Protein AF-A0A8H3B5X8-F1 (afdb_monomer_lite)

InterPro domains:
  IPR011527 ABC transporter type 1, transmembrane domain [PF00664] (87-255)
  IPR011527 ABC transporter type 1, transmembrane domain [PS50929] (87-276)
  IPR027417 P-loop containing nucleoside triphosphate hydrolase [G3DSA:3.40.50.300] (336-374)
  IPR027417 P-loop containing nucleoside triphosphate hydrolase [SSF52540] (263-375)
  IPR036640 ABC transporter type 1, transmembrane domain superfamily [G3DSA:1.20.1560.10] (79-292)
  IPR036640 ABC transporter type 1, transmembrane domain superfamily [SSF90123] (86-296)
  IPR038729 Rad50/SbcC-type AAA domain [PF13476] (338-373)
  IPR050173 ATP-binding cassette transporter C-like [PTHR24223] (85-375)

Organism: NCBI:txid456999

Radius of gyration: 38.54 Å; chains: 1; bounding box: 87×80×102 Å

Secondary structure (DSSP, 8-state):
--------------------------------------------------------------------------------S--HHHHHHHHHHHIIIIIHHHHHHTTTHHIIIIIHHHHHHHHHHHHHHHHTHHHHHHHHHHHHHTHHHHHHHHHHHHHHHHHHHHHHHHHHHHHHHHHTHHHHHHTT-HHHHHHHHHHHHHHHHHHHHHHHHHHHHHHHHHHHHHHHHHHHHHHIIIIIS-----HHHHHHHHHHHHHHHHHHHHHHHHHHHHHHHHHHHHHHHHHHHHSPPPTTSS---------SSPPPTT-EEEEEEEEESSPPPTT---TT----EEEEEEEEEEPTTS-------TTSSHHHHHHHHH-

Structure (mmCIF, N/CA/C/O backbone):
data_AF-A0A8H3B5X8-F1
#
_entry.id   AF-A0A8H3B5X8-F1
#
loop_
_atom_site.group_PDB
_atom_site.id
_atom_site.type_symbol
_atom_site.label_atom_id
_atom_site.label_alt_id
_atom_site.label_comp_id
_atom_site.label_asym_id
_atom_site.label_entity_id
_atom_site.label_seq_id
_atom_site.pdbx_PDB_ins_code
_atom_site.Cartn_x
_atom_site.Cartn_y
_atom_site.Cartn_z
_atom_site.occupancy
_atom_site.B_iso_or_equiv
_atom_site.auth_seq_id
_atom_site.auth_comp_id
_atom_site.auth_asym_id
_atom_site.auth_atom_id
_atom_site.pdbx_PDB_model_num
ATOM 1 N N . MET A 1 1 ? 60.950 32.700 30.362 1.00 33.88 1 MET A N 1
ATOM 2 C CA . MET A 1 1 ? 60.372 33.768 31.207 1.00 33.88 1 MET A CA 1
ATOM 3 C C . MET A 1 1 ? 58.969 33.315 31.591 1.00 33.88 1 MET A C 1
ATOM 5 O O . MET A 1 1 ? 58.176 33.134 30.684 1.00 33.88 1 MET A O 1
ATOM 9 N N . ILE A 1 2 ? 58.810 32.717 32.783 1.00 32.53 2 ILE A N 1
ATOM 10 C CA . ILE A 1 2 ? 58.265 33.343 34.022 1.00 32.53 2 ILE A CA 1
ATOM 11 C C . ILE A 1 2 ? 56.733 33.516 33.902 1.00 32.53 2 ILE A C 1
ATOM 13 O O . ILE A 1 2 ? 56.302 34.136 32.945 1.00 32.53 2 ILE A O 1
ATOM 17 N N . ALA A 1 3 ? 55.847 33.072 34.803 1.00 30.52 3 ALA A N 1
ATOM 18 C CA . ALA A 1 3 ? 55.924 32.270 36.030 1.00 30.52 3 ALA A CA 1
ATOM 19 C C . ALA A 1 3 ? 54.487 31.965 36.552 1.00 30.52 3 ALA A C 1
ATOM 21 O O . ALA A 1 3 ? 53.568 32.728 36.281 1.00 30.52 3 ALA A O 1
ATOM 22 N N . GLN A 1 4 ? 54.355 30.825 37.256 1.00 31.80 4 GLN A N 1
ATOM 23 C CA . GLN A 1 4 ? 53.633 30.490 38.519 1.00 31.80 4 GLN A CA 1
ATOM 24 C C . GLN A 1 4 ? 52.384 31.291 38.992 1.00 31.80 4 GLN A C 1
ATOM 26 O O . GLN A 1 4 ? 52.404 32.511 38.959 1.00 31.80 4 GLN A O 1
ATOM 31 N N . VAL A 1 5 ? 51.246 30.660 39.386 1.00 36.22 5 VAL A N 1
ATOM 32 C CA . VAL A 1 5 ? 50.894 29.885 40.640 1.00 36.22 5 VAL A CA 1
ATOM 33 C C . VAL A 1 5 ? 50.723 30.831 41.861 1.00 36.22 5 VAL A C 1
ATOM 35 O O . VAL A 1 5 ? 51.541 31.725 41.999 1.00 36.22 5 VAL A O 1
ATOM 38 N N . ALA A 1 6 ? 49.731 30.804 42.778 1.00 35.03 6 ALA A N 1
ATOM 39 C CA . ALA A 1 6 ? 48.854 29.804 43.445 1.00 35.03 6 ALA A CA 1
ATOM 40 C C . ALA A 1 6 ? 47.540 30.493 43.953 1.00 35.03 6 ALA A C 1
ATOM 42 O O . ALA A 1 6 ? 47.454 31.710 43.860 1.00 35.03 6 ALA A O 1
ATOM 43 N N . GLY A 1 7 ? 46.504 29.884 44.560 1.00 29.70 7 GLY A N 1
ATOM 44 C CA . GLY A 1 7 ? 46.245 28.536 45.090 1.00 29.70 7 GLY A CA 1
ATOM 45 C C . GLY A 1 7 ? 45.001 28.513 46.021 1.00 29.70 7 GLY A C 1
ATOM 46 O O . GLY A 1 7 ? 44.483 29.565 46.386 1.00 29.70 7 GLY A O 1
ATOM 47 N N . GLY A 1 8 ? 44.563 27.303 46.418 1.00 25.36 8 GLY A N 1
ATOM 48 C CA . GLY A 1 8 ? 43.560 27.010 47.470 1.00 25.36 8 GLY A CA 1
ATOM 49 C C . GLY A 1 8 ? 42.595 25.875 47.064 1.00 25.36 8 GLY A C 1
ATOM 50 O O . GLY A 1 8 ? 41.643 26.139 46.348 1.00 25.36 8 GLY A O 1
ATOM 51 N N . SER A 1 9 ? 42.904 24.581 47.244 1.00 29.30 9 SER A N 1
ATOM 52 C CA . SER A 1 9 ? 42.925 23.721 48.459 1.00 29.30 9 SER A CA 1
ATOM 53 C C . SER A 1 9 ? 41.641 22.882 48.617 1.00 29.30 9 SER A C 1
ATOM 55 O O . SER A 1 9 ? 40.551 23.436 48.708 1.00 29.30 9 SER A O 1
ATOM 57 N N . GLY A 1 10 ? 41.785 21.546 48.678 1.00 27.23 10 GLY A N 1
ATOM 58 C CA . GLY A 1 10 ? 40.692 20.606 48.984 1.00 27.23 10 GLY A CA 1
ATOM 59 C C . GLY A 1 10 ? 40.891 19.160 48.495 1.00 27.23 10 GLY A C 1
ATOM 60 O O . GLY A 1 10 ? 40.166 18.698 47.627 1.00 27.23 10 GLY A O 1
ATOM 61 N N . SER A 1 11 ? 41.883 18.452 49.042 1.00 29.16 11 SER A N 1
ATOM 62 C CA . SER A 1 11 ? 42.146 16.994 48.935 1.00 29.16 11 SER A CA 1
ATOM 63 C C . SER A 1 11 ? 40.961 16.124 49.444 1.00 29.16 11 SER A C 1
ATOM 65 O O . SER A 1 11 ? 40.231 16.617 50.294 1.00 29.16 11 SER A O 1
ATOM 67 N N . LYS A 1 12 ? 40.704 14.842 49.114 1.00 31.14 12 LYS A N 1
ATOM 68 C CA . LYS A 1 12 ? 41.554 13.648 48.902 1.00 31.14 12 LYS A CA 1
ATOM 69 C C . LYS A 1 12 ? 40.764 12.541 48.160 1.00 31.14 12 LYS A C 1
ATOM 71 O O . LYS A 1 12 ? 39.623 12.271 48.515 1.00 31.14 12 LYS A O 1
ATOM 76 N N . THR A 1 13 ? 41.438 11.794 47.287 1.00 31.83 13 THR A N 1
ATOM 77 C CA . THR A 1 13 ? 41.130 10.400 46.888 1.00 31.83 13 THR A CA 1
ATOM 78 C C . THR A 1 13 ? 42.459 9.667 46.691 1.00 31.83 13 THR A C 1
ATOM 80 O O . THR A 1 13 ? 43.348 10.263 46.076 1.00 31.83 13 THR A O 1
ATOM 83 N N . PRO A 1 14 ? 42.637 8.410 47.138 1.00 35.84 14 PRO A N 1
ATOM 84 C CA . PRO A 1 14 ? 43.783 7.609 46.727 1.00 35.84 14 PRO A CA 1
ATOM 85 C C . PRO A 1 14 ? 43.440 6.473 45.740 1.00 35.84 14 PRO A C 1
ATOM 87 O O . PRO A 1 14 ? 42.361 5.887 45.768 1.00 35.84 14 PRO A O 1
ATOM 90 N N . LYS A 1 15 ? 44.444 6.225 44.884 1.00 27.47 15 LYS A N 1
ATOM 91 C CA . LYS A 1 15 ? 44.742 5.130 43.929 1.00 27.47 15 LYS A CA 1
ATOM 92 C C . LYS A 1 15 ? 44.399 3.719 44.449 1.00 27.47 15 LYS A C 1
ATOM 94 O O . LYS A 1 15 ? 44.549 3.481 45.638 1.00 27.47 15 LYS A O 1
ATOM 99 N N . ALA A 1 16 ? 43.854 2.787 43.656 1.00 27.88 16 ALA A N 1
ATOM 100 C CA . ALA A 1 16 ? 44.366 2.063 42.468 1.00 27.88 16 ALA A CA 1
ATOM 101 C C . ALA A 1 16 ? 45.404 0.959 42.777 1.00 27.88 16 ALA A C 1
ATOM 103 O O . ALA A 1 16 ? 46.505 1.294 43.201 1.00 27.88 16 ALA A O 1
ATOM 104 N N . ALA A 1 17 ? 45.044 -0.309 42.498 1.00 26.45 17 ALA A N 1
ATOM 105 C CA . ALA A 1 17 ? 45.850 -1.383 41.870 1.00 26.45 17 ALA A CA 1
ATOM 106 C C . ALA A 1 17 ? 45.216 -2.784 42.098 1.00 26.45 17 ALA A C 1
ATOM 108 O O . ALA A 1 17 ? 45.025 -3.200 43.236 1.00 26.45 17 ALA A O 1
ATOM 109 N N . THR A 1 18 ? 44.920 -3.513 41.017 1.00 28.77 18 THR A N 1
ATOM 110 C CA . THR A 1 18 ? 44.826 -4.998 40.940 1.00 28.77 18 THR A CA 1
ATOM 111 C C . THR A 1 18 ? 46.261 -5.585 40.867 1.00 28.77 18 THR A C 1
ATOM 113 O O . THR A 1 18 ? 47.153 -4.780 40.577 1.00 28.77 18 THR A O 1
ATOM 116 N N . PRO A 1 19 ? 46.566 -6.905 41.046 1.00 39.78 19 PRO A N 1
ATOM 117 C CA . PRO A 1 19 ? 45.895 -8.065 40.410 1.00 39.78 19 PRO A CA 1
ATOM 118 C C . PRO A 1 19 ? 45.904 -9.417 41.199 1.00 39.78 19 PRO A C 1
ATOM 120 O O . PRO A 1 19 ? 46.403 -9.488 42.314 1.00 39.78 19 PRO A O 1
ATOM 123 N N . ALA A 1 20 ? 45.412 -10.479 40.528 1.00 24.06 20 ALA A N 1
ATOM 124 C CA . ALA A 1 20 ? 45.743 -11.921 40.661 1.00 24.06 20 ALA A CA 1
ATOM 125 C C . ALA A 1 20 ? 44.743 -12.896 41.353 1.00 24.06 20 ALA A C 1
ATOM 127 O O . ALA A 1 20 ? 44.583 -12.914 42.565 1.00 24.06 20 ALA A O 1
ATOM 128 N N . ILE A 1 21 ? 44.075 -13.683 40.490 1.00 28.69 21 ILE A N 1
ATOM 129 C CA . ILE A 1 21 ? 43.900 -15.159 40.408 1.00 28.69 21 ILE A CA 1
ATOM 130 C C . ILE A 1 21 ? 44.150 -16.024 41.668 1.00 28.69 21 ILE A C 1
ATOM 132 O O . ILE A 1 21 ? 45.277 -16.082 42.139 1.00 28.69 21 ILE A O 1
ATOM 136 N N . ASP A 1 22 ? 43.122 -16.783 42.085 1.00 23.33 22 ASP A N 1
ATOM 137 C CA . ASP A 1 22 ? 43.114 -18.232 42.432 1.00 23.33 22 ASP A CA 1
ATOM 138 C C . ASP A 1 22 ? 41.661 -18.620 42.820 1.00 23.33 22 ASP A C 1
ATOM 140 O O . ASP A 1 22 ? 40.990 -17.883 43.535 1.00 23.33 22 ASP A O 1
ATOM 144 N N . ALA A 1 23 ? 40.989 -19.547 42.131 1.00 23.25 23 ALA A N 1
ATOM 145 C CA . ALA A 1 23 ? 41.045 -21.010 42.238 1.00 23.25 23 ALA A CA 1
ATOM 146 C C . ALA A 1 23 ? 40.237 -21.615 43.418 1.00 23.25 23 ALA A C 1
ATOM 148 O O . ALA A 1 23 ? 40.524 -21.389 44.586 1.00 23.25 23 ALA A O 1
ATOM 149 N N . ALA A 1 24 ? 39.298 -22.490 43.023 1.00 24.59 24 ALA A N 1
ATOM 150 C CA . ALA A 1 24 ? 38.795 -23.695 43.702 1.00 24.59 24 ALA A CA 1
ATOM 151 C C . ALA A 1 24 ? 37.605 -23.651 44.699 1.00 24.59 24 ALA A C 1
ATOM 153 O O . ALA A 1 24 ? 37.735 -23.256 45.852 1.00 24.59 24 ALA A O 1
ATOM 154 N N . SER A 1 25 ? 36.546 -24.374 44.273 1.00 23.77 25 SER A N 1
ATOM 155 C CA . SER A 1 25 ? 35.721 -25.349 45.035 1.00 23.77 25 SER A CA 1
ATOM 156 C C . SER A 1 25 ? 34.653 -24.772 45.996 1.00 23.77 25 SER A C 1
ATOM 158 O O . SER A 1 25 ? 34.888 -23.756 46.624 1.00 23.77 25 SER A O 1
ATOM 160 N N . VAL A 1 26 ? 33.424 -25.293 46.155 1.00 26.08 26 VAL A N 1
ATOM 161 C CA . VAL A 1 26 ? 32.924 -26.680 46.242 1.00 26.08 26 VAL A CA 1
ATOM 162 C C . VAL A 1 26 ? 31.404 -26.739 45.928 1.00 26.08 26 VAL A C 1
ATOM 164 O O . VAL A 1 26 ? 30.630 -25.980 46.497 1.00 26.08 26 VAL A O 1
ATOM 167 N N . VAL A 1 27 ? 31.035 -27.655 45.022 1.00 26.31 27 VAL A N 1
ATOM 168 C CA . VAL A 1 27 ? 29.943 -28.671 45.021 1.00 26.31 27 VAL A CA 1
ATOM 169 C C . VAL A 1 27 ? 28.597 -28.404 45.729 1.00 26.31 27 VAL A C 1
ATOM 171 O O . VAL A 1 27 ? 28.552 -28.333 46.949 1.00 26.31 27 VAL A O 1
ATOM 174 N N . GLU A 1 28 ? 27.490 -28.531 44.978 1.00 25.19 28 GLU A N 1
ATOM 175 C CA . GLU A 1 28 ? 26.398 -29.461 45.331 1.00 25.19 28 GLU A CA 1
ATOM 176 C C . GLU A 1 28 ? 25.722 -30.026 44.067 1.00 25.19 28 GLU A C 1
ATOM 178 O O . GLU A 1 28 ? 25.491 -29.322 43.084 1.00 25.19 28 GLU A O 1
ATOM 183 N N . SER A 1 29 ? 25.499 -31.339 44.089 1.00 24.39 29 SER A N 1
ATOM 184 C CA . SER A 1 29 ? 25.173 -32.211 42.962 1.00 24.39 29 SER A CA 1
ATOM 185 C C . SER A 1 29 ? 23.693 -32.597 42.950 1.00 24.39 29 SER A C 1
ATOM 187 O O . SER A 1 29 ? 23.134 -32.878 44.004 1.00 24.39 29 SER A O 1
ATOM 189 N N . GLN A 1 30 ? 23.118 -32.785 41.760 1.00 24.89 30 GLN A N 1
ATOM 190 C CA . GLN A 1 30 ? 22.127 -33.839 41.499 1.00 24.89 30 GLN A CA 1
ATOM 191 C C . GLN A 1 30 ? 22.291 -34.335 40.048 1.00 24.89 30 GLN A C 1
ATOM 193 O O . GLN A 1 30 ? 21.973 -33.629 39.095 1.00 24.89 30 GLN A O 1
ATOM 198 N N . GLU A 1 31 ? 22.834 -35.548 39.897 1.00 25.17 31 GLU A N 1
ATOM 199 C CA . GLU A 1 31 ? 22.802 -36.372 38.675 1.00 25.17 31 GLU A CA 1
ATOM 200 C C . GLU A 1 31 ? 21.459 -37.133 38.623 1.00 25.17 31 GLU A C 1
ATOM 202 O O . GLU A 1 31 ? 20.890 -37.433 39.670 1.00 25.17 31 GLU A O 1
ATOM 207 N N . THR A 1 32 ? 20.853 -37.518 37.493 1.00 26.03 32 THR A N 1
ATOM 208 C CA . THR A 1 32 ? 21.241 -38.556 36.497 1.00 26.03 32 THR A CA 1
ATOM 209 C C . THR A 1 32 ? 20.003 -38.796 35.570 1.00 26.03 32 THR A C 1
ATOM 211 O O . THR A 1 32 ? 18.915 -38.356 35.944 1.00 26.03 32 THR A O 1
ATOM 214 N N . PRO A 1 33 ? 20.021 -39.614 34.485 1.00 34.81 33 PRO A N 1
ATOM 215 C CA . PRO A 1 33 ? 21.069 -39.867 33.482 1.00 34.81 33 PRO A CA 1
ATOM 216 C C . PRO A 1 33 ? 20.567 -40.034 32.002 1.00 34.81 33 PRO A C 1
ATOM 218 O O . PRO A 1 33 ? 19.444 -40.444 31.735 1.00 34.81 33 PRO A O 1
ATOM 221 N N . VAL A 1 34 ? 21.491 -39.789 31.056 1.00 25.11 34 VAL A N 1
ATOM 222 C CA . VAL A 1 34 ? 21.923 -40.642 29.908 1.00 25.11 34 VAL A CA 1
ATOM 223 C C . VAL A 1 34 ? 20.909 -41.128 28.845 1.00 25.11 34 VAL A C 1
ATOM 225 O O . VAL A 1 34 ? 20.097 -42.007 29.104 1.00 25.11 34 VAL A O 1
ATOM 228 N N . ASN A 1 35 ? 21.148 -40.753 27.572 1.00 24.86 35 ASN A N 1
ATOM 229 C CA . ASN A 1 35 ? 21.557 -41.739 26.552 1.00 24.86 35 ASN A CA 1
ATOM 230 C C . ASN A 1 35 ? 22.348 -41.124 25.379 1.00 24.86 35 ASN A C 1
ATOM 232 O O . ASN A 1 35 ? 22.025 -40.046 24.888 1.00 24.86 35 ASN A O 1
ATOM 236 N N . ALA A 1 36 ? 23.394 -41.832 24.948 1.00 23.05 36 ALA A N 1
ATOM 237 C CA . ALA A 1 36 ? 24.362 -41.443 23.925 1.00 23.05 36 ALA A CA 1
ATOM 238 C C . ALA A 1 36 ? 24.468 -42.526 22.838 1.00 23.05 36 ALA A C 1
ATOM 240 O O . ALA A 1 36 ? 24.389 -43.715 23.139 1.00 23.05 36 ALA A O 1
ATOM 241 N N . SER A 1 37 ? 24.725 -42.136 21.585 1.00 24.70 37 SER A N 1
ATOM 242 C CA . SER A 1 37 ? 25.260 -43.006 20.512 1.00 24.70 37 SER A CA 1
ATOM 243 C C . SER A 1 37 ? 25.895 -42.102 19.437 1.00 24.70 37 SER A C 1
ATOM 245 O O . SER A 1 37 ? 25.180 -41.442 18.697 1.00 24.70 37 SER A O 1
ATOM 247 N N . ARG A 1 38 ? 27.177 -41.727 19.542 1.00 23.62 38 ARG A N 1
ATOM 248 C CA . ARG A 1 38 ? 28.372 -42.311 18.885 1.00 23.62 38 ARG A CA 1
ATOM 249 C C . ARG A 1 38 ? 28.262 -42.639 17.380 1.00 23.62 38 ARG A C 1
ATOM 251 O O . ARG A 1 38 ? 27.651 -43.625 16.989 1.00 23.62 38 ARG A O 1
ATOM 258 N N . GLN A 1 39 ? 28.992 -41.832 16.603 1.00 24.84 39 GLN A N 1
ATOM 259 C CA . GLN A 1 39 ? 29.608 -42.088 15.286 1.00 24.84 39 GLN A CA 1
ATOM 260 C C . GLN A 1 39 ? 30.705 -43.179 15.349 1.00 24.84 39 GLN A C 1
ATOM 262 O O . GLN A 1 39 ? 31.165 -43.517 16.444 1.00 24.84 39 GLN A O 1
ATOM 267 N N . PRO A 1 40 ? 31.149 -43.707 14.190 1.00 29.97 40 PRO A N 1
ATOM 268 C CA . PRO A 1 40 ? 32.463 -43.332 13.611 1.00 29.97 40 PRO A CA 1
ATOM 269 C C . PRO A 1 40 ? 32.376 -43.113 12.075 1.00 29.97 40 PRO A C 1
ATOM 271 O O . PRO A 1 40 ? 31.531 -43.713 11.425 1.00 29.97 40 PRO A O 1
ATOM 274 N N . ALA A 1 41 ? 33.035 -42.140 11.434 1.00 23.55 41 ALA A N 1
ATOM 275 C CA . ALA A 1 41 ? 34.466 -41.820 11.267 1.00 23.55 41 ALA A CA 1
ATOM 276 C C . ALA A 1 41 ? 35.176 -42.613 10.140 1.00 23.55 41 ALA A C 1
ATOM 278 O O . ALA A 1 41 ? 35.178 -43.840 10.134 1.00 23.55 41 ALA A O 1
ATOM 279 N N . GLY A 1 42 ? 35.804 -41.851 9.233 1.00 23.64 42 GLY A N 1
ATOM 280 C CA . GLY A 1 42 ? 36.637 -42.255 8.091 1.00 23.64 42 GLY A CA 1
ATOM 281 C C . GLY A 1 42 ? 36.309 -41.350 6.891 1.00 23.64 42 GLY A C 1
ATOM 282 O O . GLY A 1 42 ? 35.244 -41.501 6.314 1.00 23.64 42 GLY A O 1
ATOM 283 N N . GLY A 1 43 ? 37.071 -40.330 6.496 1.00 22.80 43 GLY A N 1
ATOM 284 C CA . GLY A 1 43 ? 38.486 -40.032 6.701 1.00 22.80 43 GLY A CA 1
ATOM 285 C C . GLY A 1 43 ? 39.164 -40.010 5.329 1.00 22.80 43 GLY A C 1
ATOM 286 O O . GLY A 1 43 ? 39.402 -41.074 4.773 1.00 22.80 43 GLY A O 1
ATOM 287 N N . ASN A 1 44 ? 39.381 -38.817 4.771 1.00 24.98 44 ASN A N 1
ATOM 288 C CA . ASN A 1 44 ? 40.624 -38.433 4.101 1.00 24.98 44 ASN A 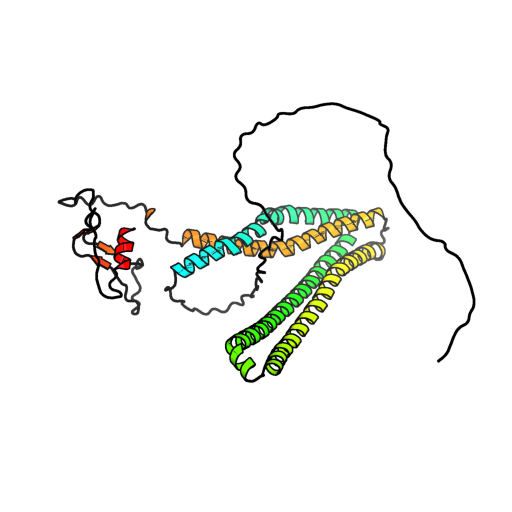CA 1
ATOM 289 C C . ASN A 1 44 ? 40.617 -36.925 3.827 1.00 24.98 44 ASN A C 1
ATOM 291 O O . ASN A 1 44 ? 39.736 -36.388 3.155 1.00 24.98 44 ASN A O 1
ATOM 295 N N . GLU A 1 45 ? 41.608 -36.297 4.443 1.00 25.16 45 GLU A N 1
ATOM 296 C CA . GLU A 1 45 ? 42.059 -34.920 4.318 1.00 25.16 45 GLU A CA 1
ATOM 297 C C . GLU A 1 45 ? 42.766 -34.720 2.970 1.00 25.16 45 GLU A C 1
ATOM 299 O O . GLU A 1 45 ? 43.394 -35.645 2.459 1.00 25.16 45 GLU A O 1
ATOM 304 N N . GLU A 1 46 ? 42.707 -33.504 2.431 1.00 26.69 46 GLU A N 1
ATOM 305 C CA . GLU A 1 46 ? 43.924 -32.785 2.047 1.00 26.69 46 GLU A CA 1
ATOM 306 C C . GLU A 1 46 ? 43.650 -31.274 2.027 1.00 26.69 46 GLU A C 1
ATOM 308 O O . GLU A 1 46 ? 42.574 -30.801 1.652 1.00 26.69 46 GLU A O 1
ATOM 313 N N . ASP A 1 47 ? 44.643 -30.558 2.538 1.00 24.31 47 ASP A N 1
ATOM 314 C CA . ASP A 1 47 ? 44.613 -29.211 3.085 1.00 24.31 47 ASP A CA 1
ATOM 315 C C . ASP A 1 47 ? 44.620 -28.080 2.047 1.00 24.31 47 ASP A C 1
ATOM 317 O O . ASP A 1 47 ? 45.259 -28.157 0.998 1.00 24.31 47 ASP A O 1
ATOM 321 N N . SER A 1 48 ? 44.020 -26.942 2.408 1.00 26.45 48 SER A N 1
ATOM 322 C CA . SER A 1 48 ? 44.747 -25.658 2.457 1.00 26.45 48 SER A CA 1
ATOM 323 C C . SER A 1 48 ? 43.920 -24.552 3.136 1.00 26.45 48 SER A C 1
ATOM 325 O O . SER A 1 48 ? 42.903 -24.078 2.633 1.00 26.45 48 SER A O 1
ATOM 327 N N . GLU A 1 49 ? 44.413 -24.155 4.310 1.00 24.20 49 GLU A N 1
ATOM 328 C CA . GLU A 1 49 ? 44.263 -22.869 5.013 1.00 24.20 49 GLU A CA 1
ATOM 329 C C . GLU A 1 49 ? 44.326 -21.647 4.066 1.00 24.20 49 GLU A C 1
ATOM 331 O O . GLU A 1 49 ? 44.970 -21.706 3.026 1.00 24.20 49 GLU A O 1
ATOM 336 N N . SER A 1 50 ? 43.849 -20.432 4.342 1.00 23.23 50 SER A N 1
ATOM 337 C CA . SER A 1 50 ? 43.072 -19.749 5.389 1.00 23.23 50 SER A CA 1
ATOM 338 C C . SER A 1 50 ? 42.874 -18.306 4.838 1.00 23.23 50 SER A C 1
ATOM 340 O O . SER A 1 50 ? 43.703 -17.824 4.071 1.00 23.23 50 SER A O 1
ATOM 342 N N . ILE A 1 51 ? 41.751 -17.603 5.016 1.00 25.33 51 ILE A N 1
ATOM 343 C CA . ILE A 1 51 ? 41.520 -16.533 6.012 1.00 25.33 51 ILE A CA 1
ATOM 344 C C . ILE A 1 51 ? 40.300 -15.731 5.518 1.00 25.33 51 ILE A C 1
ATOM 346 O O . ILE A 1 51 ? 40.250 -15.343 4.353 1.00 25.33 51 ILE A O 1
ATOM 350 N N . GLY A 1 52 ? 39.403 -15.361 6.439 1.00 24.00 52 GLY A N 1
ATOM 351 C CA . GLY A 1 52 ? 38.833 -14.005 6.433 1.00 24.00 52 GLY A CA 1
ATOM 352 C C . GLY A 1 52 ? 37.348 -13.854 6.108 1.00 24.00 52 GLY A C 1
ATOM 353 O O . GLY A 1 52 ? 36.964 -13.608 4.974 1.00 24.00 52 GLY A O 1
ATOM 354 N N . GLN A 1 53 ? 36.540 -13.895 7.167 1.00 23.41 53 GLN A N 1
ATOM 355 C CA . GLN A 1 53 ? 35.166 -13.395 7.296 1.00 23.41 53 GLN A CA 1
ATOM 356 C C . GLN A 1 53 ? 34.891 -12.078 6.541 1.00 23.41 53 GLN A C 1
ATOM 358 O O . GLN A 1 53 ? 35.665 -11.137 6.691 1.00 23.41 53 GLN A O 1
ATOM 363 N N . THR A 1 54 ? 33.731 -11.936 5.883 1.00 23.91 54 THR A N 1
ATOM 364 C CA . THR A 1 54 ? 32.638 -11.021 6.308 1.00 23.91 54 THR A CA 1
ATOM 365 C C . THR A 1 54 ? 31.458 -10.962 5.322 1.00 23.91 54 THR A C 1
ATOM 367 O O . THR A 1 54 ? 31.637 -10.819 4.120 1.00 23.91 54 THR A O 1
ATOM 370 N N . ALA A 1 55 ? 30.262 -10.956 5.922 1.00 25.70 55 ALA A N 1
ATOM 371 C CA . ALA A 1 55 ? 29.038 -10.250 5.530 1.00 25.70 55 ALA A CA 1
ATOM 372 C C . ALA A 1 55 ? 28.263 -10.686 4.268 1.00 25.70 55 ALA A C 1
ATOM 374 O O . ALA A 1 55 ? 28.569 -10.321 3.137 1.00 25.70 55 ALA A O 1
ATOM 375 N N . GLU A 1 56 ? 27.136 -11.352 4.539 1.00 24.59 56 GLU A N 1
ATOM 376 C CA . GLU A 1 56 ? 25.937 -11.401 3.703 1.00 24.59 56 GLU A CA 1
ATOM 377 C C . GLU A 1 56 ? 25.520 -9.991 3.250 1.00 24.59 56 GLU A C 1
ATOM 379 O O . GLU A 1 56 ? 25.256 -9.107 4.068 1.00 24.59 56 GLU A O 1
ATOM 384 N N . ALA A 1 57 ? 25.421 -9.784 1.938 1.00 24.83 57 ALA A N 1
ATOM 385 C CA . ALA A 1 57 ? 24.779 -8.615 1.355 1.00 24.83 57 ALA A CA 1
ATOM 386 C C . ALA A 1 57 ? 23.420 -9.035 0.783 1.00 24.83 57 ALA A C 1
ATOM 388 O O . ALA A 1 57 ? 23.319 -9.531 -0.338 1.00 24.83 57 ALA A O 1
ATOM 389 N N . SER A 1 58 ? 22.372 -8.831 1.582 1.00 24.22 58 SER A N 1
ATOM 390 C CA . SER A 1 58 ? 20.978 -8.886 1.145 1.00 24.22 58 SER A CA 1
ATOM 391 C C . SER A 1 58 ? 20.722 -7.870 0.033 1.00 24.22 58 SER A C 1
ATOM 393 O O . SER A 1 58 ? 20.783 -6.657 0.246 1.00 24.22 58 SER A O 1
ATOM 395 N N . ASN A 1 59 ? 20.356 -8.376 -1.143 1.00 27.27 59 ASN A N 1
ATOM 396 C CA . ASN A 1 59 ? 19.677 -7.612 -2.180 1.00 27.27 59 ASN A CA 1
ATOM 397 C C . ASN A 1 59 ? 18.296 -7.190 -1.664 1.00 27.27 59 ASN A C 1
ATOM 399 O O . ASN A 1 59 ? 17.410 -8.022 -1.502 1.00 27.27 59 ASN A O 1
ATOM 403 N N . SER A 1 60 ? 18.092 -5.894 -1.448 1.00 27.34 60 SER A N 1
ATOM 404 C CA . SER A 1 60 ? 16.756 -5.306 -1.328 1.00 27.34 60 SER A CA 1
ATOM 405 C C . SER A 1 60 ? 16.595 -4.206 -2.377 1.00 27.34 60 SER A C 1
ATOM 407 O O . SER A 1 60 ? 16.812 -3.019 -2.135 1.00 27.34 60 SER A O 1
ATOM 409 N N . GLN A 1 61 ? 16.216 -4.619 -3.589 1.00 28.11 61 GLN A N 1
ATOM 410 C CA . GLN A 1 61 ? 15.591 -3.721 -4.555 1.00 28.11 61 GLN A CA 1
ATOM 411 C C . GLN A 1 61 ? 14.217 -3.333 -4.001 1.00 28.11 61 GLN A C 1
ATOM 413 O O . GLN A 1 61 ? 13.317 -4.154 -3.874 1.00 28.11 61 GLN A O 1
ATOM 418 N N . THR A 1 62 ? 14.083 -2.069 -3.609 1.00 25.59 62 THR A N 1
ATOM 419 C CA . THR A 1 62 ? 12.818 -1.486 -3.158 1.00 25.59 62 THR A CA 1
ATOM 420 C C . THR A 1 62 ? 11.916 -1.276 -4.376 1.00 25.59 62 THR A C 1
ATOM 422 O O . THR A 1 62 ? 12.101 -0.316 -5.124 1.00 25.59 62 THR A O 1
ATOM 425 N N . LEU A 1 63 ? 10.952 -2.175 -4.583 1.00 27.39 63 LEU A N 1
ATOM 426 C CA . LEU A 1 63 ? 9.854 -1.992 -5.530 1.00 27.39 63 LEU A CA 1
ATOM 427 C C . LEU A 1 63 ? 8.907 -0.915 -4.987 1.00 27.39 63 LEU A C 1
ATOM 429 O O . LEU A 1 63 ? 8.234 -1.088 -3.974 1.00 27.39 63 LEU A O 1
ATOM 433 N N . VAL A 1 64 ? 8.883 0.236 -5.655 1.00 28.39 64 VAL A N 1
ATOM 434 C CA . VAL A 1 64 ? 7.909 1.299 -5.399 1.00 28.39 64 VAL A CA 1
ATOM 435 C C . VAL A 1 64 ? 6.717 1.040 -6.315 1.00 28.39 64 VAL A C 1
ATOM 437 O O . VAL A 1 64 ? 6.712 1.457 -7.472 1.00 28.39 64 VAL A O 1
ATOM 440 N N . ALA A 1 65 ? 5.706 0.334 -5.806 1.00 26.86 65 ALA A N 1
ATOM 441 C CA . ALA A 1 65 ? 4.419 0.207 -6.476 1.00 26.86 65 ALA A CA 1
ATOM 442 C C . ALA A 1 65 ? 3.770 1.597 -6.578 1.00 26.86 65 ALA A C 1
ATOM 444 O O . ALA A 1 65 ? 3.241 2.150 -5.614 1.00 26.86 65 ALA A O 1
ATOM 445 N N . SER A 1 66 ? 3.852 2.195 -7.764 1.00 26.86 66 SER A N 1
ATOM 446 C CA . SER A 1 66 ? 3.112 3.405 -8.098 1.00 26.86 66 SER A CA 1
ATOM 447 C C . SER A 1 66 ? 1.668 3.008 -8.384 1.00 26.86 66 SER A C 1
ATOM 449 O O . SER A 1 66 ? 1.343 2.571 -9.486 1.00 26.86 66 SER A O 1
ATOM 451 N N . THR A 1 67 ? 0.781 3.159 -7.401 1.00 26.39 67 THR A N 1
ATOM 452 C CA . THR A 1 67 ? -0.667 3.134 -7.633 1.00 26.39 67 THR A CA 1
ATOM 453 C C . THR A 1 67 ? -1.043 4.348 -8.480 1.00 26.39 67 THR A C 1
ATOM 455 O O . THR A 1 67 ? -1.315 5.429 -7.954 1.00 26.39 67 THR A O 1
ATOM 458 N N . SER A 1 68 ? -1.021 4.189 -9.802 1.00 26.98 68 SER A N 1
ATOM 459 C CA . SER A 1 68 ? -1.658 5.137 -10.709 1.00 26.98 68 SER A CA 1
ATOM 460 C C . SER A 1 68 ? -3.159 4.859 -10.721 1.00 26.98 68 SER A C 1
ATOM 462 O O . SER A 1 68 ? -3.640 3.773 -11.034 1.00 26.98 68 SER A O 1
ATOM 46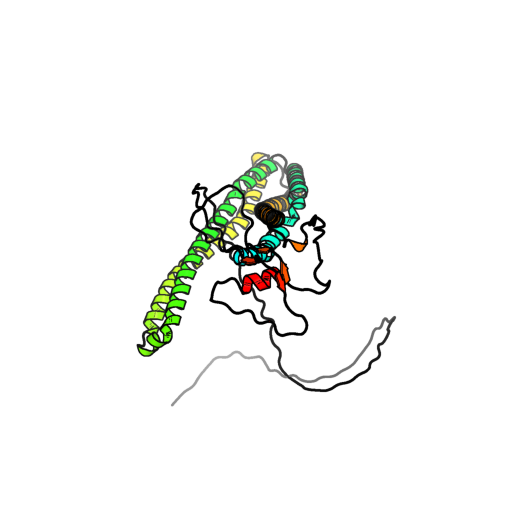4 N N . SER A 1 69 ? -3.907 5.863 -10.290 1.00 25.70 69 SER A N 1
ATOM 465 C CA . SER A 1 69 ? -5.352 5.943 -10.383 1.00 25.70 69 SER A CA 1
ATOM 466 C C . SER A 1 69 ? -5.760 5.993 -11.857 1.00 25.70 69 SER A C 1
ATOM 468 O O . SER A 1 69 ? -5.554 6.994 -12.543 1.00 25.70 69 SER A O 1
ATOM 470 N N . VAL A 1 70 ? -6.355 4.908 -12.357 1.00 29.56 70 VAL A N 1
ATOM 471 C CA . VAL A 1 70 ? -6.955 4.871 -13.694 1.00 29.56 70 VAL A CA 1
ATOM 472 C C . VAL A 1 70 ? -8.231 5.710 -13.671 1.00 29.56 70 VAL A C 1
ATOM 474 O O . VAL A 1 70 ? -9.271 5.301 -13.158 1.00 29.56 70 VAL A O 1
ATOM 477 N N . LYS A 1 71 ? -8.141 6.918 -14.229 1.00 25.50 71 LYS A N 1
ATOM 478 C CA . LYS A 1 71 ? -9.300 7.695 -14.663 1.00 25.50 71 LYS A CA 1
ATOM 479 C C . LYS A 1 71 ? -9.635 7.236 -16.079 1.00 25.50 71 LYS A C 1
ATOM 481 O O . LYS A 1 71 ? -8.833 7.436 -16.987 1.00 25.50 71 LYS A O 1
ATOM 486 N N . GLY A 1 72 ? -10.798 6.607 -16.231 1.00 31.69 72 GLY A N 1
ATOM 487 C CA . GLY A 1 72 ? -11.306 6.128 -17.512 1.00 31.69 72 GLY A CA 1
ATOM 488 C C . GLY A 1 72 ? -11.300 7.225 -18.571 1.00 31.69 72 GLY A C 1
ATOM 489 O O . GLY A 1 72 ? -11.823 8.325 -18.359 1.00 31.69 72 GLY A O 1
ATOM 490 N N . LYS A 1 73 ? -10.686 6.911 -19.708 1.00 24.72 73 LYS A N 1
ATOM 491 C CA . LYS A 1 73 ? -10.912 7.606 -20.964 1.00 24.72 73 LYS A CA 1
ATOM 492 C C . LYS A 1 73 ? -10.774 6.582 -22.081 1.00 24.72 73 LYS A C 1
ATOM 494 O O . LYS A 1 73 ? -9.674 6.111 -22.353 1.00 24.72 73 LYS A O 1
ATOM 499 N N . ASP A 1 74 ? -11.920 6.227 -22.650 1.00 30.42 74 ASP A N 1
ATOM 500 C CA . ASP A 1 74 ? -12.037 5.407 -23.846 1.00 30.42 74 ASP A CA 1
ATOM 501 C C . ASP A 1 74 ? -11.194 6.025 -24.964 1.00 30.42 74 ASP A C 1
ATOM 503 O O . ASP A 1 74 ? -11.348 7.196 -25.323 1.00 30.42 74 ASP A O 1
ATOM 507 N N . GLY A 1 75 ? -10.255 5.231 -25.456 1.00 24.05 75 GLY A N 1
ATOM 508 C CA . GLY A 1 75 ? -9.293 5.595 -26.480 1.00 24.05 75 GLY A CA 1
ATOM 509 C C . GLY A 1 75 ? -8.769 4.316 -27.101 1.00 24.05 75 GLY A C 1
ATOM 510 O O . GLY A 1 75 ? -7.697 3.839 -26.738 1.00 24.05 75 GLY A O 1
ATOM 511 N N . ASP A 1 76 ? -9.586 3.752 -27.985 1.00 30.66 76 ASP A N 1
ATOM 512 C CA . ASP A 1 76 ? -9.262 2.627 -28.853 1.00 30.66 76 ASP A CA 1
ATOM 513 C C . ASP A 1 76 ? -7.907 2.876 -29.532 1.00 30.66 76 ASP A C 1
ATOM 515 O O . ASP A 1 76 ? -7.763 3.754 -30.384 1.00 30.66 76 ASP A O 1
ATOM 519 N N . THR A 1 77 ? -6.878 2.174 -29.060 1.00 26.77 77 THR A N 1
ATOM 520 C CA . THR A 1 77 ? -5.537 2.218 -29.639 1.00 26.77 77 THR A CA 1
ATOM 521 C C . THR A 1 77 ? -5.096 0.780 -29.845 1.00 26.77 77 THR A C 1
ATOM 523 O O . THR A 1 77 ? -4.606 0.119 -28.930 1.00 26.77 77 THR A O 1
ATOM 526 N N . SER A 1 78 ? -5.319 0.284 -31.059 1.00 30.81 78 SER A N 1
ATOM 527 C CA . SER A 1 78 ? -4.861 -1.019 -31.525 1.00 30.81 78 SER A CA 1
ATOM 528 C C . SER A 1 78 ? -3.328 -1.088 -31.477 1.00 30.81 78 SER A C 1
ATOM 530 O O . SER A 1 78 ? -2.643 -0.534 -32.341 1.00 30.81 78 SER A O 1
ATOM 532 N N . MET A 1 79 ? -2.787 -1.747 -30.453 1.00 29.62 79 MET A N 1
ATOM 533 C CA . MET A 1 79 ? -1.365 -2.079 -30.344 1.00 29.62 79 MET A CA 1
ATOM 534 C C . MET A 1 79 ? -1.070 -3.312 -31.209 1.00 29.62 79 MET A C 1
ATOM 536 O O . MET A 1 79 ? -1.717 -4.346 -31.065 1.00 29.62 79 MET A O 1
ATOM 540 N N . GLY A 1 80 ? -0.118 -3.178 -32.136 1.00 28.30 80 GLY A N 1
ATOM 541 C CA . GLY A 1 80 ? 0.268 -4.218 -33.090 1.00 28.30 80 GLY A CA 1
ATOM 542 C C . GLY A 1 80 ? 0.939 -5.434 -32.439 1.00 28.30 80 GLY A C 1
ATOM 543 O O . GLY A 1 80 ? 1.831 -5.305 -31.604 1.00 28.30 80 GLY A O 1
ATOM 544 N N . GLU A 1 81 ? 0.518 -6.624 -32.865 1.00 39.59 81 GLU A N 1
ATOM 545 C CA . GLU A 1 81 ? 0.920 -7.945 -32.363 1.00 39.59 81 GLU A CA 1
ATOM 546 C C . GLU A 1 81 ? 2.291 -8.431 -32.895 1.00 39.59 81 GLU A C 1
ATOM 548 O O . GLU A 1 81 ? 2.335 -9.443 -33.589 1.00 39.59 81 GLU A O 1
ATOM 553 N N . ASP A 1 82 ? 3.412 -7.725 -32.701 1.00 34.34 82 ASP A N 1
ATOM 554 C CA . ASP A 1 82 ? 4.740 -8.184 -33.211 1.00 34.34 82 ASP A CA 1
ATOM 555 C C . ASP A 1 82 ? 5.803 -8.457 -32.128 1.00 34.34 82 ASP A C 1
ATOM 557 O O . ASP A 1 82 ? 6.981 -8.601 -32.435 1.00 34.34 82 ASP A O 1
ATOM 561 N N . ASP A 1 83 ? 5.409 -8.598 -30.861 1.00 38.84 83 ASP A N 1
ATOM 562 C CA . ASP A 1 83 ? 6.359 -8.728 -29.741 1.00 38.84 83 ASP A CA 1
ATOM 563 C C . ASP A 1 83 ? 5.990 -9.897 -28.794 1.00 38.84 83 ASP A C 1
ATOM 565 O O . ASP A 1 83 ? 6.258 -9.870 -27.599 1.00 38.84 83 ASP A O 1
ATOM 569 N N . ASN A 1 84 ? 5.304 -10.934 -29.296 1.00 49.47 84 ASN A N 1
ATOM 570 C CA . ASN A 1 84 ? 4.571 -11.884 -28.444 1.00 49.47 84 ASN A CA 1
ATOM 571 C C . ASN A 1 84 ? 5.462 -12.797 -27.568 1.00 49.47 84 ASN A C 1
ATOM 573 O O . ASN A 1 84 ? 5.055 -13.128 -26.462 1.00 49.47 84 ASN A O 1
ATOM 577 N N . SER A 1 85 ? 6.678 -13.175 -27.986 1.00 48.78 85 SER A N 1
ATOM 578 C CA . SER A 1 85 ? 7.546 -14.097 -27.217 1.00 48.78 85 SER A CA 1
ATOM 579 C C . SER A 1 85 ? 8.390 -13.405 -26.136 1.00 48.78 85 SER A C 1
ATOM 581 O O . SER A 1 85 ? 8.476 -13.893 -25.009 1.00 48.78 85 SER A O 1
ATOM 583 N N . SER A 1 86 ? 8.953 -12.235 -26.436 1.00 51.41 86 SER A N 1
ATOM 584 C CA . SER A 1 86 ? 9.572 -11.304 -25.475 1.00 51.41 86 SER A CA 1
ATOM 585 C C . SER A 1 86 ? 8.544 -10.799 -24.463 1.00 51.41 86 SER A C 1
ATOM 587 O O . SER A 1 86 ? 8.822 -10.794 -23.261 1.00 51.41 86 SER A O 1
ATOM 589 N N . ASN A 1 87 ? 7.328 -10.466 -24.917 1.00 68.94 87 ASN A N 1
ATOM 590 C CA . ASN A 1 87 ? 6.224 -10.168 -24.006 1.00 68.94 87 ASN A CA 1
ATOM 591 C C . ASN A 1 87 ? 5.796 -11.390 -23.197 1.00 68.94 87 ASN A C 1
ATOM 593 O O . ASN A 1 87 ? 5.392 -11.204 -22.058 1.00 68.94 87 ASN A O 1
ATOM 597 N N . LEU A 1 88 ? 5.887 -12.620 -23.713 1.00 79.81 88 LEU A N 1
ATOM 598 C CA . LEU A 1 88 ? 5.526 -13.812 -22.940 1.00 79.81 88 LEU A CA 1
ATOM 599 C C . LEU A 1 88 ? 6.493 -14.039 -21.776 1.00 79.81 88 LEU A C 1
ATOM 601 O O . LEU A 1 88 ? 6.039 -14.214 -20.652 1.00 79.81 88 LEU A O 1
ATOM 605 N N . VAL A 1 89 ? 7.809 -13.971 -22.008 1.00 82.69 89 VAL A N 1
ATOM 606 C CA . VAL A 1 89 ? 8.811 -14.101 -20.931 1.00 82.69 89 VAL A CA 1
ATOM 607 C C . VAL A 1 89 ? 8.654 -12.975 -19.906 1.00 82.69 89 VAL A C 1
ATOM 609 O O . VAL A 1 89 ? 8.677 -13.230 -18.703 1.00 82.69 89 VAL A O 1
ATOM 612 N N . GLY A 1 90 ? 8.423 -11.741 -20.368 1.00 83.75 90 GLY A N 1
ATOM 613 C CA . GLY A 1 90 ? 8.132 -10.604 -19.494 1.00 83.75 90 GLY A CA 1
ATOM 614 C C . GLY A 1 90 ? 6.845 -10.788 -18.683 1.00 83.75 90 GLY A C 1
ATOM 615 O O . GLY A 1 90 ? 6.847 -10.558 -17.475 1.00 83.75 90 GLY A O 1
ATOM 616 N N . LYS A 1 91 ? 5.768 -11.267 -19.319 1.00 84.31 91 LYS A N 1
ATOM 617 C CA . LYS A 1 91 ? 4.494 -11.601 -18.667 1.00 84.31 91 LYS A CA 1
ATOM 618 C C . LYS A 1 91 ? 4.688 -12.699 -17.631 1.00 84.31 91 LYS A C 1
ATOM 620 O O . LYS A 1 91 ? 4.279 -12.500 -16.499 1.00 84.31 91 LYS A O 1
ATOM 625 N N . ILE A 1 92 ? 5.360 -13.800 -17.967 1.00 89.56 92 ILE A N 1
ATOM 626 C CA . ILE A 1 92 ? 5.655 -14.895 -17.029 1.00 89.56 92 ILE A CA 1
ATOM 627 C C . ILE A 1 92 ? 6.447 -14.370 -15.832 1.00 89.56 92 ILE A C 1
ATOM 629 O O . ILE A 1 92 ? 6.114 -14.687 -14.695 1.00 89.56 92 ILE A O 1
ATOM 633 N N . ASN A 1 93 ? 7.461 -13.534 -16.062 1.00 90.69 93 ASN A N 1
ATOM 634 C CA . ASN A 1 93 ? 8.241 -12.959 -14.973 1.00 90.69 93 ASN A CA 1
ATOM 635 C C . ASN A 1 93 ? 7.390 -12.047 -14.075 1.00 90.69 93 ASN A C 1
ATOM 637 O O . ASN A 1 93 ? 7.515 -12.113 -12.856 1.00 90.69 93 ASN A O 1
ATOM 641 N N . ASN A 1 94 ? 6.496 -11.233 -14.647 1.00 90.81 94 ASN A N 1
ATOM 642 C CA . ASN A 1 94 ? 5.558 -10.419 -13.869 1.00 90.81 94 ASN A CA 1
ATOM 643 C C . ASN A 1 94 ? 4.574 -11.287 -13.070 1.00 90.81 94 ASN A C 1
ATOM 645 O O . ASN A 1 94 ? 4.370 -11.031 -11.885 1.00 90.81 94 ASN A O 1
ATOM 649 N N . LEU A 1 95 ? 4.045 -12.345 -13.700 1.00 91.88 95 LEU A N 1
ATOM 650 C CA . LEU A 1 95 ? 3.141 -13.307 -13.073 1.00 91.88 95 LEU A CA 1
ATOM 651 C C . LEU A 1 95 ? 3.816 -14.030 -11.890 1.00 91.88 95 LEU A C 1
ATOM 653 O O . LEU A 1 95 ? 3.220 -14.214 -10.834 1.00 91.88 95 LEU A O 1
ATOM 657 N N . MET A 1 96 ? 5.084 -14.415 -12.046 1.00 92.81 96 MET A N 1
ATOM 658 C CA . MET A 1 96 ? 5.845 -15.124 -11.013 1.00 92.81 96 MET A CA 1
ATOM 659 C C . MET A 1 96 ? 6.357 -14.219 -9.891 1.00 92.81 96 MET A C 1
ATOM 661 O O . MET A 1 96 ? 6.527 -14.689 -8.771 1.00 92.81 96 MET A O 1
ATOM 665 N N . SER A 1 97 ? 6.634 -12.946 -10.180 1.00 92.56 97 SER A N 1
ATOM 666 C CA . SER A 1 97 ? 7.148 -12.002 -9.183 1.00 92.56 97 SER A CA 1
ATOM 667 C C . SER A 1 97 ? 6.016 -11.238 -8.501 1.00 92.56 97 SER A C 1
ATOM 669 O O . SER A 1 97 ? 5.709 -11.492 -7.345 1.00 92.56 97 SER A O 1
ATOM 671 N N . THR A 1 98 ? 5.368 -10.326 -9.223 1.00 93.38 98 THR A N 1
ATOM 672 C CA . THR A 1 98 ? 4.420 -9.363 -8.649 1.00 93.38 98 THR A CA 1
ATOM 673 C C . THR A 1 98 ? 3.039 -9.971 -8.426 1.00 93.38 98 THR A C 1
ATOM 675 O O . THR A 1 98 ? 2.426 -9.752 -7.387 1.00 93.38 98 THR A O 1
ATOM 678 N N . ASP A 1 99 ? 2.515 -10.728 -9.392 1.00 94.62 99 ASP A N 1
ATOM 679 C CA . ASP A 1 99 ? 1.170 -11.300 -9.264 1.00 94.62 99 ASP A CA 1
ATOM 680 C C . ASP A 1 99 ? 1.094 -12.365 -8.173 1.00 94.62 99 ASP A C 1
ATOM 682 O O . ASP A 1 99 ? 0.149 -12.365 -7.385 1.00 94.62 99 ASP A O 1
ATOM 686 N N . LEU A 1 100 ? 2.091 -13.250 -8.102 1.00 93.69 100 LEU A N 1
ATOM 687 C CA . LEU A 1 100 ? 2.144 -14.281 -7.073 1.00 93.69 100 LEU A CA 1
ATOM 688 C C . LEU A 1 100 ? 2.286 -13.673 -5.670 1.00 93.69 100 LEU A C 1
ATOM 690 O O . LEU A 1 100 ? 1.595 -14.114 -4.754 1.00 93.69 100 LEU A O 1
ATOM 694 N N . GLU A 1 101 ? 3.111 -12.634 -5.511 1.00 94.38 101 GLU A N 1
ATOM 695 C CA . GLU A 1 101 ? 3.235 -11.890 -4.251 1.00 94.38 101 GLU A CA 1
ATOM 696 C C . GLU A 1 101 ? 1.888 -11.285 -3.832 1.00 94.38 101 GLU A C 1
ATOM 698 O O . GLU A 1 101 ? 1.419 -11.548 -2.724 1.00 94.38 101 GLU A O 1
ATOM 703 N N . ASN A 1 102 ? 1.190 -10.599 -4.745 1.00 93.44 102 ASN A N 1
ATOM 704 C CA . ASN A 1 102 ? -0.141 -10.050 -4.469 1.00 93.44 102 ASN A CA 1
ATOM 705 C C . ASN A 1 102 ? -1.145 -11.133 -4.034 1.00 93.44 102 ASN A C 1
ATOM 707 O O . ASN A 1 102 ? -1.989 -10.884 -3.174 1.00 93.44 102 ASN A O 1
ATOM 711 N N . ILE A 1 103 ? -1.086 -12.329 -4.630 1.00 93.50 103 ILE A N 1
ATOM 712 C CA . ILE A 1 103 ? -1.968 -13.452 -4.278 1.00 93.50 103 ILE A CA 1
ATOM 713 C C . ILE A 1 103 ? -1.662 -13.972 -2.878 1.00 93.50 103 ILE A C 1
ATOM 715 O O . ILE A 1 103 ? -2.594 -14.215 -2.113 1.00 93.50 103 ILE A O 1
ATOM 719 N N . VAL A 1 104 ? -0.382 -14.123 -2.535 1.00 93.00 104 VAL A N 1
ATOM 720 C CA . VAL A 1 104 ? 0.042 -14.560 -1.199 1.00 93.00 104 VAL A CA 1
ATOM 721 C C . VAL A 1 104 ? -0.400 -13.547 -0.145 1.00 93.00 104 VAL A C 1
ATOM 723 O O . VAL A 1 104 ? -1.001 -13.937 0.853 1.00 93.00 104 VAL A O 1
ATOM 726 N N . GLU A 1 105 ? -0.192 -12.252 -0.381 1.00 89.88 105 GLU A N 1
ATOM 727 C CA . GLU A 1 105 ? -0.623 -11.205 0.552 1.00 89.88 105 GLU A CA 1
ATOM 728 C C . GLU A 1 105 ? -2.155 -11.118 0.688 1.00 89.88 105 GLU A C 1
ATOM 730 O O . GLU A 1 105 ? -2.682 -10.781 1.752 1.00 89.88 105 GLU A O 1
ATOM 735 N N . GLY A 1 106 ? -2.895 -11.430 -0.380 1.00 88.00 106 GLY A N 1
ATOM 736 C CA . GLY A 1 106 ? -4.359 -11.448 -0.387 1.00 88.00 106 GLY A CA 1
ATOM 737 C C . GLY A 1 106 ? -5.000 -12.777 0.015 1.00 88.00 106 GLY A C 1
ATOM 738 O O . GLY A 1 106 ? -6.231 -12.858 0.029 1.00 88.00 106 GLY A O 1
ATOM 739 N N . ALA A 1 107 ? -4.213 -13.807 0.344 1.00 86.38 107 ALA A N 1
ATOM 740 C CA . ALA A 1 107 ? -4.710 -15.159 0.611 1.00 86.38 107 ALA A CA 1
ATOM 741 C C . ALA A 1 107 ? -5.635 -15.233 1.841 1.00 86.38 107 ALA A C 1
ATOM 743 O O . ALA A 1 107 ? -6.549 -16.060 1.889 1.00 86.38 107 ALA A O 1
ATOM 744 N N . ASP A 1 108 ? -5.480 -14.312 2.796 1.00 84.88 108 ASP A N 1
ATOM 745 C CA . ASP A 1 108 ? -6.258 -14.243 4.041 1.00 84.88 108 ASP A CA 1
ATOM 746 C C . ASP A 1 108 ? -7.689 -13.689 3.858 1.00 84.88 108 ASP A C 1
ATOM 748 O O . ASP A 1 108 ? -8.287 -13.093 4.759 1.00 84.88 108 ASP A O 1
ATOM 752 N N . ILE A 1 109 ? -8.308 -13.897 2.696 1.00 81.94 109 ILE A N 1
ATOM 753 C CA . ILE A 1 109 ? -9.639 -13.358 2.391 1.00 81.94 109 ILE A CA 1
ATOM 754 C C . ILE A 1 109 ? -10.732 -13.949 3.299 1.00 81.94 109 ILE A C 1
ATOM 756 O O . ILE A 1 109 ? -11.679 -13.257 3.678 1.00 81.94 109 ILE A O 1
ATOM 760 N N . LEU A 1 110 ? -10.582 -15.214 3.717 1.00 81.62 110 LEU A N 1
ATOM 761 C CA . LEU A 1 110 ? -11.501 -15.873 4.654 1.00 81.62 110 LEU A CA 1
ATOM 762 C C . LEU A 1 110 ? -11.485 -15.205 6.034 1.00 81.62 110 LEU A C 1
ATOM 764 O O . LEU A 1 110 ? -12.532 -15.077 6.674 1.00 81.62 110 LEU A O 1
ATOM 768 N N . PHE A 1 111 ? -10.321 -14.723 6.473 1.00 83.62 111 PHE A N 1
ATOM 769 C CA . PHE A 1 111 ? -10.191 -13.965 7.714 1.00 83.62 111 PHE A CA 1
ATOM 770 C C . PHE A 1 111 ? -10.989 -12.653 7.642 1.00 83.62 111 PHE A C 1
ATOM 772 O O . PHE A 1 111 ? -11.710 -12.300 8.577 1.00 83.62 111 PHE A O 1
ATOM 779 N N . ILE A 1 112 ? -10.945 -11.958 6.505 1.00 84.62 112 ILE A N 1
ATOM 780 C CA . ILE A 1 112 ? -11.718 -10.726 6.291 1.00 84.62 112 ILE A CA 1
ATOM 781 C C . ILE A 1 112 ? -13.216 -11.001 6.260 1.00 84.62 112 ILE A C 1
ATOM 783 O O . ILE A 1 112 ? -13.977 -10.237 6.839 1.00 84.62 112 ILE A O 1
ATOM 787 N N . LEU A 1 113 ? -13.650 -12.045 5.553 1.00 85.81 113 LEU A N 1
ATOM 788 C CA . LEU A 1 113 ? -15.074 -12.279 5.308 1.00 85.81 113 LEU A CA 1
ATOM 789 C C . LEU A 1 113 ? -15.801 -12.849 6.525 1.00 85.81 113 LEU A C 1
ATOM 791 O O . LEU A 1 113 ? -16.985 -12.573 6.705 1.00 85.81 113 LEU A O 1
ATOM 795 N N . VAL A 1 114 ? -15.109 -13.627 7.360 1.00 89.81 114 VAL A N 1
ATOM 796 C CA . VAL A 1 114 ? -15.727 -14.318 8.498 1.00 89.81 114 VAL A CA 1
ATOM 797 C C . VAL A 1 114 ? -15.253 -13.733 9.823 1.00 89.81 114 VAL A C 1
ATOM 799 O O . VAL A 1 114 ? -16.061 -13.244 10.612 1.00 89.81 114 VAL A O 1
ATOM 802 N N . PHE A 1 115 ? -13.945 -13.754 10.077 1.00 90.00 115 PHE A N 1
ATOM 803 C CA . PHE A 1 115 ? -13.403 -13.434 11.397 1.00 90.00 115 PHE A CA 1
ATOM 804 C C . PHE A 1 115 ? -13.562 -11.951 11.756 1.00 90.00 115 PHE A C 1
ATOM 806 O O . PHE A 1 115 ? -14.029 -11.625 12.850 1.00 90.00 115 PHE A O 1
ATOM 813 N N . SER A 1 116 ? -13.240 -11.045 10.829 1.00 91.06 116 SER A N 1
ATOM 814 C CA . SER A 1 116 ? -13.308 -9.603 11.092 1.00 91.06 116 SER A CA 1
ATOM 815 C C . SER A 1 116 ? -14.738 -9.102 11.404 1.00 91.06 116 SER A C 1
ATOM 817 O O . SER A 1 116 ? -14.919 -8.471 12.451 1.00 91.06 116 SER A O 1
ATOM 819 N N . PRO A 1 117 ? -15.790 -9.434 10.620 1.00 92.25 117 PRO A N 1
ATOM 820 C CA . PRO A 1 117 ? -17.169 -9.061 10.931 1.00 92.25 117 PRO A CA 1
ATOM 821 C C . PRO A 1 117 ? -17.644 -9.613 12.269 1.00 92.25 117 PRO A C 1
ATOM 823 O O . PRO A 1 117 ? -18.224 -8.873 13.062 1.00 92.25 117 PRO A O 1
ATOM 826 N N . VAL A 1 118 ? -17.357 -10.887 12.555 1.00 93.75 118 VAL A N 1
ATOM 827 C CA . VAL A 1 118 ? -17.721 -11.515 13.829 1.00 93.75 118 VAL A CA 1
ATOM 828 C C . VAL A 1 118 ? -17.074 -10.762 14.994 1.00 93.75 118 VAL A C 1
ATOM 830 O O . VAL A 1 118 ? -17.760 -10.393 15.949 1.00 93.75 118 VAL A O 1
ATOM 833 N N . GLN A 1 119 ? -15.782 -10.448 14.904 1.00 93.50 119 GLN A N 1
ATOM 834 C CA . GLN A 1 119 ? -15.081 -9.727 15.963 1.00 93.50 119 GLN A CA 1
ATOM 835 C C . GLN A 1 119 ? -15.565 -8.285 16.136 1.00 93.50 119 GLN A C 1
ATOM 837 O O . GLN A 1 119 ? -15.662 -7.812 17.270 1.00 93.50 119 GLN A O 1
ATOM 842 N N . ILE A 1 120 ? -15.913 -7.592 15.050 1.00 93.75 120 ILE A N 1
ATOM 843 C CA . ILE A 1 120 ? -16.533 -6.264 15.115 1.00 93.75 120 ILE A CA 1
ATOM 844 C C . ILE A 1 120 ? -17.885 -6.351 15.827 1.00 93.75 120 ILE A C 1
ATOM 846 O O . ILE A 1 120 ? -18.124 -5.580 16.755 1.00 93.75 120 ILE A O 1
ATOM 850 N N . ILE A 1 121 ? -18.737 -7.315 15.464 1.00 95.06 121 ILE A N 1
ATOM 851 C CA . ILE A 1 121 ? -20.059 -7.506 16.080 1.00 95.06 121 ILE A CA 1
ATOM 852 C C . ILE A 1 121 ? -19.924 -7.763 17.584 1.00 95.06 121 ILE A C 1
ATOM 854 O O . ILE A 1 121 ? -20.575 -7.084 18.380 1.00 95.06 121 ILE A O 1
ATOM 858 N N . PHE A 1 122 ? -19.046 -8.683 17.994 1.00 95.94 122 PHE A N 1
ATOM 859 C CA . PHE A 1 122 ? -18.801 -8.950 19.414 1.00 95.94 122 PHE A CA 1
ATOM 860 C C . PHE A 1 122 ? -18.217 -7.740 20.144 1.00 95.94 122 PHE A C 1
ATOM 862 O O . PHE A 1 122 ? -18.635 -7.450 21.263 1.00 95.94 122 PHE A O 1
ATOM 869 N N . SER A 1 123 ? -17.298 -7.000 19.520 1.00 94.94 123 SER A N 1
ATOM 870 C CA . SER A 1 123 ? -16.724 -5.795 20.128 1.00 94.94 123 SER A CA 1
ATOM 871 C C . SER A 1 123 ? -17.791 -4.725 20.354 1.00 94.94 123 SER A C 1
ATOM 873 O O . SER A 1 123 ? -17.873 -4.160 21.441 1.00 94.94 123 SER A O 1
ATOM 875 N N . ILE A 1 124 ? -18.658 -4.488 19.366 1.00 94.62 124 ILE A N 1
ATOM 876 C CA . ILE A 1 124 ? -19.793 -3.562 19.477 1.00 94.62 124 ILE A CA 1
ATOM 877 C C . ILE A 1 124 ? -20.757 -4.023 20.576 1.00 94.62 124 ILE A C 1
ATOM 879 O O . ILE A 1 124 ? -21.157 -3.223 21.422 1.00 94.62 124 ILE A O 1
ATOM 883 N N . PHE A 1 125 ? -21.092 -5.315 20.604 1.00 96.38 125 PHE A N 1
ATOM 884 C CA . PHE A 1 125 ? -21.971 -5.897 21.614 1.00 96.38 125 PHE A CA 1
ATOM 885 C C . PHE A 1 125 ? -21.413 -5.730 23.034 1.00 96.38 125 PHE A C 1
ATOM 887 O O . PHE A 1 125 ? -22.115 -5.233 23.916 1.00 96.38 125 PHE A O 1
ATOM 894 N N . PHE A 1 126 ? -20.146 -6.088 23.264 1.00 95.75 126 PHE A N 1
ATOM 895 C CA . PHE A 1 126 ? -19.504 -5.925 24.569 1.00 95.75 126 PHE A CA 1
ATOM 896 C C . PHE A 1 126 ? -19.393 -4.458 24.968 1.00 95.75 126 PHE A C 1
ATOM 898 O O . PHE A 1 126 ? -19.679 -4.115 26.116 1.00 95.75 126 PHE A O 1
ATOM 905 N N . LEU A 1 127 ? -19.045 -3.577 24.030 1.00 94.56 127 LEU A N 1
ATOM 906 C CA . LEU A 1 127 ? -18.956 -2.150 24.307 1.00 94.56 127 LEU A CA 1
ATOM 907 C C . LEU A 1 127 ? -20.319 -1.579 24.718 1.00 94.56 127 LEU A C 1
ATOM 909 O O . LEU A 1 127 ? -20.402 -0.842 25.701 1.00 94.56 127 LEU A O 1
ATOM 913 N N . TYR A 1 128 ? -21.394 -1.975 24.032 1.00 95.38 128 TYR A N 1
ATOM 914 C CA . TYR A 1 128 ? -22.759 -1.608 24.403 1.00 95.38 128 TYR A CA 1
ATOM 915 C C . TYR A 1 128 ? -23.176 -2.208 25.748 1.00 95.38 128 TYR A C 1
ATOM 917 O O . TYR A 1 128 ? -23.826 -1.542 26.548 1.00 95.38 128 TYR A O 1
ATOM 925 N N . ARG A 1 129 ? -22.758 -3.438 26.064 1.00 95.31 129 ARG A N 1
ATOM 926 C CA . ARG A 1 129 ? -23.054 -4.062 27.360 1.00 95.31 129 ARG A CA 1
ATOM 927 C C . ARG A 1 129 ? -22.386 -3.340 28.533 1.00 95.31 129 ARG A C 1
ATOM 929 O O . ARG A 1 129 ? -22.974 -3.312 29.613 1.00 95.31 129 ARG A O 1
ATOM 936 N N . ILE A 1 130 ? -21.189 -2.786 28.320 1.00 93.44 130 ILE A N 1
ATOM 937 C CA . ILE A 1 130 ? -20.378 -2.106 29.343 1.00 93.44 130 ILE A CA 1
ATOM 938 C C . ILE A 1 130 ? -20.788 -0.634 29.515 1.00 93.44 130 ILE A C 1
ATOM 940 O O . ILE A 1 130 ? -20.905 -0.171 30.645 1.00 93.44 130 ILE A O 1
ATOM 944 N N . LEU A 1 131 ? -20.994 0.101 28.415 1.00 92.94 131 LEU A N 1
ATOM 945 C CA . LEU A 1 131 ? -21.213 1.561 28.403 1.00 92.94 131 LEU A CA 1
ATOM 946 C C . LEU A 1 131 ? -22.646 1.976 28.019 1.00 92.94 131 LEU A C 1
ATOM 948 O O . LEU A 1 131 ? -22.957 3.167 27.984 1.00 92.94 131 LEU A O 1
ATOM 952 N N . GLY A 1 132 ? -23.517 1.031 27.660 1.00 92.44 132 GLY A N 1
ATOM 953 C CA . GLY A 1 132 ? -24.876 1.316 27.197 1.00 92.44 132 GLY A CA 1
ATOM 954 C C . GLY A 1 132 ? -24.899 2.252 25.986 1.00 92.44 132 GLY A C 1
ATOM 955 O O . GLY A 1 132 ? -24.070 2.156 25.079 1.00 92.44 132 GLY A O 1
ATOM 956 N N . TRP A 1 133 ? -25.821 3.215 25.997 1.00 92.88 133 TRP A N 1
ATOM 957 C CA . TRP A 1 133 ? -26.000 4.208 24.930 1.00 92.88 133 TRP A CA 1
ATOM 958 C C . TRP A 1 133 ? -24.781 5.106 24.682 1.00 92.88 133 TRP A C 1
ATOM 960 O O . TRP A 1 133 ? -24.609 5.616 23.576 1.00 92.88 133 TRP A O 1
ATOM 970 N N . SER A 1 134 ? -23.888 5.259 25.663 1.00 92.75 134 SER A N 1
ATOM 971 C CA . SER A 1 134 ? -22.649 6.031 25.499 1.00 92.75 134 SER A CA 1
ATOM 972 C C . SER A 1 134 ? -21.690 5.387 24.499 1.00 92.75 134 SER A C 1
ATOM 974 O O . SER A 1 134 ? -20.965 6.089 23.796 1.00 92.75 134 SER A O 1
ATOM 976 N N . SER A 1 135 ? -21.725 4.055 24.371 1.00 92.94 135 SER A N 1
ATOM 977 C CA . SER A 1 135 ? -20.940 3.337 23.358 1.00 92.94 135 SER A CA 1
ATOM 978 C C . SER A 1 135 ? -21.310 3.759 21.935 1.00 92.94 135 SER A C 1
ATOM 980 O O . SER A 1 135 ? -20.429 3.880 21.089 1.00 92.94 135 SER A O 1
ATOM 982 N N . VAL A 1 136 ? -22.592 4.041 21.676 1.00 93.50 136 VAL A N 1
ATOM 983 C CA . VAL A 1 136 ? -23.091 4.427 20.350 1.00 93.50 136 VAL A CA 1
ATOM 984 C C . VAL A 1 136 ? -22.516 5.772 19.935 1.00 93.50 136 VAL A C 1
ATOM 986 O O . VAL A 1 136 ? -22.037 5.912 18.813 1.00 93.50 136 VAL A O 1
ATOM 989 N N . VAL A 1 137 ? -22.468 6.733 20.860 1.00 94.00 137 VAL A N 1
ATOM 990 C CA . VAL A 1 137 ? -21.801 8.022 20.637 1.00 94.00 137 VAL A CA 1
ATOM 991 C C . VAL A 1 137 ? -20.331 7.803 20.273 1.00 94.00 137 VAL A C 1
ATOM 993 O O . VAL A 1 137 ? -19.858 8.333 19.268 1.00 94.00 137 VAL A O 1
ATOM 996 N N . GLY A 1 138 ? -19.623 6.978 21.048 1.00 92.50 138 GLY A N 1
ATOM 997 C CA . GLY A 1 138 ? -18.228 6.629 20.784 1.00 92.50 138 GLY A CA 1
ATOM 998 C C . GLY A 1 138 ? -18.013 5.998 19.409 1.00 92.50 138 GLY A C 1
ATOM 999 O O . GLY A 1 138 ? -17.107 6.402 18.684 1.00 92.50 138 GLY A O 1
ATOM 1000 N N . MET A 1 139 ? -18.875 5.057 19.017 1.00 91.62 139 MET A N 1
ATOM 1001 C CA . MET A 1 139 ? -18.828 4.397 17.709 1.00 91.62 139 MET A CA 1
ATOM 1002 C C . MET A 1 139 ? -19.076 5.370 16.558 1.00 91.62 139 MET A C 1
ATOM 1004 O O . MET A 1 139 ? -18.345 5.339 15.572 1.00 91.62 139 MET A O 1
ATOM 1008 N N . VAL A 1 140 ? -20.052 6.271 16.688 1.00 92.81 140 VAL A N 1
ATOM 1009 C CA . VAL A 1 140 ? -20.313 7.305 15.676 1.00 92.81 140 VAL A CA 1
ATOM 1010 C C . VAL A 1 140 ? -19.086 8.199 15.502 1.00 92.81 140 VAL A C 1
ATOM 1012 O O . VAL A 1 140 ? -18.626 8.400 14.380 1.00 92.81 140 VAL A O 1
ATOM 1015 N N . PHE A 1 141 ? -18.492 8.677 16.599 1.00 92.62 141 PHE A N 1
ATOM 1016 C CA . PHE A 1 141 ? -17.266 9.476 16.532 1.00 92.62 141 PHE A CA 1
ATOM 1017 C C . PHE A 1 141 ? -16.074 8.697 15.978 1.00 92.62 141 PHE A C 1
ATOM 1019 O O . PHE A 1 141 ? -15.254 9.273 15.263 1.00 92.62 141 PHE A O 1
ATOM 1026 N N . LEU A 1 142 ? -15.977 7.400 16.269 1.00 90.44 142 LEU A N 1
ATOM 1027 C CA . LEU A 1 142 ? -14.950 6.528 15.712 1.00 90.44 142 LEU A CA 1
ATOM 1028 C C . LEU A 1 142 ? -15.069 6.473 14.186 1.00 90.44 142 LEU A C 1
ATOM 1030 O O . LEU A 1 142 ? -14.092 6.753 13.494 1.00 90.44 142 LEU A O 1
ATOM 1034 N N . VAL A 1 143 ? -16.265 6.182 13.667 1.00 88.81 143 VAL A N 1
ATOM 1035 C CA . VAL A 1 143 ? -16.530 6.111 12.222 1.00 88.81 143 VAL A CA 1
ATOM 1036 C C . VAL A 1 143 ? -16.286 7.466 11.549 1.00 88.81 143 VAL A C 1
ATOM 1038 O O . VAL A 1 143 ? -15.650 7.523 10.500 1.00 88.81 143 VAL A O 1
ATOM 1041 N N . LEU A 1 144 ? -16.710 8.570 12.172 1.00 90.25 144 LEU A N 1
ATOM 1042 C CA . LEU A 1 144 ? -16.482 9.924 11.649 1.00 90.25 144 LEU A CA 1
ATOM 1043 C C . LEU A 1 144 ? -15.005 10.342 11.655 1.00 90.25 144 LEU A C 1
ATOM 1045 O O . LEU A 1 144 ? -14.582 11.104 10.787 1.00 90.25 144 LEU A O 1
ATOM 1049 N N . SER A 1 145 ? -14.216 9.853 12.614 1.00 88.38 145 SER A N 1
ATOM 1050 C CA . SER A 1 145 ? -12.780 10.158 12.710 1.00 88.38 145 SER A CA 1
ATOM 1051 C C . SER A 1 145 ? -11.937 9.299 11.764 1.00 88.38 145 SER A C 1
ATOM 1053 O O . SER A 1 145 ? -10.838 9.699 11.383 1.00 88.38 145 SER A O 1
ATOM 1055 N N . PHE A 1 146 ? -12.460 8.142 11.352 1.00 84.94 146 PHE A N 1
ATOM 1056 C CA . PHE A 1 146 ? -11.796 7.180 10.477 1.00 84.94 146 PHE A CA 1
ATOM 1057 C C . PHE A 1 146 ? -11.210 7.753 9.162 1.00 84.94 146 PHE A C 1
ATOM 1059 O O . PHE A 1 146 ? -10.060 7.443 8.845 1.00 84.94 146 PHE A O 1
ATOM 1066 N N . PRO A 1 147 ? -11.906 8.614 8.388 1.00 87.56 147 PRO A N 1
ATOM 1067 C CA . PRO A 1 147 ? -11.364 9.147 7.134 1.00 87.56 147 PRO A CA 1
ATOM 1068 C C . PRO A 1 147 ? -10.185 10.117 7.311 1.00 87.56 147 PRO A C 1
ATOM 1070 O O . PRO A 1 147 ? -9.466 10.376 6.344 1.00 87.56 147 PRO A O 1
ATOM 1073 N N . ILE A 1 148 ? -9.975 10.686 8.504 1.00 89.94 148 ILE A N 1
ATOM 1074 C CA . ILE A 1 148 ? -8.985 11.755 8.698 1.00 89.94 148 ILE A CA 1
ATOM 1075 C C . ILE A 1 148 ? -7.545 11.219 8.596 1.00 89.94 148 ILE A C 1
ATOM 1077 O O . ILE A 1 148 ? -6.789 11.752 7.776 1.00 89.94 148 ILE A O 1
ATOM 1081 N N . PRO A 1 149 ? -7.147 10.148 9.321 1.00 87.69 149 PRO A N 1
ATOM 1082 C CA . PRO A 1 149 ? -5.841 9.521 9.118 1.00 87.69 149 PRO A CA 1
ATOM 1083 C C . PRO A 1 149 ? -5.623 9.031 7.684 1.00 87.69 149 PRO A C 1
ATOM 1085 O O . PRO A 1 149 ? -4.523 9.174 7.153 1.00 87.69 149 PRO A O 1
ATOM 1088 N N . GLY A 1 150 ? -6.674 8.524 7.027 1.00 86.81 150 GLY A N 1
ATOM 1089 C CA . GLY A 1 150 ? -6.611 8.082 5.631 1.00 86.81 150 GLY A CA 1
ATOM 1090 C C . GLY A 1 150 ? -6.233 9.211 4.667 1.00 86.81 150 GLY A C 1
ATOM 1091 O O . GLY A 1 150 ? -5.324 9.054 3.854 1.00 86.81 150 GLY A O 1
ATOM 1092 N N . LYS A 1 151 ? -6.855 10.389 4.799 1.00 91.06 151 LYS A N 1
ATOM 1093 C CA . LYS A 1 151 ? -6.505 11.570 3.987 1.00 91.06 151 LYS A CA 1
ATOM 1094 C C . LYS A 1 151 ? -5.089 12.080 4.261 1.00 91.06 151 LYS A C 1
ATOM 1096 O O . LYS A 1 151 ? -4.399 12.493 3.333 1.00 91.06 151 LYS A O 1
ATOM 1101 N N . LEU A 1 152 ? -4.632 12.038 5.516 1.00 92.25 152 LEU A N 1
ATOM 1102 C CA . LEU A 1 152 ? -3.248 12.393 5.852 1.00 92.25 152 LEU A CA 1
ATOM 1103 C C . LEU A 1 152 ? -2.254 11.416 5.219 1.00 92.25 152 LEU A C 1
ATOM 1105 O O . LEU A 1 152 ? -1.246 11.852 4.668 1.00 92.25 152 LEU A O 1
ATOM 1109 N N . ALA A 1 153 ? -2.549 10.115 5.240 1.00 90.12 153 ALA A N 1
ATOM 1110 C CA . ALA A 1 153 ? -1.741 9.107 4.562 1.00 90.12 153 ALA A CA 1
ATOM 1111 C C . ALA A 1 153 ? -1.696 9.333 3.041 1.00 90.12 153 ALA A C 1
ATOM 1113 O O . ALA A 1 153 ? -0.621 9.262 2.449 1.00 90.12 153 ALA A O 1
ATOM 1114 N N . GLN A 1 154 ? -2.824 9.683 2.411 1.00 91.81 154 GLN A N 1
ATOM 1115 C CA . GLN A 1 154 ? -2.853 10.061 0.992 1.00 91.81 154 GLN A CA 1
ATOM 1116 C C . GLN A 1 154 ? -1.942 11.259 0.705 1.00 91.81 154 GLN A C 1
ATOM 1118 O O . GLN A 1 154 ? -1.101 11.181 -0.182 1.00 91.81 154 GLN A O 1
ATOM 1123 N N . LEU A 1 155 ? -2.003 12.312 1.523 1.00 94.94 155 LEU A N 1
ATOM 1124 C CA . LEU A 1 155 ? -1.140 13.481 1.349 1.00 94.94 155 LEU A CA 1
ATOM 1125 C C . LEU A 1 155 ? 0.358 13.144 1.492 1.00 94.94 155 LEU A C 1
ATOM 1127 O O . LEU A 1 155 ? 1.193 13.707 0.781 1.00 94.94 155 LEU A O 1
ATOM 1131 N N . VAL A 1 156 ? 0.718 12.223 2.396 1.00 95.25 156 VAL A N 1
ATOM 1132 C CA . VAL A 1 156 ? 2.098 11.710 2.505 1.00 95.25 156 VAL A CA 1
ATOM 1133 C C . VAL A 1 156 ? 2.522 11.017 1.209 1.00 95.25 156 VAL A C 1
ATOM 1135 O O . VAL A 1 156 ? 3.644 11.243 0.747 1.00 95.25 156 VAL A O 1
ATOM 1138 N N . ASN A 1 157 ? 1.642 10.200 0.624 1.00 94.00 157 ASN A N 1
ATOM 1139 C CA . ASN A 1 157 ? 1.902 9.503 -0.635 1.00 94.00 157 ASN A CA 1
ATOM 1140 C C . ASN A 1 157 ? 2.028 10.476 -1.813 1.00 94.00 157 ASN A C 1
ATOM 1142 O O . ASN A 1 157 ? 2.990 10.375 -2.568 1.00 94.00 157 ASN A O 1
ATOM 1146 N N . ASP A 1 158 ? 1.160 11.481 -1.917 1.00 96.19 158 ASP A N 1
ATOM 1147 C CA . ASP A 1 158 ? 1.236 12.498 -2.974 1.00 96.19 158 ASP A CA 1
ATOM 1148 C C . ASP A 1 158 ? 2.578 13.246 -2.942 1.00 96.19 158 ASP A C 1
ATOM 1150 O O . ASP A 1 158 ? 3.251 13.414 -3.962 1.00 96.19 158 ASP A O 1
ATOM 1154 N N . VAL A 1 159 ? 3.028 13.650 -1.748 1.00 97.00 159 VAL A N 1
ATOM 1155 C CA . VAL A 1 159 ? 4.331 14.312 -1.579 1.00 97.00 159 VAL A CA 1
ATOM 1156 C C . VAL A 1 159 ? 5.493 13.354 -1.849 1.00 97.00 159 VAL A C 1
ATOM 1158 O O . VAL A 1 159 ? 6.528 13.785 -2.359 1.00 97.00 159 VAL A O 1
ATOM 1161 N N . GLN A 1 160 ? 5.346 12.064 -1.536 1.00 96.62 160 GLN A N 1
ATOM 1162 C CA . GLN A 1 160 ? 6.337 11.050 -1.892 1.00 96.62 160 GLN A CA 1
ATOM 1163 C C . GLN A 1 160 ? 6.449 10.894 -3.414 1.00 96.62 160 GLN A C 1
ATOM 1165 O O . GLN A 1 160 ? 7.570 10.834 -3.911 1.00 96.62 160 GLN A O 1
ATOM 1170 N N . THR A 1 161 ? 5.339 10.897 -4.151 1.00 97.12 161 THR A N 1
ATOM 1171 C CA . THR A 1 161 ? 5.347 10.848 -5.620 1.00 97.12 161 THR A CA 1
ATOM 1172 C C . THR A 1 161 ? 6.065 12.057 -6.212 1.00 97.12 161 THR A C 1
ATOM 1174 O O . THR A 1 161 ? 6.946 11.905 -7.056 1.00 97.12 161 THR A O 1
ATOM 1177 N N . GLU A 1 162 ? 5.773 13.264 -5.722 1.00 97.44 162 GLU A N 1
ATOM 1178 C CA . GLU A 1 162 ? 6.485 14.473 -6.154 1.00 97.44 162 GLU A CA 1
ATOM 1179 C C . GLU A 1 162 ? 7.980 14.426 -5.815 1.00 97.44 162 GLU A C 1
ATOM 1181 O O . GLU A 1 162 ? 8.818 14.807 -6.632 1.00 97.44 162 GLU A O 1
ATOM 1186 N N . ARG A 1 163 ? 8.345 13.895 -4.640 1.00 97.38 163 ARG A N 1
ATOM 1187 C CA . ARG A 1 163 ? 9.750 13.666 -4.288 1.00 97.38 163 ARG A CA 1
ATOM 1188 C C . ARG A 1 163 ? 10.428 12.734 -5.294 1.00 97.38 163 ARG A C 1
ATOM 1190 O O . ARG A 1 163 ? 11.541 13.046 -5.699 1.00 97.38 163 ARG A O 1
ATOM 1197 N N . MET A 1 164 ? 9.786 11.632 -5.692 1.00 97.19 164 MET A N 1
ATOM 1198 C CA . MET A 1 164 ? 10.364 10.685 -6.657 1.00 97.19 164 MET A CA 1
ATOM 1199 C C . MET A 1 164 ? 10.641 11.348 -8.006 1.00 97.19 164 MET A C 1
ATOM 1201 O O . MET A 1 164 ? 11.759 11.232 -8.493 1.00 97.19 164 MET A O 1
A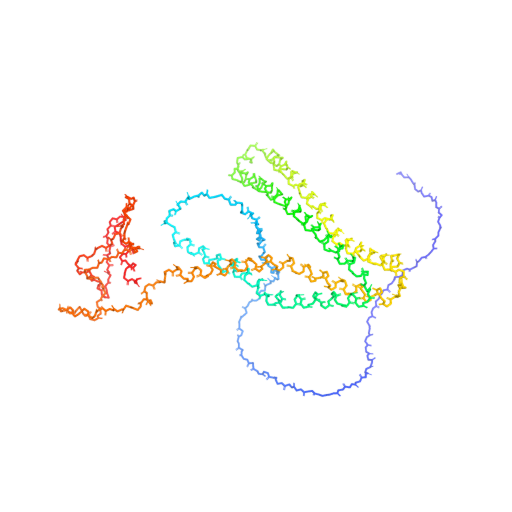TOM 1205 N N . LYS A 1 165 ? 9.727 12.186 -8.515 1.00 97.81 165 LYS A N 1
ATOM 1206 C CA . LYS A 1 165 ? 9.979 12.981 -9.734 1.00 97.81 165 LYS A CA 1
ATOM 1207 C C . LYS A 1 165 ? 11.247 13.840 -9.622 1.00 97.81 165 LYS A C 1
ATOM 1209 O O . LYS A 1 165 ? 12.039 13.921 -10.556 1.00 97.81 165 LYS A O 1
ATOM 1214 N N . LYS A 1 166 ? 11.471 14.476 -8.466 1.00 97.88 166 LYS A N 1
ATOM 1215 C CA . LYS A 1 166 ? 12.677 15.292 -8.218 1.00 97.88 166 LYS A CA 1
ATOM 1216 C C . LYS A 1 166 ? 13.938 14.457 -8.028 1.00 97.88 166 LYS A C 1
ATOM 1218 O O . LYS A 1 166 ? 15.018 14.879 -8.441 1.00 97.88 166 LYS A O 1
ATOM 1223 N N . THR A 1 167 ? 13.810 13.270 -7.446 1.00 97.75 167 THR A N 1
ATOM 1224 C CA . THR A 1 167 ? 14.896 12.292 -7.388 1.00 97.75 167 THR A CA 1
ATOM 1225 C C . THR A 1 167 ? 15.293 11.839 -8.799 1.00 97.75 167 THR A C 1
ATOM 1227 O O . THR A 1 167 ? 16.490 11.818 -9.089 1.00 97.75 167 THR A O 1
ATOM 1230 N N . ASP A 1 168 ? 14.336 11.584 -9.694 1.00 98.06 168 ASP A N 1
ATOM 1231 C CA . ASP A 1 168 ? 14.601 11.194 -11.086 1.00 98.06 168 ASP A CA 1
ATOM 1232 C C . ASP A 1 168 ? 15.324 12.304 -11.857 1.00 98.06 168 ASP A C 1
ATOM 1234 O O . ASP A 1 168 ? 16.371 12.059 -12.456 1.00 98.06 168 ASP A O 1
ATOM 1238 N N . GLU A 1 169 ? 14.861 13.556 -11.750 1.00 97.31 169 GLU A N 1
ATOM 1239 C CA . GLU A 1 169 ? 15.534 14.720 -12.350 1.00 97.31 169 GLU A CA 1
ATOM 1240 C C . GLU A 1 169 ? 17.003 14.842 -11.897 1.00 97.31 169 GLU A C 1
ATOM 1242 O O . GLU A 1 169 ? 17.877 15.237 -12.685 1.00 97.31 169 GLU A O 1
ATOM 1247 N N . ARG A 1 170 ? 17.293 14.536 -10.622 1.00 97.94 170 ARG A N 1
ATOM 1248 C CA . ARG A 1 170 ? 18.654 14.537 -10.064 1.00 97.94 170 ARG A CA 1
ATOM 1249 C C . ARG A 1 170 ? 19.479 13.376 -10.613 1.00 97.94 170 ARG A C 1
ATOM 1251 O O . ARG A 1 170 ? 20.618 13.595 -11.021 1.00 97.94 170 ARG A O 1
ATOM 1258 N N . ILE A 1 171 ? 18.934 12.160 -10.606 1.00 97.75 171 ILE A N 1
ATOM 1259 C CA . ILE A 1 171 ? 19.617 10.960 -11.110 1.00 97.75 171 ILE A CA 1
ATOM 1260 C C . ILE A 1 171 ? 19.951 11.128 -12.593 1.00 97.75 171 ILE A C 1
ATOM 1262 O O . ILE A 1 171 ? 21.079 10.847 -12.994 1.00 97.75 171 ILE A O 1
ATOM 1266 N N . GLN A 1 172 ? 19.027 11.676 -13.381 1.00 97.69 172 GLN A N 1
ATOM 1267 C CA . GLN A 1 172 ? 19.258 11.982 -14.786 1.00 97.69 172 GLN A CA 1
ATOM 1268 C C . GLN A 1 172 ? 20.436 12.950 -14.974 1.00 97.69 172 GLN A C 1
ATOM 1270 O O . GLN A 1 172 ? 21.347 12.647 -15.739 1.00 97.69 172 GLN A O 1
ATOM 1275 N N . ALA A 1 173 ? 20.488 14.063 -14.228 1.00 96.88 173 ALA A N 1
ATOM 1276 C CA . ALA A 1 173 ? 21.620 15.000 -14.309 1.00 96.88 173 ALA A CA 1
ATOM 1277 C C . ALA A 1 173 ? 22.964 14.353 -13.947 1.00 96.88 173 ALA A C 1
ATOM 1279 O O . ALA A 1 173 ? 23.990 14.666 -14.555 1.00 96.88 173 ALA A O 1
ATOM 1280 N N . ILE A 1 174 ? 22.974 13.463 -12.952 1.00 97.44 174 ILE A N 1
ATOM 1281 C CA . ILE A 1 174 ? 24.180 12.717 -12.580 1.00 97.44 174 ILE A CA 1
ATOM 1282 C C . ILE A 1 174 ? 24.600 11.799 -13.733 1.00 97.44 174 ILE A C 1
ATOM 1284 O O . ILE A 1 174 ? 25.772 11.794 -14.101 1.00 97.44 174 ILE A O 1
ATOM 1288 N N . SER A 1 175 ? 23.655 11.071 -14.329 1.00 97.62 175 SER A N 1
ATOM 1289 C CA . SER A 1 175 ? 23.923 10.156 -15.443 1.00 97.62 175 SER A CA 1
ATOM 1290 C C . SER A 1 175 ? 24.477 10.892 -16.671 1.00 97.62 175 SER A C 1
ATOM 1292 O O . SER A 1 175 ? 25.528 10.521 -17.197 1.00 97.62 175 SER A O 1
ATOM 1294 N N . GLU A 1 176 ? 23.855 12.010 -17.056 1.00 96.19 176 GLU A N 1
ATOM 1295 C CA . GLU A 1 176 ? 24.331 12.882 -18.139 1.00 96.19 176 GLU A CA 1
ATOM 1296 C C . GLU A 1 176 ? 25.755 13.392 -17.867 1.00 96.19 176 GLU A C 1
ATOM 1298 O O . GLU A 1 176 ? 26.617 13.335 -18.743 1.00 96.19 176 GLU A O 1
ATOM 1303 N N . SER A 1 177 ? 26.038 13.812 -16.630 1.00 96.44 177 SER A N 1
ATOM 1304 C CA . SER A 1 177 ? 27.370 14.277 -16.224 1.00 96.44 177 SER A CA 1
ATOM 1305 C C . SER A 1 177 ? 28.426 13.171 -16.303 1.00 96.44 177 SER A C 1
ATOM 1307 O O . SER A 1 177 ? 29.549 13.413 -16.750 1.00 96.44 177 SER A O 1
ATOM 1309 N N . LEU A 1 178 ? 28.082 11.946 -15.893 1.00 96.44 178 LEU A N 1
ATOM 1310 C CA . LEU A 1 178 ? 28.984 10.795 -15.964 1.00 96.44 178 LEU A CA 1
ATOM 1311 C C . LEU A 1 178 ? 29.291 10.403 -17.413 1.00 96.44 178 LEU A C 1
ATOM 1313 O O . LEU A 1 178 ? 30.441 10.091 -17.723 1.00 96.44 178 LEU A O 1
ATOM 1317 N N . SER A 1 179 ? 28.308 10.505 -18.313 1.00 97.00 179 SER A N 1
ATOM 1318 C CA . SER A 1 179 ? 28.499 10.218 -19.739 1.00 97.00 179 SER A CA 1
ATOM 1319 C C . SER A 1 179 ? 29.558 11.114 -20.399 1.00 97.00 179 SER A C 1
ATOM 1321 O O . SER A 1 179 ? 30.201 10.686 -21.357 1.00 97.00 179 SER A O 1
ATOM 1323 N N . ILE A 1 180 ? 29.771 12.339 -19.900 1.00 96.69 180 ILE A N 1
ATOM 1324 C CA . ILE A 1 180 ? 30.744 13.307 -20.442 1.00 96.69 180 ILE A CA 1
ATOM 1325 C C . ILE A 1 180 ? 31.900 13.619 -19.475 1.00 96.69 180 ILE A C 1
ATOM 1327 O O . ILE A 1 180 ? 32.573 14.646 -19.602 1.00 96.69 180 ILE A O 1
ATOM 1331 N N . ILE A 1 181 ? 32.182 12.727 -18.518 1.00 97.25 181 ILE A N 1
ATOM 1332 C CA . ILE A 1 181 ? 33.113 12.994 -17.407 1.00 97.25 181 ILE A CA 1
ATOM 1333 C C . ILE A 1 181 ? 34.525 13.402 -17.854 1.00 97.25 181 ILE A C 1
ATOM 1335 O O . ILE A 1 181 ? 35.139 14.275 -17.240 1.00 97.25 181 ILE A O 1
ATOM 1339 N N . ARG A 1 182 ? 35.039 12.834 -18.956 1.00 97.50 182 ARG A N 1
ATOM 1340 C CA . ARG A 1 182 ? 36.369 13.182 -19.492 1.00 97.50 182 ARG A CA 1
ATOM 1341 C C . ARG A 1 182 ? 36.451 14.654 -19.900 1.00 97.50 182 ARG A C 1
ATOM 1343 O O . ARG A 1 182 ? 37.430 15.315 -19.573 1.00 97.50 182 ARG A O 1
ATOM 1350 N N . MET A 1 183 ? 35.411 15.177 -20.552 1.00 97.19 183 MET A N 1
ATOM 1351 C CA . MET A 1 183 ? 35.335 16.588 -20.950 1.00 97.19 183 MET A CA 1
ATOM 1352 C C . MET A 1 183 ? 35.267 17.495 -19.718 1.00 97.19 183 MET A C 1
ATOM 1354 O O . MET A 1 183 ? 36.013 18.465 -19.626 1.00 97.19 183 MET A O 1
ATOM 1358 N N . ILE A 1 184 ? 34.436 17.143 -18.731 1.00 97.25 184 ILE A N 1
ATOM 1359 C CA . ILE A 1 184 ? 34.311 17.906 -17.478 1.00 97.25 184 ILE A CA 1
ATOM 1360 C C . ILE A 1 184 ? 35.672 18.044 -16.780 1.00 97.25 184 ILE A C 1
ATOM 1362 O O . ILE A 1 184 ? 36.005 19.132 -16.308 1.00 97.25 184 ILE A O 1
ATOM 1366 N N . LYS A 1 185 ? 36.467 16.964 -16.745 1.00 97.88 185 LYS A N 1
ATOM 1367 C CA . LYS A 1 185 ? 37.823 16.956 -16.176 1.00 97.88 185 LYS A CA 1
ATOM 1368 C C . LYS A 1 185 ? 38.802 17.809 -16.986 1.00 97.88 185 LYS A C 1
ATOM 1370 O O . LYS A 1 185 ? 39.495 18.633 -16.401 1.00 97.88 185 LYS A O 1
ATOM 1375 N N . LEU A 1 186 ? 38.828 17.649 -18.312 1.00 97.56 186 LEU A N 1
ATOM 1376 C CA . LEU A 1 186 ? 39.735 18.388 -19.203 1.00 97.56 186 LEU A CA 1
ATOM 1377 C C . LEU A 1 186 ? 39.538 19.909 -19.128 1.00 97.56 186 LEU A C 1
ATOM 1379 O O . LEU A 1 186 ? 40.513 20.652 -19.176 1.00 97.56 186 LEU A O 1
ATOM 1383 N N . PHE A 1 187 ? 38.294 20.370 -18.972 1.00 96.25 187 PHE A N 1
ATOM 1384 C CA . PHE A 1 187 ? 37.963 21.797 -18.884 1.00 96.25 187 PHE A CA 1
ATOM 1385 C C . PHE A 1 187 ? 37.840 22.333 -17.447 1.00 96.25 187 PHE A C 1
ATOM 1387 O O . PHE A 1 187 ? 37.548 23.514 -17.259 1.00 96.25 187 PHE A O 1
ATOM 1394 N N . GLY A 1 188 ? 38.025 21.493 -16.421 1.00 96.56 188 GLY A N 1
ATOM 1395 C CA . GLY A 1 188 ? 37.903 21.902 -15.016 1.00 96.56 188 GLY A CA 1
ATOM 1396 C C . GLY A 1 188 ? 36.490 22.346 -14.599 1.00 96.56 188 GLY A C 1
ATOM 1397 O O . GLY A 1 188 ? 36.338 23.162 -13.690 1.00 96.56 188 GLY A O 1
ATOM 1398 N N . TRP A 1 189 ? 35.433 21.829 -15.238 1.00 97.38 189 TRP A N 1
ATOM 1399 C CA . TRP A 1 189 ? 34.032 22.224 -14.987 1.00 97.38 189 TRP A CA 1
ATOM 1400 C C . TRP A 1 189 ? 33.378 21.554 -13.771 1.00 97.38 189 TRP A C 1
ATOM 1402 O O . TRP A 1 189 ? 32.199 21.781 -13.499 1.00 97.38 189 TRP A O 1
ATOM 1412 N N . GLU A 1 190 ? 34.129 20.758 -13.014 1.00 96.50 190 GLU A N 1
ATOM 1413 C CA . GLU A 1 190 ? 33.639 19.946 -11.893 1.00 96.50 190 GLU A CA 1
ATOM 1414 C C . GLU A 1 190 ? 32.763 20.740 -10.919 1.00 96.50 190 GLU A C 1
ATOM 1416 O O . GLU A 1 190 ? 31.634 20.350 -10.632 1.00 96.50 190 GLU A O 1
ATOM 1421 N N . LYS A 1 191 ? 33.248 21.900 -10.459 1.00 97.06 191 LYS A N 1
ATOM 1422 C CA . LYS A 1 191 ? 32.526 22.741 -9.493 1.00 97.06 191 LYS A CA 1
ATOM 1423 C C . LYS A 1 191 ? 31.177 23.213 -10.035 1.00 97.06 191 LYS A C 1
ATOM 1425 O O . LYS A 1 191 ? 30.207 23.273 -9.285 1.00 97.06 191 LYS A O 1
ATOM 1430 N N . LYS A 1 192 ? 31.108 23.529 -11.332 1.00 95.31 192 LYS A N 1
ATOM 1431 C CA . LYS A 1 192 ? 29.878 23.995 -11.984 1.00 95.31 192 LYS A CA 1
ATOM 1432 C C . LYS A 1 192 ? 28.854 22.866 -12.089 1.00 95.31 192 LYS A C 1
ATOM 1434 O O . LYS A 1 192 ? 27.691 23.078 -11.767 1.00 95.31 192 LYS A O 1
ATOM 1439 N N . VAL A 1 193 ? 29.292 21.670 -12.480 1.00 96.88 193 VAL A N 1
ATOM 1440 C CA . VAL A 1 193 ? 28.429 20.482 -12.579 1.00 96.88 193 VAL A CA 1
ATOM 1441 C C . VAL A 1 193 ? 27.926 20.050 -11.199 1.00 96.88 193 VAL A C 1
ATOM 1443 O O . VAL A 1 193 ? 26.734 19.805 -11.025 1.00 96.88 193 VAL A O 1
ATOM 1446 N N . ILE A 1 194 ? 28.799 20.045 -10.186 1.00 96.88 194 ILE A N 1
ATOM 1447 C CA . ILE A 1 194 ? 28.412 19.760 -8.796 1.00 96.88 194 ILE A CA 1
ATOM 1448 C C . ILE A 1 194 ? 27.358 20.762 -8.314 1.00 96.88 194 ILE A C 1
ATOM 1450 O O . ILE A 1 194 ? 26.361 20.355 -7.724 1.00 96.88 194 ILE A O 1
ATOM 1454 N N . ALA A 1 195 ? 27.533 22.057 -8.596 1.00 97.56 195 ALA A N 1
ATOM 1455 C CA . ALA A 1 195 ? 26.561 23.077 -8.209 1.00 97.56 195 ALA A CA 1
ATOM 1456 C C . ALA A 1 195 ? 25.178 22.853 -8.853 1.00 97.56 195 ALA A C 1
ATOM 1458 O O . ALA A 1 195 ? 24.167 23.008 -8.171 1.00 97.56 195 ALA A O 1
ATOM 1459 N N . GLN A 1 196 ? 25.126 22.434 -10.124 1.00 96.38 196 GLN A N 1
ATOM 1460 C CA . GLN A 1 196 ? 23.869 22.099 -10.810 1.00 96.38 196 GLN A CA 1
ATOM 1461 C C . GLN A 1 196 ? 23.159 20.893 -10.175 1.00 96.38 196 GLN A C 1
ATOM 1463 O O . GLN A 1 196 ? 21.946 20.919 -9.966 1.00 96.38 196 GLN A O 1
ATOM 1468 N N . VAL A 1 197 ? 23.902 19.837 -9.827 1.00 97.75 197 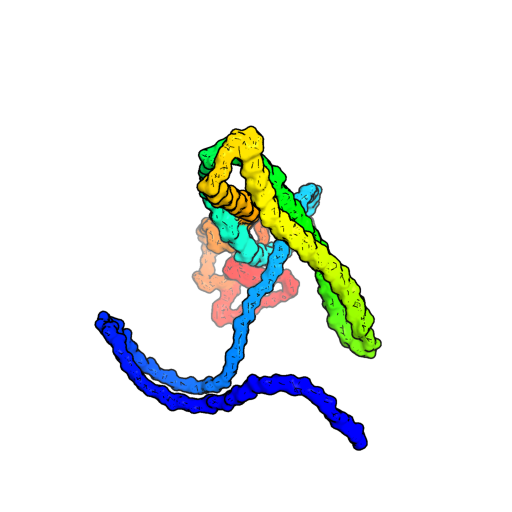VAL A N 1
ATOM 1469 C CA . VAL A 1 197 ? 23.335 18.667 -9.132 1.00 97.75 197 VAL A CA 1
ATOM 1470 C C . VAL A 1 197 ? 22.861 19.039 -7.724 1.00 97.75 197 VAL A C 1
ATOM 1472 O O . VAL A 1 197 ? 21.801 18.589 -7.286 1.00 97.75 197 VAL A O 1
ATOM 1475 N N . GLU A 1 198 ? 23.605 19.893 -7.020 1.00 97.94 198 GLU A N 1
ATOM 1476 C CA . GLU A 1 198 ? 23.255 20.351 -5.674 1.00 97.94 198 GLU A CA 1
ATOM 1477 C C . GLU A 1 198 ? 21.981 21.213 -5.667 1.00 97.94 198 GLU A C 1
ATOM 1479 O O . GLU A 1 198 ? 21.177 21.121 -4.741 1.00 97.94 198 GLU A O 1
ATOM 1484 N N . GLU A 1 199 ? 21.732 22.007 -6.711 1.00 97.75 199 GLU A N 1
ATOM 1485 C CA . GLU A 1 199 ? 20.467 22.734 -6.874 1.00 97.75 199 GLU A CA 1
ATOM 1486 C C . GLU A 1 199 ? 19.271 21.774 -6.961 1.00 97.75 199 GLU A C 1
ATOM 1488 O O . GLU A 1 199 ? 18.307 21.913 -6.201 1.00 97.75 199 GLU A O 1
ATOM 1493 N N . LYS A 1 200 ? 19.371 20.730 -7.794 1.00 97.62 200 LYS A N 1
ATOM 1494 C CA . LYS A 1 200 ? 18.346 19.676 -7.879 1.00 97.62 200 LYS A CA 1
ATOM 1495 C C . LYS A 1 200 ? 18.163 18.956 -6.540 1.00 97.62 200 LYS A C 1
ATOM 1497 O O . LYS A 1 200 ? 17.034 18.723 -6.105 1.00 97.62 200 LYS A O 1
ATOM 1502 N N . ARG A 1 201 ? 19.262 18.673 -5.831 1.00 98.06 201 ARG A N 1
ATOM 1503 C CA . ARG A 1 201 ? 19.232 18.069 -4.491 1.00 98.06 201 ARG A CA 1
ATOM 1504 C C . ARG A 1 201 ? 18.501 18.945 -3.473 1.00 98.06 201 ARG A C 1
ATOM 1506 O O . ARG A 1 201 ? 17.769 18.416 -2.641 1.00 98.06 201 ARG A O 1
ATOM 1513 N N . LYS A 1 202 ? 18.658 20.271 -3.515 1.00 98.31 202 LYS A N 1
ATOM 1514 C CA . LYS A 1 202 ? 17.930 21.186 -2.615 1.00 98.31 202 LYS A CA 1
ATOM 1515 C C . LYS A 1 202 ? 16.421 21.116 -2.834 1.00 98.31 202 LYS A C 1
ATOM 1517 O O . LYS A 1 202 ? 15.675 21.090 -1.853 1.00 98.31 202 LYS A O 1
ATOM 1522 N N . VAL A 1 203 ? 15.980 21.042 -4.091 1.00 97.88 203 VAL A N 1
ATOM 1523 C CA . VAL A 1 203 ? 14.559 20.867 -4.428 1.00 97.88 203 VAL A CA 1
ATOM 1524 C C . VAL A 1 203 ? 14.055 19.516 -3.916 1.00 97.88 203 VAL A C 1
ATOM 1526 O O . VAL A 1 203 ? 13.060 19.473 -3.199 1.00 97.88 203 VAL A O 1
ATOM 1529 N N . GLU A 1 204 ? 14.771 18.421 -4.176 1.00 97.94 204 GLU A N 1
ATOM 1530 C CA . GLU A 1 204 ? 14.437 17.095 -3.631 1.00 97.94 204 GLU A CA 1
ATOM 1531 C C . GLU A 1 204 ? 14.343 17.109 -2.091 1.00 97.94 204 GLU A C 1
ATOM 1533 O O . GLU A 1 204 ? 13.381 16.598 -1.511 1.00 97.94 204 GLU A O 1
ATOM 1538 N N . LEU A 1 205 ? 15.311 17.738 -1.414 1.00 98.12 205 LEU A N 1
ATOM 1539 C CA . LEU A 1 205 ? 15.349 17.856 0.045 1.00 98.12 205 LEU A CA 1
ATOM 1540 C C . LEU A 1 205 ? 14.171 18.660 0.604 1.00 98.12 205 LEU A C 1
ATOM 1542 O O . LEU A 1 205 ? 13.719 18.375 1.715 1.00 98.12 205 LEU A O 1
ATOM 1546 N N . HIS A 1 206 ? 13.650 19.639 -0.138 1.00 98.06 206 HIS A N 1
ATOM 1547 C CA . HIS A 1 206 ? 12.440 20.357 0.253 1.00 98.06 206 HIS A CA 1
ATOM 1548 C C . HIS A 1 206 ? 11.237 19.406 0.335 1.00 98.06 206 HIS A C 1
ATOM 1550 O O . HIS A 1 206 ? 10.560 19.359 1.365 1.00 98.06 206 HIS A O 1
ATOM 1556 N N . TYR A 1 207 ? 11.020 18.582 -0.695 1.00 97.69 207 TYR A N 1
ATOM 1557 C CA . TYR A 1 207 ? 9.948 17.579 -0.693 1.00 97.69 207 TYR A CA 1
ATOM 1558 C C . TYR A 1 207 ? 10.189 16.471 0.334 1.00 97.69 207 TYR A C 1
ATOM 1560 O O . TYR A 1 207 ? 9.247 16.033 0.993 1.00 97.69 207 TYR A O 1
ATOM 1568 N N . TYR A 1 208 ? 11.444 16.070 0.553 1.00 97.50 208 TYR A N 1
ATOM 1569 C CA . TYR A 1 208 ? 11.801 15.147 1.630 1.00 97.50 208 TYR A CA 1
ATOM 1570 C C . TYR A 1 208 ? 11.398 15.695 3.006 1.00 97.50 208 TYR A C 1
ATOM 1572 O O . TYR A 1 208 ? 10.708 15.013 3.763 1.00 97.50 208 TYR A O 1
ATOM 1580 N N . LYS A 1 209 ? 11.760 16.947 3.320 1.00 98.00 209 LYS A N 1
ATOM 1581 C CA . LYS A 1 209 ? 11.371 17.598 4.581 1.00 98.00 209 LYS A CA 1
ATOM 1582 C C . LYS A 1 209 ? 9.856 17.729 4.702 1.00 98.00 209 LYS A C 1
ATOM 1584 O O . LYS A 1 209 ? 9.309 17.442 5.762 1.00 98.00 209 LYS A O 1
ATOM 1589 N N . LYS A 1 210 ? 9.174 18.120 3.621 1.00 97.12 210 LYS A N 1
ATOM 1590 C CA . LYS A 1 210 ? 7.710 18.215 3.579 1.00 97.12 210 LYS A CA 1
ATOM 1591 C C . LYS A 1 210 ? 7.053 16.864 3.884 1.00 97.12 210 LYS A C 1
ATOM 1593 O O . LYS A 1 210 ? 6.158 16.812 4.723 1.00 97.12 210 LYS A O 1
ATOM 1598 N N . LYS A 1 211 ? 7.536 15.774 3.274 1.00 97.00 211 LYS A N 1
ATOM 1599 C CA . LYS A 1 211 ? 7.072 14.408 3.563 1.00 97.00 211 LYS A CA 1
ATOM 1600 C C . LYS A 1 211 ? 7.265 14.061 5.034 1.00 97.00 211 LYS A C 1
ATOM 1602 O O . LYS A 1 211 ? 6.333 13.560 5.648 1.00 97.00 211 LYS A O 1
ATOM 1607 N N . GLN A 1 212 ? 8.447 14.328 5.593 1.00 96.81 212 GLN A N 1
ATOM 1608 C CA . GLN A 1 212 ? 8.733 14.015 6.994 1.00 96.81 212 GLN A CA 1
ATOM 1609 C C . GLN A 1 212 ? 7.786 14.762 7.939 1.00 96.81 212 GLN A C 1
ATOM 1611 O O . GLN A 1 212 ? 7.193 14.144 8.816 1.00 96.81 212 GLN A O 1
ATOM 1616 N N . TRP A 1 213 ? 7.558 16.058 7.717 1.00 97.19 213 TRP A N 1
ATOM 1617 C CA . TRP A 1 213 ? 6.619 16.836 8.529 1.00 97.19 213 TRP A CA 1
ATOM 1618 C C . TRP A 1 213 ? 5.187 16.305 8.461 1.00 97.19 213 TRP A C 1
ATOM 1620 O O . TRP A 1 213 ? 4.570 16.071 9.498 1.00 97.19 213 TRP A O 1
ATOM 1630 N N . ILE A 1 214 ? 4.663 16.068 7.257 1.00 94.94 214 ILE A N 1
ATOM 1631 C CA . ILE A 1 214 ? 3.298 15.547 7.085 1.00 94.94 214 ILE A CA 1
ATOM 1632 C C . ILE A 1 214 ? 3.196 14.120 7.638 1.00 94.94 214 ILE A C 1
ATOM 1634 O O . ILE A 1 214 ? 2.201 13.777 8.271 1.00 94.94 214 ILE A O 1
ATOM 1638 N N . GLY A 1 215 ? 4.237 13.305 7.463 1.00 95.00 215 GLY A N 1
ATOM 1639 C CA . GLY A 1 215 ? 4.332 11.959 8.023 1.00 95.00 215 GLY A CA 1
ATOM 1640 C C . GLY A 1 215 ? 4.257 11.965 9.547 1.00 95.00 215 GLY A C 1
ATOM 1641 O O . GLY A 1 215 ? 3.482 11.202 10.118 1.00 95.00 215 GLY A O 1
ATOM 1642 N N . GLN A 1 216 ? 4.974 12.878 10.206 1.00 96.12 216 GLN A N 1
ATOM 1643 C CA . GLN A 1 216 ? 4.891 13.048 11.657 1.00 96.12 216 GLN A CA 1
ATOM 1644 C C . GLN A 1 216 ? 3.500 13.508 12.102 1.00 96.12 216 GLN A C 1
ATOM 1646 O O . GLN A 1 216 ? 2.964 12.972 13.069 1.00 96.12 216 GLN A O 1
ATOM 1651 N N . VAL A 1 217 ? 2.871 14.449 11.390 1.00 95.44 217 VAL A N 1
ATOM 1652 C CA . VAL A 1 217 ? 1.485 14.863 11.677 1.00 95.44 217 VAL A CA 1
ATOM 1653 C C . VAL A 1 217 ? 0.520 13.683 11.530 1.00 95.44 217 VAL A C 1
ATOM 1655 O O . VAL A 1 217 ? -0.321 13.475 12.399 1.00 95.44 217 VAL A O 1
ATOM 1658 N N . SER A 1 218 ? 0.672 12.876 10.480 1.00 93.38 218 SER A N 1
ATOM 1659 C CA . SER A 1 218 ? -0.126 11.667 10.251 1.00 93.38 218 SER A CA 1
ATOM 1660 C C . SER A 1 218 ? 0.057 10.632 11.367 1.00 93.38 218 SER A C 1
ATOM 1662 O O . SER A 1 218 ? -0.922 10.096 11.889 1.00 93.38 218 SER A O 1
ATOM 1664 N N . ALA A 1 219 ? 1.296 10.387 11.800 1.00 91.81 219 ALA A N 1
ATOM 1665 C CA . ALA A 1 219 ? 1.587 9.481 12.907 1.00 91.81 219 ALA A CA 1
ATOM 1666 C C . ALA A 1 219 ? 0.963 9.976 14.223 1.00 91.81 219 ALA A C 1
ATOM 1668 O O . ALA A 1 219 ? 0.260 9.226 14.894 1.00 91.81 219 ALA A O 1
ATOM 1669 N N . ASN A 1 220 ? 1.139 11.258 14.558 1.00 93.25 220 ASN A N 1
ATOM 1670 C CA . ASN A 1 220 ? 0.541 11.855 15.755 1.00 93.25 220 ASN A CA 1
ATOM 1671 C C . ASN A 1 220 ? -0.990 11.817 15.712 1.00 93.25 220 ASN A C 1
ATOM 1673 O O . ASN A 1 220 ? -1.621 11.475 16.708 1.00 93.25 220 ASN A O 1
ATOM 1677 N N . ALA A 1 221 ? -1.597 12.106 14.560 1.00 91.69 221 ALA A N 1
ATOM 1678 C CA . ALA A 1 221 ? -3.037 11.991 14.369 1.00 91.69 221 ALA A CA 1
ATOM 1679 C C . ALA A 1 221 ? -3.532 10.566 14.671 1.00 91.69 221 ALA A C 1
ATOM 1681 O O . ALA A 1 221 ? -4.499 10.404 15.416 1.00 91.69 221 ALA A O 1
ATOM 1682 N N . ASN A 1 222 ? -2.834 9.539 14.174 1.00 88.69 222 ASN A N 1
ATOM 1683 C CA . ASN A 1 222 ? -3.162 8.140 14.458 1.00 88.69 222 ASN A CA 1
ATOM 1684 C C . ASN A 1 222 ? -3.122 7.797 15.958 1.00 88.69 222 ASN A C 1
ATOM 1686 O O . ASN A 1 222 ? -3.911 6.961 16.388 1.00 88.69 222 ASN A O 1
ATOM 1690 N N . TYR A 1 223 ? -2.274 8.450 16.759 1.00 88.12 223 TYR A N 1
ATOM 1691 C CA . TYR A 1 223 ? -2.247 8.270 18.218 1.00 88.12 223 TYR A CA 1
ATOM 1692 C C . TYR A 1 223 ? -3.307 9.102 18.955 1.00 88.12 223 TYR A C 1
ATOM 1694 O O . TYR A 1 223 ? -3.928 8.622 19.904 1.00 88.12 223 TYR A O 1
ATOM 1702 N N . ILE A 1 224 ? -3.546 10.343 18.524 1.00 91.69 224 ILE A N 1
ATOM 1703 C CA . ILE A 1 224 ? -4.417 11.297 19.226 1.00 91.69 224 ILE A CA 1
ATOM 1704 C C . ILE A 1 224 ? -5.905 11.003 18.990 1.00 91.69 224 ILE A C 1
ATOM 1706 O O . ILE A 1 224 ? -6.693 11.070 19.934 1.00 91.69 224 ILE A O 1
ATOM 1710 N N . PHE A 1 225 ? -6.320 10.646 17.769 1.00 90.69 225 PHE A N 1
ATOM 1711 C CA . PHE A 1 225 ? -7.734 10.366 17.472 1.00 90.69 225 PHE A CA 1
ATOM 1712 C C . PHE A 1 225 ? -8.341 9.267 18.364 1.00 90.69 225 PHE A C 1
ATOM 1714 O O . PHE A 1 225 ? -9.424 9.481 18.916 1.00 90.69 225 PHE A O 1
ATOM 1721 N N . PRO A 1 226 ? -7.660 8.126 18.591 1.00 89.19 226 PRO A N 1
ATOM 1722 C CA . PRO A 1 226 ? -8.075 7.128 19.571 1.00 89.19 226 PRO A CA 1
ATOM 1723 C C . PRO A 1 226 ? -8.333 7.700 20.973 1.00 89.19 226 PRO A C 1
ATOM 1725 O O . PRO A 1 226 ? -9.341 7.372 21.608 1.00 89.19 226 PRO A O 1
ATOM 1728 N N . LEU A 1 227 ? -7.455 8.579 21.457 1.00 91.69 227 LEU A N 1
ATOM 1729 C CA . LEU A 1 227 ? -7.605 9.215 22.767 1.00 91.69 227 LEU A CA 1
ATOM 1730 C C . LEU A 1 227 ? -8.827 10.138 22.799 1.00 91.69 227 LEU A C 1
ATOM 1732 O O . LEU A 1 227 ? -9.618 10.064 23.736 1.00 91.69 227 LEU A O 1
ATOM 1736 N N . ILE A 1 228 ? -9.034 10.937 21.748 1.00 93.75 228 ILE A N 1
ATOM 1737 C CA . ILE A 1 228 ? -10.196 11.829 21.620 1.00 93.75 228 ILE A CA 1
ATOM 1738 C C . ILE A 1 228 ? -11.500 11.029 21.635 1.00 93.75 228 ILE A C 1
ATOM 1740 O O . ILE A 1 228 ? -12.414 11.355 22.388 1.00 93.75 228 ILE A O 1
ATOM 1744 N N . VAL A 1 229 ? -11.588 9.950 20.853 1.00 92.81 229 VAL A N 1
ATOM 1745 C CA . VAL A 1 229 ? -12.786 9.097 20.810 1.00 92.81 229 VAL A CA 1
ATOM 1746 C C . VAL A 1 229 ? -13.073 8.484 22.186 1.00 92.81 229 VAL A C 1
ATOM 1748 O O . VAL A 1 229 ? -14.228 8.457 22.609 1.00 92.81 229 VAL A O 1
ATOM 1751 N N . MET A 1 230 ? -12.046 8.041 22.923 1.00 92.69 230 MET A N 1
ATOM 1752 C CA . MET A 1 230 ? -12.229 7.536 24.293 1.00 92.69 230 MET A CA 1
ATOM 1753 C C . MET A 1 230 ? -12.714 8.635 25.241 1.00 92.69 230 MET A C 1
ATOM 1755 O O . MET A 1 230 ? -13.685 8.427 25.966 1.00 92.69 230 MET A O 1
ATOM 1759 N N . ALA A 1 231 ? -12.097 9.817 25.190 1.00 94.38 231 ALA A N 1
ATOM 1760 C CA . ALA A 1 231 ? -12.487 10.957 26.012 1.00 94.38 231 ALA A CA 1
ATOM 1761 C C . ALA A 1 231 ? -13.946 11.367 25.761 1.00 94.38 231 ALA A C 1
ATOM 1763 O O . ALA A 1 231 ? -14.696 11.541 26.716 1.00 94.38 231 ALA A O 1
ATOM 1764 N N . ILE A 1 232 ? -14.376 11.444 24.497 1.00 94.62 232 ILE A N 1
ATOM 1765 C CA . ILE A 1 232 ? -15.768 11.747 24.127 1.00 94.62 232 ILE A CA 1
ATOM 1766 C C . ILE A 1 232 ? -16.717 10.655 24.629 1.00 94.62 232 ILE A C 1
ATOM 1768 O O . ILE A 1 232 ? -17.776 10.964 25.171 1.00 94.62 232 ILE A O 1
ATOM 1772 N N . THR A 1 233 ? -16.335 9.382 24.505 1.00 94.25 233 THR A N 1
ATOM 1773 C CA . THR A 1 233 ? -17.155 8.254 24.972 1.00 94.25 233 THR A CA 1
ATOM 1774 C C . THR A 1 233 ? -17.372 8.324 26.486 1.00 94.25 233 THR A C 1
ATOM 1776 O O . THR A 1 233 ? -18.510 8.267 26.950 1.00 94.25 233 THR A O 1
ATOM 1779 N N . PHE A 1 234 ? -16.318 8.535 27.275 1.00 94.56 234 PHE A N 1
ATOM 1780 C CA . PHE A 1 234 ? -16.439 8.642 28.734 1.00 94.56 234 PHE A CA 1
ATOM 1781 C C . PHE A 1 234 ? -17.104 9.942 29.186 1.00 94.56 234 PHE A C 1
ATOM 1783 O O . PHE A 1 234 ? -17.916 9.920 30.111 1.00 94.56 234 PHE A O 1
ATOM 1790 N N . ALA A 1 235 ? -16.838 11.057 28.503 1.00 94.44 235 ALA A N 1
ATOM 1791 C CA . ALA A 1 235 ? -17.537 12.313 28.746 1.00 94.44 235 ALA A CA 1
ATOM 1792 C C . ALA A 1 235 ? -19.043 12.154 28.501 1.00 94.44 235 ALA A C 1
ATOM 1794 O O . ALA A 1 235 ? -19.837 12.583 29.332 1.00 94.44 235 ALA A O 1
ATOM 1795 N N . SER A 1 236 ? -19.444 11.472 27.422 1.00 93.94 236 SER A N 1
ATOM 1796 C CA . SER A 1 236 ? -20.854 11.188 27.138 1.00 93.94 236 SER A CA 1
ATOM 1797 C C . SER A 1 236 ? -21.506 10.351 28.245 1.00 93.94 236 SER A C 1
ATOM 1799 O O . SER A 1 236 ? -22.602 10.680 28.699 1.00 93.94 236 SER A O 1
ATOM 1801 N N . HIS A 1 237 ? -20.804 9.329 28.742 1.00 93.25 237 HIS A N 1
ATOM 1802 C CA . HIS A 1 237 ? -21.282 8.432 29.794 1.00 93.25 237 HIS A CA 1
ATOM 1803 C C . HIS A 1 237 ? -21.576 9.158 31.108 1.00 93.25 237 HIS A C 1
ATOM 1805 O O . HIS A 1 237 ? -22.643 8.980 31.700 1.00 93.25 237 HIS A O 1
ATOM 1811 N N . THR A 1 238 ? -20.667 10.035 31.529 1.00 93.06 238 THR A N 1
ATOM 1812 C CA . THR A 1 238 ? -20.807 10.764 32.793 1.00 93.06 238 THR A CA 1
ATOM 1813 C C . THR A 1 238 ? -21.695 12.004 32.658 1.00 93.06 238 THR A C 1
ATOM 1815 O O . THR A 1 238 ? -22.533 12.249 33.521 1.00 93.06 238 THR A O 1
ATOM 1818 N N . LEU A 1 239 ? -21.543 12.798 31.590 1.00 92.56 239 LEU A N 1
ATOM 1819 C CA . LEU A 1 239 ? -22.223 14.094 31.458 1.00 92.56 239 LEU A CA 1
ATOM 1820 C C . LEU A 1 239 ? -23.649 13.972 30.913 1.00 92.56 239 LEU A C 1
ATOM 1822 O O . LEU A 1 239 ? -24.560 14.587 31.466 1.00 92.56 239 LEU A O 1
ATOM 1826 N N . TRP A 1 240 ? -23.861 13.195 29.845 1.00 91.56 240 TRP A N 1
ATOM 1827 C CA . TRP A 1 240 ? -25.188 13.070 29.227 1.00 91.56 240 TRP A CA 1
ATOM 1828 C C . TRP A 1 240 ? -26.029 11.987 29.886 1.00 91.56 240 TRP A C 1
ATOM 1830 O O . TRP A 1 240 ? -27.184 12.232 30.223 1.00 91.56 240 TRP A O 1
ATOM 1840 N N . PHE A 1 241 ? -25.451 10.806 30.101 1.00 90.38 241 PHE A N 1
ATOM 1841 C CA . PHE A 1 241 ? -26.196 9.665 30.637 1.00 90.38 241 PHE A CA 1
ATOM 1842 C C . PHE A 1 241 ? -26.163 9.573 32.167 1.00 90.38 241 PHE A C 1
ATOM 1844 O O . PHE A 1 241 ? -26.861 8.732 32.730 1.00 90.38 241 PHE A O 1
ATOM 1851 N N . LYS A 1 242 ? -25.401 10.453 32.839 1.00 89.62 242 LYS A N 1
ATOM 1852 C CA . LYS A 1 242 ? -25.288 10.547 34.308 1.00 89.62 242 LYS A CA 1
ATOM 1853 C C . LYS A 1 242 ? -24.982 9.206 34.986 1.00 89.62 242 LYS A C 1
ATOM 1855 O O . LYS A 1 242 ? -25.422 8.949 36.105 1.00 89.62 242 LYS A O 1
ATOM 1860 N N . GLN A 1 243 ? -24.234 8.348 34.300 1.00 89.25 243 GLN A N 1
ATOM 1861 C CA . GLN A 1 243 ? -23.829 7.039 34.800 1.00 89.25 243 GLN A CA 1
ATOM 1862 C C . GLN A 1 243 ? -22.519 7.154 35.586 1.00 89.25 243 GLN A C 1
ATOM 1864 O O . GLN A 1 243 ? -21.688 8.029 35.324 1.00 89.25 243 GLN A O 1
ATOM 1869 N N . THR A 1 244 ? -22.308 6.260 36.552 1.00 89.31 244 THR A N 1
ATOM 1870 C CA . THR A 1 244 ? -21.073 6.240 37.339 1.00 89.31 244 THR A CA 1
ATOM 1871 C C . THR A 1 244 ? -19.954 5.569 36.552 1.00 89.31 244 THR A C 1
ATOM 1873 O O . THR A 1 244 ? -20.077 4.445 36.066 1.00 89.31 244 THR A O 1
ATOM 1876 N N . LEU A 1 245 ? -18.832 6.271 36.410 1.00 91.06 245 LEU A N 1
ATOM 1877 C CA . LEU A 1 245 ? -17.672 5.763 35.691 1.00 91.06 245 LEU A CA 1
ATOM 1878 C C . LEU A 1 245 ? -16.735 5.047 36.675 1.00 91.06 245 LEU A C 1
ATOM 1880 O O . LEU A 1 245 ? -15.892 5.672 37.315 1.00 91.06 245 LEU A O 1
ATOM 1884 N N . SER A 1 246 ? -16.915 3.734 36.836 1.00 93.44 246 SER A N 1
ATOM 1885 C CA . SER A 1 246 ? -16.029 2.914 37.673 1.00 93.44 246 SER A CA 1
ATOM 1886 C C . SER A 1 246 ? -14.756 2.513 36.919 1.00 93.44 246 SER A C 1
ATOM 1888 O O . SER A 1 246 ? -14.763 2.373 35.694 1.00 93.44 246 SER A O 1
ATOM 1890 N N . ALA A 1 247 ? -13.664 2.261 37.648 1.00 93.31 247 ALA A N 1
ATOM 1891 C CA . ALA A 1 247 ? -12.404 1.805 37.052 1.00 93.31 247 ALA A CA 1
ATOM 1892 C C . ALA A 1 247 ? -12.590 0.531 36.203 1.00 93.31 247 ALA A C 1
ATOM 1894 O O . ALA A 1 247 ? -12.052 0.438 35.103 1.00 93.31 247 ALA A O 1
ATOM 1895 N N . SER A 1 248 ? -13.424 -0.410 36.663 1.00 94.38 248 SER A N 1
ATOM 1896 C CA . SER A 1 248 ? -13.742 -1.637 35.921 1.00 94.38 248 SER A CA 1
ATOM 1897 C C . SER A 1 248 ? -14.370 -1.351 34.554 1.00 94.38 248 SER A C 1
ATOM 1899 O O . SER A 1 248 ? -14.031 -2.023 33.581 1.00 94.38 248 SER A O 1
ATOM 1901 N N . ILE A 1 249 ? -15.263 -0.359 34.460 1.00 92.88 249 ILE A N 1
ATOM 1902 C CA . ILE A 1 249 ? -15.914 0.042 33.201 1.00 92.88 249 ILE A CA 1
ATOM 1903 C C . ILE A 1 249 ? -14.886 0.680 32.262 1.00 92.88 249 ILE A C 1
ATOM 1905 O O . ILE A 1 249 ? -14.825 0.328 31.083 1.00 92.88 249 ILE A O 1
ATOM 1909 N N . VAL A 1 250 ? -14.042 1.575 32.783 1.00 94.00 250 VAL A N 1
ATOM 1910 C CA . VAL A 1 250 ? -13.013 2.275 31.996 1.00 94.00 250 VAL A CA 1
ATOM 1911 C C . VAL A 1 250 ? -12.001 1.293 31.416 1.00 94.00 250 VAL A C 1
ATOM 1913 O O . VAL A 1 250 ? -11.824 1.250 30.203 1.00 94.00 250 VAL A O 1
ATOM 1916 N N . PHE A 1 251 ? -11.373 0.458 32.245 1.00 93.69 251 PHE A N 1
ATOM 1917 C CA . PHE A 1 251 ? -10.338 -0.460 31.763 1.00 93.69 251 PHE A CA 1
ATOM 1918 C C . PHE A 1 251 ? -10.892 -1.504 30.787 1.00 93.69 251 PHE A C 1
ATOM 1920 O O . PHE A 1 251 ? -10.273 -1.759 29.754 1.00 93.69 251 PHE A O 1
ATOM 1927 N N . SER A 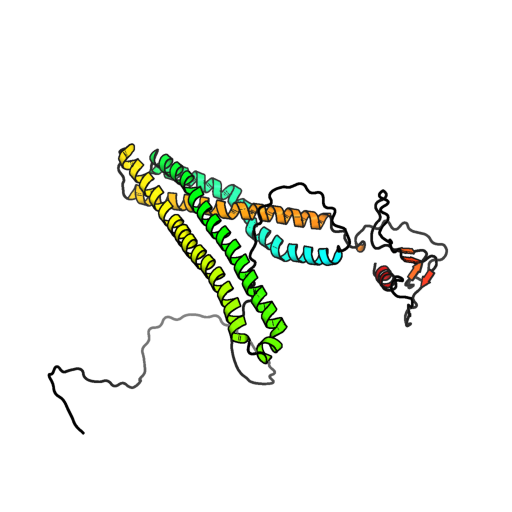1 252 ? -12.087 -2.044 31.052 1.00 94.38 252 SER A N 1
ATOM 1928 C CA . SER A 1 252 ? -12.711 -3.022 30.151 1.00 94.38 252 SER A CA 1
ATOM 1929 C C . SER A 1 252 ? -13.068 -2.401 28.797 1.00 94.38 252 SER A C 1
ATOM 1931 O O . SER A 1 252 ? -12.825 -2.998 27.751 1.00 94.38 252 SER A O 1
ATOM 1933 N N . SER A 1 253 ? -13.614 -1.182 28.792 1.00 93.50 253 SER A N 1
ATOM 1934 C CA . SER A 1 253 ? -13.997 -0.502 27.550 1.00 93.50 253 SER A CA 1
ATOM 1935 C C . SER A 1 253 ? -12.807 -0.022 26.719 1.00 93.50 253 SER A C 1
ATOM 1937 O O . SER A 1 253 ? -12.892 -0.077 25.494 1.00 93.50 253 SER A O 1
ATOM 1939 N N . ILE A 1 254 ? -11.692 0.384 27.344 1.00 93.75 254 ILE A N 1
ATOM 1940 C CA . ILE A 1 254 ? -10.440 0.694 26.630 1.00 93.75 254 ILE A CA 1
ATOM 1941 C C . ILE A 1 254 ? -9.976 -0.526 25.831 1.00 93.75 254 ILE A C 1
ATOM 1943 O O . ILE A 1 254 ? -9.704 -0.394 24.639 1.00 93.75 254 ILE A O 1
ATOM 1947 N N . GLY A 1 255 ? -9.945 -1.709 26.457 1.00 93.81 255 GLY A N 1
ATOM 1948 C CA . GLY A 1 255 ? -9.541 -2.945 25.784 1.00 93.81 255 GLY A CA 1
ATOM 1949 C C . GLY A 1 255 ? -10.437 -3.281 24.590 1.00 93.81 255 GLY A C 1
ATOM 1950 O O . GLY A 1 255 ? -9.945 -3.527 23.492 1.00 93.81 255 GLY A O 1
ATOM 1951 N N . VAL A 1 256 ? -11.761 -3.213 24.766 1.00 94.25 256 VAL A N 1
ATOM 1952 C CA . VAL A 1 256 ? -12.717 -3.490 23.678 1.00 94.25 256 VAL A CA 1
ATOM 1953 C C . VAL A 1 256 ? -12.616 -2.457 22.546 1.00 94.25 256 VAL A C 1
ATOM 1955 O O . VAL A 1 256 ? -12.672 -2.825 21.372 1.00 94.25 256 VAL A O 1
ATOM 1958 N N . LEU A 1 257 ? -12.433 -1.170 22.864 1.00 91.19 257 LEU A N 1
ATOM 1959 C CA . LEU A 1 257 ? -12.233 -0.119 21.860 1.00 91.19 257 LEU A CA 1
ATOM 1960 C C . LEU A 1 257 ? -10.938 -0.309 21.069 1.00 91.19 257 LEU A C 1
ATOM 1962 O O . LEU A 1 257 ? -10.931 -0.056 19.865 1.00 91.19 257 LEU A O 1
ATOM 1966 N N . ASP A 1 258 ? -9.855 -0.733 21.717 1.00 91.31 258 ASP A N 1
ATOM 1967 C CA . ASP A 1 258 ? -8.583 -0.992 21.041 1.00 91.31 258 ASP A CA 1
ATOM 1968 C C . ASP A 1 258 ? -8.685 -2.187 20.084 1.00 91.31 258 ASP A C 1
ATOM 1970 O O . ASP A 1 258 ? -8.286 -2.091 18.921 1.00 91.31 258 ASP A O 1
ATOM 1974 N N . VAL A 1 259 ? -9.350 -3.264 20.517 1.00 92.81 259 VAL A N 1
ATOM 1975 C CA . VAL A 1 259 ? -9.662 -4.415 19.659 1.00 92.81 259 VAL A CA 1
ATOM 1976 C C . VAL A 1 259 ? -10.485 -3.989 18.440 1.00 92.81 259 VAL A C 1
ATOM 1978 O O . VAL A 1 259 ? -10.111 -4.300 17.308 1.00 92.81 259 VAL A O 1
ATOM 1981 N N . LEU A 1 260 ? -11.565 -3.225 18.642 1.00 91.56 260 LEU A N 1
ATOM 1982 C CA . LEU A 1 260 ? -12.412 -2.734 17.550 1.00 91.56 260 LEU A CA 1
ATOM 1983 C C . LEU A 1 260 ? -11.618 -1.874 16.552 1.00 91.56 260 LEU A C 1
ATOM 1985 O O . LEU A 1 260 ? -11.764 -2.022 15.339 1.00 91.56 260 LEU A O 1
ATOM 1989 N N . ARG A 1 261 ? -10.747 -0.990 17.051 1.00 87.25 261 ARG A N 1
ATOM 1990 C CA . ARG A 1 261 ? -9.875 -0.150 16.213 1.00 87.25 261 ARG A CA 1
ATOM 1991 C C . ARG A 1 261 ? -8.874 -0.966 15.418 1.00 87.25 261 ARG A C 1
ATOM 1993 O O . ARG A 1 261 ? -8.671 -0.677 14.240 1.00 87.25 261 ARG A O 1
ATOM 2000 N N . SER A 1 262 ? -8.256 -1.961 16.050 1.00 88.56 262 SER A N 1
ATOM 2001 C CA . SER A 1 262 ? -7.310 -2.849 15.381 1.00 88.56 262 SER A CA 1
ATOM 2002 C C . SER A 1 262 ? -7.967 -3.537 14.185 1.00 88.56 262 SER A C 1
ATOM 2004 O O . SER A 1 262 ? -7.402 -3.514 13.093 1.00 88.56 262 SER A O 1
ATOM 2006 N N . GLN A 1 263 ? -9.207 -4.017 14.342 1.00 90.56 263 GLN A N 1
ATOM 2007 C CA . GLN A 1 263 ? -9.942 -4.649 13.242 1.00 90.56 263 GLN A CA 1
ATOM 2008 C C . GLN A 1 263 ? -10.282 -3.688 12.106 1.00 90.56 263 GLN A C 1
ATOM 2010 O O . GLN A 1 263 ? -10.095 -4.031 10.941 1.00 90.56 263 GLN A O 1
ATOM 2015 N N . LEU A 1 264 ? -10.691 -2.454 12.406 1.00 87.50 264 LEU A N 1
ATOM 2016 C CA . LEU A 1 264 ? -10.939 -1.451 11.363 1.00 87.50 264 LEU A CA 1
ATOM 2017 C C . LEU A 1 264 ? -9.663 -1.070 10.596 1.00 87.50 264 LEU A C 1
ATOM 2019 O O . LEU A 1 264 ? -9.701 -0.858 9.380 1.00 87.50 264 LEU A O 1
ATOM 2023 N N . ARG A 1 265 ? -8.518 -1.020 11.289 1.00 85.56 265 ARG A N 1
ATOM 2024 C CA . ARG A 1 265 ? -7.208 -0.798 10.665 1.00 85.56 265 ARG A CA 1
ATOM 2025 C C . ARG A 1 265 ? -6.821 -1.960 9.752 1.00 85.56 265 ARG A C 1
ATOM 2027 O O . ARG A 1 265 ? -6.437 -1.709 8.615 1.00 85.56 265 ARG A O 1
ATOM 2034 N N . ILE A 1 266 ? -6.956 -3.200 10.227 1.00 87.44 266 ILE A N 1
ATOM 2035 C CA . ILE A 1 266 ? -6.658 -4.404 9.438 1.00 87.44 266 ILE A CA 1
ATOM 2036 C C . ILE A 1 266 ? -7.531 -4.445 8.184 1.00 87.44 266 ILE A C 1
ATOM 2038 O O . ILE A 1 266 ? -7.002 -4.608 7.091 1.00 87.44 266 ILE A O 1
ATOM 2042 N N . LEU A 1 267 ? -8.839 -4.187 8.305 1.00 87.75 267 LEU A N 1
ATOM 2043 C CA . LEU A 1 267 ? -9.739 -4.118 7.148 1.00 87.75 267 LEU A CA 1
ATOM 2044 C C . LEU A 1 267 ? -9.270 -3.109 6.096 1.00 87.75 267 LEU A C 1
ATOM 2046 O O . LEU A 1 267 ? -9.337 -3.377 4.902 1.00 87.75 267 LEU A O 1
ATOM 2050 N N . SER A 1 268 ? -8.765 -1.959 6.529 1.00 84.94 268 SER A N 1
ATOM 2051 C CA . SER A 1 268 ? -8.356 -0.895 5.606 1.00 84.94 268 SER A CA 1
ATOM 2052 C C . SER A 1 268 ? -7.080 -1.207 4.839 1.00 84.94 268 SER A C 1
ATOM 2054 O O . SER A 1 268 ? -6.896 -0.685 3.743 1.00 84.94 268 SER A O 1
ATOM 2056 N N . TRP A 1 269 ? -6.217 -2.053 5.401 1.00 84.12 269 TRP A N 1
ATOM 2057 C CA . TRP A 1 269 ? -5.041 -2.568 4.708 1.00 84.12 269 TRP A CA 1
ATOM 2058 C C . TRP A 1 269 ? -5.387 -3.783 3.839 1.00 84.12 269 TRP A C 1
ATOM 2060 O O . TRP A 1 269 ? -4.998 -3.836 2.678 1.00 84.12 269 TRP A O 1
ATOM 2070 N N . GLN A 1 270 ? -6.203 -4.704 4.353 1.00 88.62 270 GLN A N 1
ATOM 2071 C CA . GLN A 1 270 ? -6.470 -5.980 3.697 1.00 88.62 270 GLN A CA 1
ATOM 2072 C C . GLN A 1 270 ? -7.455 -5.878 2.517 1.00 88.62 270 GLN A C 1
ATOM 2074 O O . GLN A 1 270 ? -7.353 -6.657 1.568 1.00 88.62 270 GLN A O 1
ATOM 2079 N N . ILE A 1 271 ? -8.409 -4.934 2.537 1.00 88.25 271 ILE A N 1
ATOM 2080 C CA . ILE A 1 271 ? -9.361 -4.745 1.426 1.00 88.25 271 ILE A CA 1
ATOM 2081 C C . ILE A 1 271 ? -8.620 -4.418 0.112 1.00 88.25 271 ILE A C 1
ATOM 2083 O O . ILE A 1 271 ? -8.833 -5.142 -0.862 1.00 88.25 271 ILE A O 1
ATOM 2087 N N . PRO A 1 272 ? -7.737 -3.396 0.046 1.00 88.56 272 PRO A N 1
ATOM 2088 C CA . PRO A 1 272 ? -6.937 -3.132 -1.151 1.00 88.56 272 PRO A CA 1
ATOM 2089 C C . PRO A 1 272 ? -6.114 -4.335 -1.620 1.00 88.56 272 PRO A C 1
ATOM 2091 O O . PRO A 1 272 ? -6.139 -4.648 -2.809 1.00 88.56 272 PRO A O 1
ATOM 2094 N N . THR A 1 273 ? -5.439 -5.032 -0.703 1.00 90.06 273 THR A N 1
ATOM 2095 C CA . THR A 1 273 ? -4.619 -6.211 -1.018 1.00 90.06 273 THR A CA 1
ATOM 2096 C C . THR A 1 273 ? -5.459 -7.336 -1.618 1.00 90.06 273 THR A C 1
ATOM 2098 O O . THR A 1 273 ? -5.090 -7.921 -2.629 1.00 90.06 273 THR A O 1
ATOM 2101 N N . SER A 1 274 ? -6.658 -7.574 -1.083 1.00 91.06 274 SER A N 1
ATOM 2102 C CA . SER A 1 274 ? -7.584 -8.582 -1.618 1.00 91.06 274 SER A CA 1
ATOM 2103 C C . SER A 1 274 ? -8.068 -8.233 -3.027 1.00 91.06 274 SER A C 1
ATOM 2105 O O . SER A 1 274 ? -8.197 -9.106 -3.884 1.00 91.06 274 SER A O 1
ATOM 2107 N N . VAL A 1 275 ? -8.313 -6.945 -3.299 1.00 91.31 275 VAL A N 1
ATOM 2108 C CA . VAL A 1 275 ? -8.665 -6.475 -4.648 1.00 91.31 275 VAL A CA 1
ATOM 2109 C C . VAL A 1 275 ? -7.495 -6.683 -5.615 1.00 91.31 275 VAL A C 1
ATOM 2111 O O . VAL A 1 275 ? -7.710 -7.144 -6.734 1.00 91.31 275 VAL A O 1
ATOM 2114 N N . GLN A 1 276 ? -6.261 -6.390 -5.196 1.00 91.88 276 GLN A N 1
ATOM 2115 C CA . GLN A 1 276 ? -5.063 -6.608 -6.016 1.00 91.88 276 GLN A CA 1
ATOM 2116 C C . GLN A 1 276 ? -4.798 -8.093 -6.282 1.00 91.88 276 GLN A C 1
ATOM 2118 O O . GLN A 1 276 ? -4.487 -8.463 -7.417 1.00 91.88 276 GLN A O 1
ATOM 2123 N N . ALA A 1 277 ? -4.989 -8.947 -5.278 1.00 93.81 277 ALA A N 1
ATOM 2124 C CA . ALA A 1 277 ? -4.922 -10.395 -5.420 1.00 93.81 277 ALA A CA 1
ATOM 2125 C C . ALA A 1 277 ? -5.936 -10.895 -6.450 1.00 93.81 277 ALA A C 1
ATOM 2127 O O . ALA A 1 277 ? -5.569 -11.630 -7.359 1.00 93.81 277 ALA A O 1
ATOM 2128 N N . LYS A 1 278 ? -7.188 -10.421 -6.383 1.00 93.50 278 LYS A N 1
ATOM 2129 C CA . LYS A 1 278 ? -8.233 -10.770 -7.356 1.00 93.50 278 LYS A CA 1
ATOM 2130 C C . LYS A 1 278 ? -7.835 -10.400 -8.785 1.00 93.50 278 LYS A C 1
ATOM 2132 O O . LYS A 1 278 ? -7.957 -11.226 -9.678 1.00 93.50 278 LYS A O 1
ATOM 2137 N N . VAL A 1 279 ? -7.323 -9.187 -9.003 1.00 93.81 279 VAL A N 1
ATOM 2138 C CA . VAL A 1 279 ? -6.844 -8.763 -10.333 1.00 93.81 279 VAL A CA 1
ATOM 2139 C C . VAL A 1 279 ? -5.658 -9.619 -10.801 1.00 93.81 279 VAL A C 1
ATOM 2141 O O . VAL A 1 279 ? -5.539 -9.905 -11.988 1.00 93.81 279 VAL A O 1
ATOM 2144 N N . SER A 1 280 ? -4.788 -10.043 -9.883 1.00 94.56 280 SER A N 1
ATOM 2145 C CA . SER A 1 280 ? -3.648 -10.913 -10.196 1.00 94.56 280 SER A CA 1
ATOM 2146 C C . SER A 1 280 ? -4.099 -12.335 -10.560 1.00 94.56 280 SER A C 1
ATOM 2148 O O . SER A 1 280 ? -3.603 -12.908 -11.526 1.00 94.56 280 SER A O 1
ATOM 2150 N N . ILE A 1 281 ? -5.111 -12.869 -9.865 1.00 94.44 281 ILE A N 1
ATOM 2151 C CA . ILE A 1 281 ? -5.768 -14.137 -10.216 1.00 94.44 281 ILE A CA 1
ATOM 2152 C C . ILE A 1 281 ? -6.402 -14.042 -11.603 1.00 94.44 281 ILE A C 1
ATOM 2154 O O . ILE A 1 281 ? -6.175 -14.934 -12.408 1.00 94.44 281 ILE A O 1
ATOM 2158 N N . ASP A 1 282 ? -7.129 -12.961 -11.911 1.00 93.69 282 ASP A N 1
ATOM 2159 C CA . ASP A 1 282 ? -7.728 -12.768 -13.239 1.00 93.69 282 ASP A CA 1
ATOM 2160 C C . ASP A 1 282 ? -6.655 -12.782 -14.348 1.00 93.69 282 ASP A C 1
ATOM 2162 O O . ASP A 1 282 ? -6.874 -13.346 -15.417 1.00 93.69 282 ASP A O 1
ATOM 2166 N N . ARG A 1 283 ? -5.472 -12.197 -14.099 1.00 91.62 283 ARG A N 1
ATOM 2167 C CA . ARG A 1 283 ? -4.348 -12.222 -15.053 1.00 91.62 283 ARG A CA 1
ATOM 2168 C C . ARG A 1 283 ? -3.744 -13.612 -15.221 1.00 91.62 283 ARG A C 1
ATOM 2170 O O . ARG A 1 283 ? -3.400 -13.982 -16.342 1.00 91.62 283 ARG A O 1
ATOM 2177 N N . ILE A 1 284 ? -3.596 -14.371 -14.134 1.00 91.88 284 ILE A N 1
ATOM 2178 C CA . ILE A 1 284 ? -3.142 -15.766 -14.206 1.00 91.88 284 ILE A CA 1
ATOM 2179 C C . ILE A 1 284 ? -4.175 -16.613 -14.950 1.00 91.88 284 ILE A C 1
ATOM 2181 O O . ILE A 1 284 ? -3.796 -17.386 -15.821 1.00 91.88 284 ILE A O 1
ATOM 2185 N N . ASP A 1 285 ? -5.462 -16.446 -14.656 1.00 92.75 285 ASP A N 1
ATOM 2186 C CA . ASP A 1 285 ? -6.555 -17.151 -15.328 1.00 92.75 285 ASP A CA 1
ATOM 2187 C C . ASP A 1 285 ? -6.563 -16.861 -16.834 1.00 92.75 285 ASP A C 1
ATOM 2189 O O . ASP A 1 285 ? -6.580 -17.783 -17.651 1.00 92.75 285 ASP A O 1
ATOM 2193 N N . GLU A 1 286 ? -6.436 -15.586 -17.209 1.00 88.81 286 GLU A N 1
ATOM 2194 C CA . GLU A 1 286 ? -6.296 -15.167 -18.601 1.00 88.81 286 GLU A CA 1
ATOM 2195 C C . GLU A 1 286 ? -5.058 -15.787 -19.258 1.00 88.81 286 GLU A C 1
ATOM 2197 O O . GLU A 1 286 ? -5.138 -16.280 -20.384 1.00 88.81 286 GLU A O 1
ATOM 2202 N N . PHE A 1 287 ? -3.918 -15.790 -18.565 1.00 88.50 287 PHE A N 1
ATOM 2203 C CA . PHE A 1 287 ? -2.688 -16.391 -19.067 1.00 88.50 287 PHE A CA 1
ATOM 2204 C C . PHE A 1 287 ? -2.842 -17.899 -19.281 1.00 88.50 287 PHE A C 1
ATOM 2206 O O . PHE A 1 287 ? -2.476 -18.396 -20.343 1.00 88.50 287 PHE A O 1
ATOM 2213 N N . LEU A 1 288 ? -3.415 -18.624 -18.321 1.00 87.38 288 LEU A N 1
ATOM 2214 C CA . LEU A 1 288 ? -3.603 -20.072 -18.410 1.00 87.38 288 LEU A CA 1
ATOM 2215 C C . LEU A 1 288 ? -4.586 -20.469 -19.520 1.00 87.38 288 LEU A C 1
ATOM 2217 O O . LEU A 1 288 ? -4.384 -21.500 -20.154 1.00 87.38 288 LEU A O 1
ATOM 2221 N N . HIS A 1 289 ? -5.610 -19.654 -19.792 1.00 83.00 289 HIS A N 1
ATOM 2222 C CA . HIS A 1 289 ? -6.604 -19.949 -20.830 1.00 83.00 289 HIS A CA 1
ATOM 2223 C C . HIS A 1 289 ? -6.214 -19.469 -22.235 1.00 83.00 289 HIS A C 1
ATOM 2225 O O . HIS A 1 289 ? -6.633 -20.079 -23.217 1.00 83.00 289 HIS A O 1
ATOM 2231 N N . LYS A 1 290 ? -5.468 -18.362 -22.361 1.00 76.31 290 LYS A N 1
ATOM 2232 C CA . LYS A 1 290 ? -5.138 -17.752 -23.665 1.00 76.31 290 LYS A CA 1
ATOM 2233 C C . LYS A 1 290 ? -3.745 -18.085 -24.181 1.00 76.31 290 LYS A C 1
ATOM 2235 O O . LYS A 1 290 ? -3.475 -17.832 -25.354 1.00 76.31 290 LYS A O 1
ATOM 2240 N N . THR A 1 291 ? -2.847 -18.587 -23.337 1.00 73.12 291 THR A N 1
ATOM 2241 C CA . THR A 1 291 ? -1.512 -18.969 -23.803 1.00 73.12 291 THR A CA 1
ATOM 2242 C C . THR A 1 291 ? -1.639 -20.245 -24.619 1.00 73.12 291 THR A C 1
ATOM 2244 O O . THR A 1 291 ? -1.963 -21.302 -24.083 1.00 73.12 291 THR A O 1
ATOM 2247 N N . GLU A 1 292 ? -1.405 -20.136 -25.928 1.00 64.06 292 GLU A N 1
ATOM 2248 C CA . GLU A 1 292 ? -1.317 -21.302 -26.799 1.00 64.06 292 GLU A CA 1
ATOM 2249 C C . GLU A 1 292 ? -0.194 -22.204 -26.277 1.00 64.06 292 GLU A C 1
ATOM 2251 O O . GLU A 1 292 ? 0.973 -21.806 -26.214 1.00 64.06 292 GLU A O 1
ATOM 2256 N N . LEU A 1 293 ? -0.560 -23.412 -25.845 1.00 58.88 293 LEU A N 1
ATOM 2257 C CA . LEU A 1 293 ? 0.413 -24.456 -25.563 1.00 58.88 293 LEU A CA 1
ATOM 2258 C C . LEU A 1 293 ? 1.152 -24.780 -26.864 1.00 58.88 293 LEU A C 1
ATOM 2260 O O . LEU A 1 293 ? 0.575 -24.715 -27.952 1.00 58.88 293 LEU A O 1
ATOM 2264 N N . LEU A 1 294 ? 2.425 -25.162 -26.748 1.00 54.56 294 LEU A N 1
ATOM 2265 C CA . LEU A 1 294 ? 3.112 -25.843 -27.840 1.00 54.56 294 LEU A CA 1
ATOM 2266 C C . LEU A 1 294 ? 2.221 -27.014 -28.284 1.00 54.56 294 LEU A C 1
ATOM 2268 O O . LEU A 1 294 ? 1.733 -27.775 -27.444 1.00 54.56 294 LEU A O 1
ATOM 2272 N N . ASP A 1 295 ? 2.002 -27.140 -29.595 1.00 55.94 295 ASP A N 1
ATOM 2273 C CA . ASP A 1 295 ? 1.107 -28.111 -30.254 1.00 55.94 295 ASP A CA 1
ATOM 2274 C C . ASP A 1 295 ? 1.431 -29.596 -29.953 1.00 55.94 295 ASP A C 1
ATOM 2276 O O . ASP A 1 295 ? 0.797 -30.501 -30.498 1.00 55.94 295 ASP A O 1
ATOM 2280 N N . GLU A 1 296 ? 2.412 -29.851 -29.086 1.00 52.06 296 GLU A N 1
ATOM 2281 C CA . GLU A 1 296 ? 2.842 -31.148 -28.566 1.00 52.06 296 GLU A CA 1
ATOM 2282 C C . GLU A 1 296 ? 1.738 -31.873 -27.775 1.00 52.06 296 GLU A C 1
ATOM 2284 O O . GLU A 1 296 ? 1.679 -33.099 -27.807 1.00 52.06 296 GLU A O 1
ATOM 2289 N N . TYR A 1 297 ? 0.818 -31.134 -27.138 1.00 48.56 297 TYR A N 1
ATOM 2290 C CA . TYR A 1 297 ? -0.298 -31.702 -26.358 1.00 48.56 297 TYR A CA 1
ATOM 2291 C C . TYR A 1 297 ? -1.668 -31.569 -27.030 1.00 48.56 297 TYR A C 1
ATOM 2293 O O . TYR A 1 297 ? -2.673 -32.013 -26.472 1.00 48.56 297 TYR A O 1
ATOM 2301 N N . THR A 1 298 ? -1.736 -30.976 -28.226 1.00 53.53 298 THR A N 1
ATOM 2302 C CA . THR A 1 298 ? -2.960 -31.026 -29.026 1.00 53.53 298 THR A CA 1
ATOM 2303 C C . THR A 1 298 ? -3.161 -32.482 -29.428 1.00 53.53 298 THR A C 1
ATOM 2305 O O . THR A 1 298 ? -2.303 -33.053 -30.101 1.00 53.53 298 THR A O 1
ATOM 2308 N N . GLU A 1 299 ? -4.271 -33.093 -29.002 1.00 50.06 299 GLU A N 1
ATOM 2309 C CA . GLU A 1 299 ? -4.670 -34.450 -29.378 1.00 50.06 299 GLU A CA 1
ATOM 2310 C C . GLU A 1 299 ? -4.829 -34.492 -30.904 1.00 50.06 299 GLU A C 1
ATOM 2312 O O . GLU A 1 299 ? -5.884 -34.201 -31.472 1.00 50.06 299 GLU A O 1
ATOM 2317 N N . LYS A 1 300 ? -3.724 -34.752 -31.607 1.00 53.25 300 LYS A N 1
ATOM 2318 C CA . LYS A 1 300 ? -3.737 -34.913 -33.049 1.00 53.25 300 LYS A CA 1
ATOM 2319 C C . LYS A 1 300 ? -4.506 -36.201 -33.286 1.00 53.25 300 LYS A C 1
ATOM 2321 O O . LYS A 1 300 ? -3.954 -37.292 -33.157 1.00 53.25 300 LYS A O 1
ATOM 2326 N N . GLN A 1 301 ? -5.768 -36.079 -33.689 1.00 46.66 301 GLN A N 1
ATOM 2327 C CA . GLN A 1 301 ? -6.349 -37.053 -34.600 1.00 46.66 301 GLN A CA 1
ATOM 2328 C C . GLN A 1 301 ? -5.502 -36.980 -35.866 1.00 46.66 301 GLN A C 1
ATOM 2330 O O . GLN A 1 301 ? -5.832 -36.255 -36.796 1.00 46.66 301 GLN A O 1
ATOM 2335 N N . VAL A 1 302 ? -4.337 -37.630 -35.854 1.00 51.22 302 VAL A N 1
ATOM 2336 C CA . VAL A 1 302 ? -3.560 -37.869 -37.060 1.00 51.22 302 VAL A CA 1
ATOM 2337 C C . VAL A 1 302 ? -4.476 -38.765 -37.882 1.00 51.22 302 VAL A C 1
ATOM 2339 O O . VAL A 1 302 ? -4.706 -39.904 -37.468 1.00 51.22 302 VAL A O 1
ATOM 2342 N N . PRO A 1 303 ? -5.080 -38.282 -38.984 1.00 49.19 303 PRO A N 1
ATOM 2343 C CA . PRO A 1 303 ? -5.716 -39.201 -39.906 1.00 49.19 303 PRO A CA 1
ATOM 2344 C C . PRO A 1 303 ? -4.605 -40.165 -40.298 1.00 49.19 303 PRO A C 1
ATOM 2346 O O . PRO A 1 303 ? -3.506 -39.719 -40.623 1.00 49.19 303 PRO A O 1
ATOM 2349 N N . GLU A 1 304 ? -4.838 -41.464 -40.191 1.00 48.66 304 GLU A N 1
ATOM 2350 C CA . GLU A 1 304 ? -3.884 -42.460 -40.656 1.00 48.66 304 GLU A CA 1
ATOM 2351 C C . GLU A 1 304 ? -3.758 -42.280 -42.178 1.00 48.66 304 GLU A C 1
ATOM 2353 O O . GLU A 1 304 ? -4.540 -42.819 -42.961 1.00 48.66 304 GLU A O 1
ATOM 2358 N N . ILE A 1 305 ? -2.846 -41.403 -42.614 1.00 53.09 305 ILE A N 1
ATOM 2359 C CA . ILE A 1 305 ? -2.558 -41.190 -44.027 1.00 53.09 305 ILE A CA 1
ATOM 2360 C C . ILE A 1 305 ? -1.778 -42.432 -44.452 1.00 53.09 305 ILE A C 1
ATOM 2362 O O . ILE A 1 305 ? -0.561 -42.512 -44.297 1.00 53.09 305 ILE A O 1
ATOM 2366 N N . LEU A 1 306 ? -2.505 -43.435 -44.942 1.00 53.00 306 LEU A N 1
ATOM 2367 C CA . LEU A 1 306 ? -1.944 -44.582 -45.647 1.00 53.00 306 LEU A CA 1
ATOM 2368 C C . LEU A 1 306 ? -1.333 -44.077 -46.960 1.00 53.00 306 LEU A C 1
ATOM 2370 O O . LEU A 1 306 ? -1.980 -44.068 -48.008 1.00 53.00 306 LEU A O 1
ATOM 2374 N N . GLU A 1 307 ? -0.092 -43.601 -46.896 1.00 56.22 307 GLU A N 1
ATOM 2375 C CA . GLU A 1 307 ? 0.650 -43.199 -48.084 1.00 56.22 307 GLU A CA 1
ATOM 2376 C C . GLU A 1 307 ? 1.092 -44.435 -48.887 1.00 56.22 307 GLU A C 1
ATOM 2378 O O . GLU A 1 307 ? 1.641 -45.390 -48.322 1.00 56.22 307 GLU A O 1
ATOM 2383 N N . PRO A 1 308 ? 0.914 -44.439 -50.220 1.00 46.66 308 PRO A N 1
ATOM 2384 C CA . PRO A 1 308 ? 1.544 -45.433 -51.071 1.00 46.66 308 PRO A CA 1
ATOM 2385 C C . PRO A 1 308 ? 3.063 -45.205 -51.041 1.00 46.66 308 PRO A C 1
ATOM 2387 O O . PRO A 1 308 ? 3.558 -44.222 -51.585 1.00 46.66 308 PRO A O 1
ATOM 2390 N N . ASN A 1 309 ? 3.787 -46.149 -50.426 1.00 56.38 309 ASN A N 1
ATOM 2391 C CA . ASN A 1 309 ? 5.240 -46.163 -50.197 1.00 56.38 309 ASN A CA 1
ATOM 2392 C C . ASN A 1 309 ? 5.696 -45.346 -48.957 1.00 56.38 309 ASN A C 1
ATOM 2394 O O . ASN A 1 309 ? 6.150 -44.201 -49.087 1.00 56.38 309 ASN A O 1
ATOM 2398 N N . PRO A 1 310 ? 5.596 -45.924 -47.740 1.00 58.50 310 PRO A N 1
ATOM 2399 C CA . PRO A 1 310 ? 6.054 -45.257 -46.528 1.00 58.50 310 PRO A CA 1
ATOM 2400 C C . PRO A 1 310 ? 7.577 -45.047 -46.592 1.00 58.50 310 PRO A C 1
ATOM 2402 O O . PRO A 1 310 ? 8.308 -45.972 -46.966 1.00 58.50 310 PRO A O 1
ATOM 2405 N N . PRO A 1 311 ? 8.088 -43.851 -46.248 1.00 58.50 311 PRO A N 1
ATOM 2406 C CA . PRO A 1 311 ? 9.523 -43.659 -46.098 1.00 58.50 311 PRO A CA 1
ATOM 2407 C C . PRO A 1 311 ? 10.059 -44.609 -45.017 1.00 58.50 311 PRO A C 1
ATOM 2409 O O . PRO A 1 311 ? 9.324 -45.036 -44.125 1.00 58.50 311 PRO A O 1
ATOM 2412 N N . ALA A 1 312 ? 11.347 -44.960 -45.105 1.00 61.06 312 ALA A N 1
ATOM 2413 C CA . ALA A 1 312 ? 11.998 -45.788 -44.093 1.00 61.06 312 ALA A CA 1
ATOM 2414 C C . ALA A 1 312 ? 11.697 -45.238 -42.690 1.00 61.06 312 ALA A C 1
ATOM 2416 O O . ALA A 1 312 ? 11.763 -44.027 -42.484 1.00 61.06 312 ALA A O 1
ATOM 2417 N N . THR A 1 313 ? 11.425 -46.120 -41.728 1.00 60.81 313 THR A N 1
ATOM 2418 C CA . THR A 1 313 ? 10.986 -45.795 -40.356 1.00 60.81 313 THR A CA 1
ATOM 2419 C C . THR A 1 313 ? 11.940 -44.867 -39.582 1.00 60.81 313 THR A C 1
ATOM 2421 O O . THR A 1 313 ? 11.613 -44.426 -38.489 1.00 60.81 313 THR A O 1
ATOM 2424 N N . ASP A 1 314 ? 13.118 -44.574 -40.144 1.00 66.31 314 ASP A N 1
ATOM 2425 C CA . ASP A 1 314 ? 14.195 -43.770 -39.561 1.00 66.31 314 ASP A CA 1
ATOM 2426 C C . ASP A 1 314 ? 14.496 -42.459 -40.333 1.00 66.31 314 ASP A C 1
ATOM 2428 O O . ASP A 1 314 ? 15.515 -41.798 -40.102 1.00 66.31 314 ASP A O 1
ATOM 2432 N N . ALA A 1 315 ? 13.641 -42.082 -41.290 1.00 74.44 315 ALA A N 1
ATOM 2433 C CA . ALA A 1 315 ? 13.804 -40.884 -42.110 1.00 74.44 315 ALA A CA 1
ATOM 2434 C C . ALA A 1 315 ? 13.452 -39.598 -41.334 1.00 74.44 315 ALA A C 1
ATOM 2436 O O . ALA A 1 315 ? 12.395 -39.503 -40.719 1.00 74.44 315 ALA A O 1
ATOM 2437 N N . ILE A 1 316 ? 14.331 -38.590 -41.386 1.00 81.69 316 ILE A N 1
ATOM 2438 C CA . ILE A 1 316 ? 14.100 -37.254 -40.809 1.00 81.69 316 ILE A CA 1
ATOM 2439 C C . ILE A 1 316 ? 13.917 -36.282 -41.968 1.00 81.69 316 ILE A C 1
ATOM 2441 O O . ILE A 1 316 ? 14.809 -36.170 -42.810 1.00 81.69 316 ILE A O 1
ATOM 2445 N N . GLY A 1 317 ? 12.795 -35.574 -42.029 1.00 84.50 317 GLY A N 1
ATOM 2446 C CA . GLY A 1 317 ? 12.522 -34.695 -43.156 1.00 84.50 317 GLY A CA 1
ATOM 2447 C C . GLY A 1 317 ? 11.090 -34.200 -43.233 1.00 84.50 317 GLY A C 1
ATOM 2448 O O . GLY A 1 317 ? 10.284 -34.439 -42.339 1.00 84.50 317 GLY A O 1
ATOM 2449 N N . PHE A 1 318 ? 10.786 -33.527 -44.335 1.00 86.56 318 PHE A N 1
ATOM 2450 C CA . PHE A 1 318 ? 9.459 -33.015 -44.650 1.00 86.56 318 PHE A CA 1
ATOM 2451 C C . PHE A 1 318 ? 9.012 -33.553 -46.003 1.00 86.56 318 PHE A C 1
ATOM 2453 O O . PHE A 1 318 ? 9.831 -33.697 -46.909 1.00 86.56 318 PHE A O 1
ATOM 2460 N N . ARG A 1 319 ? 7.716 -33.812 -46.155 1.00 83.25 319 ARG A N 1
ATOM 2461 C CA . ARG A 1 319 ? 7.103 -34.211 -47.422 1.00 83.25 319 ARG A CA 1
ATOM 2462 C C . ARG A 1 319 ? 5.859 -33.364 -47.622 1.00 83.25 319 ARG A C 1
ATOM 2464 O O . ARG A 1 319 ? 4.958 -33.437 -46.793 1.00 83.25 319 ARG A O 1
ATOM 2471 N N . ASN A 1 320 ? 5.844 -32.558 -48.683 1.00 82.88 320 ASN A N 1
ATOM 2472 C CA . ASN A 1 320 ? 4.719 -31.689 -49.036 1.00 82.88 320 ASN A CA 1
ATOM 2473 C C . ASN A 1 320 ? 4.151 -30.914 -47.823 1.00 82.88 320 ASN A C 1
ATOM 2475 O O . ASN A 1 320 ? 2.982 -31.048 -47.456 1.00 82.88 320 ASN A O 1
ATOM 2479 N N . ALA A 1 321 ? 5.016 -30.160 -47.140 1.00 82.81 321 ALA A N 1
ATOM 2480 C CA . ALA A 1 321 ? 4.704 -29.531 -45.859 1.00 82.81 321 ALA A CA 1
ATOM 2481 C C . ALA A 1 321 ? 4.694 -28.003 -45.962 1.00 82.81 321 ALA A C 1
ATOM 2483 O O . ALA A 1 321 ? 5.526 -27.395 -46.638 1.00 82.81 321 ALA A O 1
ATOM 2484 N N . THR A 1 322 ? 3.759 -27.369 -45.252 1.00 84.44 322 THR A N 1
ATOM 2485 C CA . THR A 1 322 ? 3.688 -25.908 -45.141 1.00 84.44 322 THR A CA 1
ATOM 2486 C C . THR A 1 322 ? 3.666 -25.495 -43.681 1.00 84.44 322 THR A C 1
ATOM 2488 O O . THR A 1 322 ? 2.745 -25.858 -42.955 1.00 84.44 322 THR A O 1
ATOM 2491 N N . PHE A 1 323 ? 4.641 -24.687 -43.272 1.00 83.19 323 PHE A N 1
ATOM 2492 C CA . PHE A 1 323 ? 4.744 -24.170 -41.909 1.00 83.19 323 PHE A CA 1
ATOM 2493 C C . PHE A 1 323 ? 4.522 -22.661 -41.876 1.00 83.19 323 PHE A C 1
ATOM 2495 O O . PHE A 1 323 ? 4.966 -21.922 -42.762 1.00 83.19 323 PHE A O 1
ATOM 2502 N N . ALA A 1 324 ? 3.853 -22.199 -40.827 1.00 82.44 324 ALA A N 1
ATOM 2503 C CA . ALA A 1 324 ? 3.625 -20.791 -40.548 1.00 82.44 324 ALA A CA 1
ATOM 2504 C C . ALA A 1 324 ? 3.763 -20.543 -39.043 1.00 82.44 324 ALA A C 1
ATOM 2506 O O . ALA A 1 324 ? 3.386 -21.389 -38.243 1.00 82.44 324 ALA A O 1
ATOM 2507 N N . TRP A 1 325 ? 4.266 -19.365 -38.672 1.00 73.62 325 TRP A N 1
ATOM 2508 C CA . TRP A 1 325 ? 4.431 -18.960 -37.270 1.00 73.62 325 TRP A CA 1
ATOM 2509 C C . TRP A 1 325 ? 3.123 -18.550 -36.581 1.00 73.62 325 TRP A C 1
ATOM 2511 O O . TRP A 1 325 ? 3.087 -18.411 -35.365 1.00 73.62 325 TRP A O 1
ATOM 2521 N N . THR A 1 326 ? 2.055 -18.312 -37.345 1.00 67.88 326 THR A N 1
ATOM 2522 C CA . THR A 1 326 ? 0.773 -17.832 -36.818 1.00 67.88 326 THR A CA 1
ATOM 2523 C C . THR A 1 326 ? -0.368 -18.544 -37.530 1.00 67.88 326 THR A C 1
ATOM 2525 O O . THR A 1 326 ? -0.393 -18.606 -38.765 1.00 67.88 326 THR A O 1
ATOM 2528 N N . ARG A 1 327 ? -1.334 -19.060 -36.764 1.00 63.00 327 ARG A N 1
ATOM 2529 C CA . ARG A 1 327 ? -2.599 -19.569 -37.304 1.00 63.00 327 ARG A CA 1
ATOM 2530 C C . ARG A 1 327 ? -3.402 -18.389 -37.853 1.00 63.00 327 ARG A C 1
ATOM 2532 O O . ARG A 1 327 ? -3.732 -17.463 -37.121 1.00 63.00 327 ARG A O 1
ATOM 2539 N N . GLN A 1 328 ? -3.699 -18.380 -39.151 1.00 55.03 328 GLN A N 1
ATOM 2540 C CA . GLN A 1 328 ? -4.591 -17.361 -39.710 1.00 55.03 328 GLN A CA 1
ATOM 2541 C C . GLN A 1 328 ? -6.033 -17.670 -39.303 1.00 55.03 328 GLN A C 1
ATOM 2543 O O . GLN A 1 328 ? -6.561 -18.717 -39.673 1.00 55.03 328 GLN A O 1
ATOM 2548 N N . ALA A 1 329 ? -6.685 -16.742 -38.602 1.00 45.59 329 ALA A N 1
ATOM 2549 C CA . ALA A 1 329 ? -8.137 -16.748 -38.490 1.00 45.59 329 ALA A CA 1
ATOM 2550 C C . ALA A 1 329 ? -8.746 -16.402 -39.867 1.00 45.59 329 ALA A C 1
ATOM 2552 O O . ALA A 1 329 ? -8.318 -15.427 -40.497 1.00 45.59 329 ALA A O 1
ATOM 2553 N N . PRO A 1 330 ? -9.722 -17.171 -40.379 1.00 37.59 330 PRO A N 1
ATOM 2554 C CA . PRO A 1 330 ? -10.380 -16.843 -41.637 1.00 37.59 330 PRO A CA 1
ATOM 2555 C C . PRO A 1 330 ? -11.241 -15.584 -41.450 1.00 37.59 330 PRO A C 1
ATOM 2557 O O . PRO A 1 330 ? -12.283 -15.651 -40.806 1.00 37.59 330 PRO A O 1
ATOM 2560 N N . GLY A 1 331 ? -10.834 -14.431 -42.005 1.00 41.22 331 GLY A N 1
ATOM 2561 C CA . GLY A 1 331 ? -11.756 -13.289 -42.105 1.00 41.22 331 GLY A CA 1
ATOM 2562 C C . GLY A 1 331 ? -11.221 -11.861 -42.230 1.00 41.22 331 GLY A C 1
ATOM 2563 O O . GLY A 1 331 ? -12.030 -10.985 -42.521 1.00 41.22 331 GLY A O 1
ATOM 2564 N N . THR A 1 332 ? -9.931 -11.559 -42.063 1.00 35.81 332 THR A N 1
ATOM 2565 C CA . THR A 1 332 ? -9.462 -10.157 -42.141 1.00 35.81 332 THR A CA 1
ATOM 2566 C C . THR A 1 332 ? -8.308 -9.981 -43.134 1.00 35.81 332 THR A C 1
ATOM 2568 O O . THR A 1 332 ? -7.178 -10.387 -42.865 1.00 35.81 332 THR A O 1
ATOM 2571 N N . PRO A 1 333 ? -8.549 -9.371 -44.312 1.00 43.31 333 PRO A N 1
ATOM 2572 C CA . PRO A 1 333 ? -7.483 -9.031 -45.241 1.00 43.31 333 PRO A CA 1
ATOM 2573 C C . PRO A 1 333 ? -6.817 -7.731 -44.774 1.00 43.31 333 PRO A C 1
ATOM 2575 O O . PRO A 1 333 ? -7.204 -6.642 -45.194 1.00 43.31 333 PRO A O 1
ATOM 2578 N N . THR A 1 334 ? -5.822 -7.813 -43.889 1.00 43.56 334 THR A N 1
ATOM 2579 C CA . THR A 1 334 ? -4.934 -6.672 -43.616 1.00 43.56 334 THR A CA 1
ATOM 2580 C C . THR A 1 334 ? -3.718 -6.698 -44.559 1.00 43.56 334 THR A C 1
ATOM 2582 O O . THR A 1 334 ? -3.071 -7.739 -44.690 1.00 43.56 334 THR A O 1
ATOM 2585 N N . PRO A 1 335 ? -3.364 -5.588 -45.248 1.00 45.22 335 PRO A N 1
ATOM 2586 C CA . PRO A 1 335 ? -2.442 -5.625 -46.393 1.00 45.22 335 PRO A CA 1
ATOM 2587 C C . PRO A 1 335 ? -0.946 -5.488 -46.050 1.00 45.22 335 PRO A C 1
ATOM 2589 O O . PRO A 1 335 ? -0.152 -5.222 -46.949 1.00 45.22 335 PRO A O 1
ATOM 2592 N N . SER A 1 336 ? -0.523 -5.604 -44.785 1.00 44.12 336 SER A N 1
ATOM 2593 C CA . SER A 1 336 ? 0.802 -5.107 -44.358 1.00 44.12 336 SER A CA 1
ATOM 2594 C C . SER A 1 336 ? 1.736 -6.092 -43.646 1.00 44.12 336 SER A C 1
ATOM 2596 O O . SER A 1 336 ? 2.799 -5.677 -43.192 1.00 44.12 336 SER A O 1
ATOM 2598 N N . ARG A 1 337 ? 1.452 -7.399 -43.616 1.00 50.47 337 ARG A N 1
ATOM 2599 C CA . ARG A 1 337 ? 2.426 -8.397 -43.134 1.00 50.47 337 ARG A CA 1
ATOM 2600 C C . ARG A 1 337 ? 2.715 -9.429 -44.215 1.00 50.47 337 ARG A C 1
ATOM 2602 O O . ARG A 1 337 ? 1.833 -10.178 -44.626 1.00 50.47 337 ARG A O 1
ATOM 2609 N N . ARG A 1 338 ? 3.969 -9.494 -44.681 1.00 52.53 338 ARG A N 1
ATOM 2610 C CA . ARG A 1 338 ? 4.464 -10.658 -45.433 1.00 52.53 338 ARG A CA 1
ATOM 2611 C C . ARG A 1 338 ? 4.397 -11.857 -44.490 1.00 52.53 338 ARG A C 1
ATOM 2613 O O . ARG A 1 338 ? 5.323 -12.084 -43.721 1.00 52.53 338 ARG A O 1
ATOM 2620 N N . ASN A 1 339 ? 3.297 -12.600 -44.539 1.00 63.56 339 ASN A N 1
ATOM 2621 C CA . ASN A 1 339 ? 3.169 -13.879 -43.856 1.00 63.56 339 ASN A CA 1
ATOM 2622 C C . ASN A 1 339 ? 4.160 -14.854 -44.492 1.00 63.56 339 ASN A C 1
ATOM 2624 O O . ASN A 1 339 ? 3.859 -15.484 -45.506 1.00 63.56 339 ASN A O 1
ATOM 2628 N N . PHE A 1 340 ? 5.367 -14.922 -43.930 1.00 74.69 340 PHE A N 1
ATOM 2629 C CA . PHE A 1 340 ? 6.358 -15.904 -44.336 1.00 74.69 340 PHE A CA 1
ATOM 2630 C C . PHE A 1 340 ? 5.787 -17.297 -44.063 1.00 74.69 340 PHE A C 1
ATOM 2632 O O . PHE A 1 340 ? 5.514 -17.653 -42.916 1.00 74.69 340 PHE A O 1
ATOM 2639 N N . ARG A 1 341 ? 5.595 -18.068 -45.134 1.00 80.62 341 ARG A N 1
ATOM 2640 C CA . ARG A 1 341 ? 5.241 -19.483 -45.077 1.00 80.62 341 ARG A CA 1
ATOM 2641 C C . ARG A 1 341 ? 6.413 -20.272 -45.623 1.00 80.62 341 ARG A C 1
ATOM 2643 O O . ARG A 1 341 ? 6.872 -20.002 -46.732 1.00 80.62 341 ARG A O 1
ATOM 2650 N N . LEU A 1 342 ? 6.895 -21.225 -44.838 1.00 83.81 342 LEU A N 1
ATOM 2651 C CA . LEU A 1 342 ? 7.881 -22.182 -45.310 1.00 83.81 342 LEU A CA 1
ATOM 2652 C C . LEU A 1 342 ? 7.122 -23.270 -46.064 1.00 83.81 342 LEU A C 1
ATOM 2654 O O . LEU A 1 342 ? 6.463 -24.093 -45.435 1.00 83.81 342 LEU A O 1
ATOM 2658 N N . HIS A 1 343 ? 7.176 -23.222 -47.392 1.00 85.12 343 HIS A N 1
ATOM 2659 C CA . HIS A 1 343 ? 6.580 -24.230 -48.259 1.00 85.12 343 HIS A CA 1
ATOM 2660 C C . HIS A 1 343 ? 7.664 -25.188 -48.749 1.00 85.12 343 HIS A C 1
ATOM 2662 O O . HIS A 1 343 ? 8.720 -24.747 -49.207 1.00 85.12 343 HIS A O 1
ATOM 2668 N N . ILE A 1 344 ? 7.412 -26.483 -48.603 1.00 84.94 344 ILE A N 1
ATOM 2669 C CA . ILE A 1 344 ? 8.279 -27.560 -49.067 1.00 84.94 344 ILE A CA 1
ATOM 2670 C C . ILE A 1 344 ? 7.403 -28.442 -49.950 1.00 84.94 344 ILE A C 1
ATOM 2672 O O . ILE A 1 344 ? 6.707 -29.309 -49.432 1.00 84.94 344 ILE A O 1
ATOM 2676 N N . ASP A 1 345 ? 7.401 -28.170 -51.257 1.00 75.69 345 ASP A N 1
ATOM 2677 C CA . ASP A 1 345 ? 6.563 -28.862 -52.249 1.00 75.69 345 ASP A CA 1
ATOM 2678 C C . ASP A 1 345 ? 6.913 -30.357 -52.386 1.00 75.69 345 ASP A C 1
ATOM 2680 O O . ASP A 1 345 ? 6.044 -31.201 -52.597 1.00 75.69 345 ASP A O 1
ATOM 2684 N N . GLU A 1 346 ? 8.199 -30.689 -52.255 1.00 79.31 346 GLU A N 1
ATOM 2685 C CA . GLU A 1 346 ? 8.739 -32.031 -52.488 1.00 79.31 346 GLU A CA 1
ATOM 2686 C C . GLU A 1 346 ? 9.160 -32.732 -51.180 1.00 79.31 346 GLU A C 1
ATOM 2688 O O . GLU A 1 346 ? 8.787 -32.345 -50.069 1.00 79.31 346 GLU A O 1
ATOM 2693 N N . GLU A 1 347 ? 9.929 -33.811 -51.310 1.00 81.38 347 GLU A N 1
ATOM 2694 C CA . GLU A 1 347 ? 10.520 -34.552 -50.204 1.00 81.38 347 GLU A CA 1
ATOM 2695 C C . GLU A 1 347 ? 11.908 -33.984 -49.850 1.00 81.38 347 GLU A C 1
ATOM 2697 O O . GLU A 1 347 ? 12.870 -34.092 -50.613 1.00 81.38 347 GLU A O 1
ATOM 2702 N N . LEU A 1 348 ? 12.028 -33.393 -48.658 1.00 84.62 348 LEU A N 1
ATOM 2703 C CA . LEU A 1 348 ? 13.292 -32.934 -48.088 1.00 84.62 348 LEU A CA 1
ATOM 2704 C C . LEU A 1 348 ? 13.746 -33.903 -46.994 1.00 84.62 348 LEU A C 1
ATOM 2706 O O . LEU A 1 348 ? 13.220 -33.857 -45.886 1.00 84.62 348 LEU A O 1
ATOM 2710 N N . LEU A 1 349 ? 14.754 -34.734 -47.280 1.00 85.88 349 LEU A N 1
ATOM 2711 C CA . LEU A 1 349 ? 15.294 -35.721 -46.336 1.00 85.88 349 LEU A CA 1
ATOM 2712 C C . LEU A 1 349 ? 16.697 -35.362 -45.840 1.00 85.88 349 LEU A C 1
ATOM 2714 O O . LEU A 1 349 ? 17.625 -35.146 -46.624 1.00 85.88 349 LEU A O 1
ATOM 2718 N N . PHE A 1 350 ? 16.877 -35.412 -44.524 1.00 87.19 350 PHE A N 1
ATOM 2719 C CA . PHE A 1 350 ? 18.163 -35.301 -43.850 1.00 87.19 350 PHE A CA 1
ATOM 2720 C C . PHE A 1 350 ? 18.770 -36.690 -43.650 1.00 87.19 350 PHE A C 1
ATOM 2722 O O . PHE A 1 350 ? 18.147 -37.601 -43.103 1.00 87.19 350 PHE A O 1
ATOM 2729 N N . ARG A 1 351 ? 20.022 -36.870 -44.087 1.00 84.94 351 ARG A N 1
ATOM 2730 C CA . ARG A 1 351 ? 20.705 -38.165 -43.972 1.00 84.94 351 ARG A CA 1
ATOM 2731 C C . ARG A 1 351 ? 21.324 -38.324 -42.587 1.00 84.94 351 ARG A C 1
ATOM 2733 O O . ARG A 1 351 ? 22.126 -37.488 -42.170 1.00 84.94 351 ARG A O 1
ATOM 2740 N N . ARG A 1 352 ? 21.015 -39.432 -41.913 1.00 81.88 352 ARG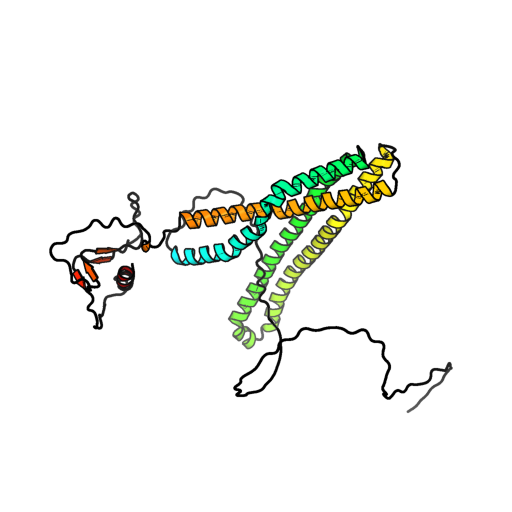 A N 1
ATOM 2741 C CA . ARG A 1 352 ? 21.626 -39.810 -40.631 1.00 81.88 352 ARG A CA 1
ATOM 2742 C C . ARG A 1 352 ? 23.100 -40.181 -40.789 1.00 81.88 352 ARG A C 1
ATOM 2744 O O . ARG A 1 352 ? 23.519 -40.669 -41.839 1.00 81.88 352 ARG A O 1
ATOM 2751 N N . GLY A 1 353 ? 23.891 -39.913 -39.749 1.00 83.50 353 GLY A N 1
ATOM 2752 C CA . GLY A 1 353 ? 25.337 -40.176 -39.733 1.00 83.50 353 GLY A CA 1
ATOM 2753 C C . GLY A 1 353 ? 26.151 -39.335 -40.727 1.00 83.50 353 GLY A C 1
ATOM 2754 O O . GLY A 1 353 ? 27.312 -39.645 -40.981 1.00 83.50 353 GLY A O 1
ATOM 2755 N N . LYS A 1 354 ? 25.553 -38.291 -41.314 1.00 87.69 354 LYS A N 1
ATOM 2756 C CA . LYS A 1 354 ? 26.197 -37.388 -42.275 1.00 87.69 354 LYS A CA 1
ATOM 2757 C C . LYS A 1 354 ? 26.050 -35.935 -41.839 1.00 87.69 354 LYS A C 1
ATOM 2759 O O . LYS A 1 354 ? 25.118 -35.576 -41.125 1.00 87.69 354 LYS A O 1
ATOM 2764 N N . ILE A 1 355 ? 26.961 -35.095 -42.323 1.00 89.31 355 ILE A N 1
ATOM 2765 C CA . ILE A 1 355 ? 26.868 -33.641 -42.183 1.00 89.31 355 ILE A CA 1
ATOM 2766 C C . ILE A 1 355 ? 25.914 -33.133 -43.267 1.00 89.31 355 ILE A C 1
ATOM 2768 O O . ILE A 1 355 ? 26.220 -33.218 -44.457 1.00 89.31 355 ILE A O 1
ATOM 2772 N N . ASN A 1 356 ? 24.751 -32.631 -42.855 1.00 88.88 356 ASN A N 1
ATOM 2773 C CA . ASN A 1 356 ? 23.789 -31.988 -43.747 1.00 88.88 356 ASN A CA 1
ATOM 2774 C C . ASN A 1 356 ? 24.038 -30.473 -43.719 1.00 88.88 356 ASN A C 1
ATOM 2776 O O . ASN A 1 356 ? 24.137 -29.886 -42.644 1.00 88.88 356 ASN A O 1
ATOM 2780 N N . MET A 1 357 ? 24.153 -29.840 -44.888 1.00 91.81 357 MET A N 1
ATOM 2781 C CA . MET A 1 357 ? 24.435 -28.407 -45.012 1.00 91.81 357 MET A CA 1
ATOM 2782 C C . MET A 1 357 ? 23.239 -27.692 -45.647 1.00 91.81 357 MET A C 1
ATOM 2784 O O . MET A 1 357 ? 22.849 -28.022 -46.763 1.00 91.81 357 MET A O 1
ATOM 2788 N N . VAL A 1 358 ? 22.679 -26.699 -44.951 1.00 90.06 358 VAL A N 1
ATOM 2789 C CA . VAL A 1 358 ? 21.569 -25.865 -45.443 1.00 90.06 358 VAL A CA 1
ATOM 2790 C C . VAL A 1 358 ? 22.106 -24.473 -45.769 1.00 90.06 358 VAL A C 1
ATOM 2792 O O . VAL A 1 358 ? 22.564 -23.757 -44.879 1.00 90.06 358 VAL A O 1
ATOM 2795 N N . VAL A 1 359 ? 22.048 -24.071 -47.041 1.00 91.56 359 VAL A N 1
ATOM 2796 C CA . VAL A 1 359 ? 22.584 -22.786 -47.524 1.00 91.56 359 VAL A CA 1
ATOM 2797 C C . VAL A 1 359 ? 21.490 -21.993 -48.229 1.00 91.56 359 VAL A C 1
ATOM 2799 O O . VAL A 1 359 ? 20.644 -22.554 -48.915 1.00 91.56 359 VAL A O 1
ATOM 2802 N N . GLY A 1 360 ? 21.502 -20.672 -48.059 1.00 90.69 360 GLY A N 1
ATOM 2803 C CA . GLY A 1 360 ? 20.571 -19.771 -48.728 1.00 90.69 360 GLY A CA 1
ATOM 2804 C C . GLY A 1 360 ? 20.712 -18.324 -48.248 1.00 90.69 360 GLY A C 1
ATOM 2805 O O . GLY A 1 360 ? 21.368 -18.079 -47.227 1.00 90.69 360 GLY A O 1
ATOM 2806 N N . PRO A 1 361 ? 20.088 -17.359 -48.940 1.00 89.69 361 PRO A N 1
ATOM 2807 C CA . PRO A 1 361 ? 20.182 -15.933 -48.622 1.00 89.69 361 PRO A CA 1
ATOM 2808 C C . PRO A 1 361 ? 19.570 -15.573 -47.256 1.00 89.69 361 PRO A C 1
ATOM 2810 O O . PRO A 1 361 ? 18.815 -16.341 -46.654 1.00 89.69 361 PRO A O 1
ATOM 2813 N N . THR A 1 362 ? 19.910 -14.404 -46.713 1.00 86.69 362 THR A N 1
ATOM 2814 C CA . THR A 1 362 ? 19.341 -13.912 -45.445 1.00 86.69 362 THR A CA 1
ATOM 2815 C C . THR A 1 362 ? 17.817 -13.781 -45.556 1.00 86.69 362 THR A C 1
ATOM 2817 O O . THR A 1 362 ? 17.313 -13.263 -46.546 1.00 86.69 362 THR A O 1
ATOM 2820 N N . GLY A 1 363 ? 17.076 -14.280 -44.560 1.00 80.56 363 GLY A N 1
ATOM 2821 C CA . GLY A 1 363 ? 15.607 -14.221 -44.543 1.00 80.56 363 GLY A CA 1
ATOM 2822 C C . GLY A 1 363 ? 14.870 -15.317 -45.330 1.00 80.56 363 GLY A C 1
ATOM 2823 O O . GLY A 1 363 ? 13.648 -15.292 -45.362 1.00 80.56 363 GLY A O 1
ATOM 2824 N N . CYS A 1 364 ? 15.557 -16.308 -45.918 1.00 84.50 364 CYS A N 1
ATOM 2825 C CA . CYS A 1 364 ? 14.899 -17.393 -46.671 1.00 84.50 364 CYS A CA 1
ATOM 2826 C C . CYS A 1 364 ? 14.291 -18.526 -45.815 1.00 84.50 364 CYS A C 1
ATOM 2828 O O . CYS A 1 364 ? 13.875 -19.539 -46.363 1.00 84.50 364 CYS A O 1
ATOM 2830 N N . GLY A 1 365 ? 14.267 -18.393 -44.482 1.00 85.25 365 GLY A N 1
ATOM 2831 C CA . GLY A 1 365 ? 13.628 -19.376 -43.594 1.00 85.25 365 GLY A CA 1
ATOM 2832 C C . GLY A 1 365 ? 14.491 -20.546 -43.119 1.00 85.25 365 GLY A C 1
ATOM 2833 O O . GLY A 1 365 ? 13.941 -21.504 -42.594 1.00 85.25 365 GLY A O 1
ATOM 2834 N N . LYS A 1 366 ? 15.826 -20.479 -43.237 1.00 90.56 366 LYS A N 1
ATOM 2835 C CA . LYS A 1 366 ? 16.742 -21.528 -42.727 1.00 90.56 366 LYS A CA 1
ATOM 2836 C C . LYS A 1 366 ? 16.502 -21.867 -41.251 1.00 90.56 366 LYS A C 1
ATOM 2838 O O . LYS A 1 366 ? 16.457 -23.034 -40.892 1.00 90.56 366 LYS A O 1
ATOM 2843 N N . THR A 1 367 ? 16.325 -20.852 -40.404 1.00 87.88 367 THR A N 1
ATOM 2844 C CA . THR A 1 367 ? 16.011 -21.047 -38.979 1.00 87.88 367 THR A CA 1
ATOM 2845 C C . THR A 1 367 ? 14.623 -21.658 -38.800 1.00 87.88 367 THR A C 1
ATOM 2847 O O . THR A 1 367 ? 14.478 -22.609 -38.045 1.00 87.88 367 THR A O 1
ATOM 2850 N N . SER A 1 368 ? 13.621 -21.177 -39.545 1.00 87.50 368 SER A N 1
ATOM 2851 C CA . SER A 1 368 ? 12.262 -21.734 -39.525 1.00 87.50 368 SER A CA 1
ATOM 2852 C C . SER A 1 368 ? 12.228 -23.209 -39.941 1.00 87.50 368 SER A C 1
ATOM 2854 O O . SER A 1 368 ? 11.455 -23.969 -39.379 1.00 87.50 368 SER A O 1
ATOM 2856 N N . LEU A 1 369 ? 13.085 -23.627 -40.880 1.00 87.62 369 LEU A N 1
ATOM 2857 C CA . LEU A 1 369 ? 13.227 -25.024 -41.305 1.00 87.62 369 LEU A CA 1
ATOM 2858 C C . LEU A 1 369 ? 13.716 -25.925 -40.166 1.00 87.62 369 LEU A C 1
ATOM 2860 O O . LEU A 1 369 ? 13.205 -27.024 -39.992 1.00 87.62 369 LEU A O 1
ATOM 2864 N N . LEU A 1 370 ? 14.695 -25.458 -39.386 1.00 88.38 370 LEU A N 1
ATOM 2865 C CA . LEU A 1 370 ? 15.197 -26.204 -38.230 1.00 88.38 370 LEU A CA 1
ATOM 2866 C C . LEU A 1 370 ? 14.180 -26.231 -37.084 1.00 88.38 370 LEU A C 1
ATOM 2868 O O . LEU A 1 370 ? 14.033 -27.259 -36.437 1.00 88.38 370 LEU A O 1
ATOM 2872 N N . MET A 1 371 ? 13.453 -25.135 -36.865 1.00 84.00 371 MET A N 1
ATOM 2873 C CA . MET A 1 371 ? 12.374 -25.083 -35.872 1.00 84.00 371 MET A CA 1
ATOM 2874 C C . MET A 1 371 ? 11.214 -26.010 -36.248 1.00 84.00 371 MET A C 1
ATOM 2876 O O . MET A 1 371 ? 10.718 -26.728 -35.396 1.00 84.00 371 MET A O 1
ATOM 2880 N N . ALA A 1 372 ? 10.854 -26.089 -37.531 1.00 83.12 372 ALA A N 1
ATOM 2881 C CA . ALA A 1 372 ? 9.838 -27.025 -38.008 1.00 83.12 372 ALA A CA 1
ATOM 2882 C C . ALA A 1 372 ? 10.239 -28.503 -37.826 1.00 83.12 372 ALA A C 1
ATOM 2884 O O . ALA A 1 372 ? 9.368 -29.359 -37.719 1.00 83.12 372 ALA A O 1
ATOM 2885 N N . LEU A 1 373 ? 11.543 -28.823 -37.788 1.00 82.50 373 LEU A N 1
ATOM 2886 C CA . LEU A 1 373 ? 12.017 -30.179 -37.472 1.00 82.50 373 LEU A CA 1
ATOM 2887 C C . LEU A 1 373 ? 11.884 -30.503 -35.978 1.00 82.50 373 LEU A C 1
ATOM 2889 O O . LEU A 1 373 ? 11.840 -31.678 -35.624 1.00 82.50 373 LEU A O 1
ATOM 2893 N N . LEU A 1 374 ? 11.884 -29.482 -35.116 1.00 79.88 374 LEU A N 1
ATOM 2894 C CA . LEU A 1 374 ? 11.782 -29.627 -33.663 1.00 79.88 374 LEU A CA 1
ATOM 2895 C C . LEU A 1 374 ? 10.335 -29.831 -33.188 1.00 79.88 374 LEU A C 1
ATOM 2897 O O . LEU A 1 374 ? 10.155 -30.403 -32.117 1.00 79.88 374 LEU A O 1
ATOM 2901 N N . GLY A 1 375 ? 9.343 -29.426 -33.990 1.00 67.62 375 GLY A N 1
ATOM 2902 C CA . GLY A 1 375 ? 7.919 -29.474 -33.646 1.00 67.62 375 GLY A CA 1
ATOM 2903 C C . GLY A 1 375 ? 7.320 -28.084 -33.584 1.00 67.62 375 GLY A C 1
ATOM 2904 O O . GLY A 1 375 ? 7.602 -27.380 -32.590 1.00 67.62 375 GLY A O 1
#

Foldseek 3Di:
DDDDDDDDDDDDDDDDDDDDDDDDDDDDDDDDDDDDDDDDDDDDDDDDDDDDDDDDDDDDPDDDPPPDDDDDDDDDDDDDDDCPPVVVVVLVVCLVPVLVVLQVLLVCVVCVVPVLVVLLVVLLVVLCVLQPPLSVVLVVLVVVLVCVLVVLVVVLVVLVVVLVVLVVVLVVLVVVCVVCVVVCVVVVVVVVSVVVSVVSVVVSVVSVVVSVVSVVVSVVSVVVSLVVSLVSSVCCSCPVVVHDDDPVSSVSNNVSSVSSVVSVVCCVVNVVSNVSNVVSVVSVVCCVVVPDDDCPPVPPPPPPPPDDDDDDPPWQWDAQDKDFPDDDDPDDPDPPDPRDIDTDRGTDTDDPPDDDDDDDDPPNCPVVRVVVSVD

Sequence (375 aa):
MIAQVAGGSGSKTPKAATPAIDAASVVESQETPVNASRQPAGGNEEDSESIGQTAEASNSQTLVASTSSVKGKDGDTSMGEDDNSSNLVGKINNLMSTDLENIVEGADILFILVFSPVQIIFSIFFLYRILGWSSVVGMVFLVLSFPIPGKLAQLVNDVQTERMKKTDERIQAISESLSIIRMIKLFGWEKKVIAQVEEKRKVELHYYKKKQWIGQVSANANYIFPLIVMAITFASHTLWFKQTLSASIVFSSIGVLDVLRSQLRILSWQIPTSVQAKVSIDRIDEFLHKTELLDEYTEKQVPEILEPNPPATDAIGFRNATFAWTRQAPGTPTPSRRNFRLHIDEELLFRRGKINMVVGPTGCGKTSLLMALLG

pLDDT: mean 72.85, std 27.42, range [22.8, 98.31]